Protein AF-A0AA46UBT6-F1 (afdb_monomer)

Solvent-accessible surface area (backbone atoms only — not comparable to full-atom values): 29609 Å² total; per-residue (Å²): 131,84,89,79,90,87,90,84,88,89,86,92,89,85,89,89,87,89,86,85,90,81,89,80,78,94,70,86,79,70,86,74,70,34,64,46,35,44,78,76,45,47,26,43,36,47,92,94,46,74,34,60,38,50,75,54,100,49,39,38,39,30,57,45,55,44,86,66,80,41,77,83,33,43,58,50,71,40,61,30,76,77,34,49,59,44,65,51,60,85,76,57,58,67,60,78,47,78,47,69,37,37,22,30,8,58,65,62,44,70,37,67,31,44,35,39,62,41,74,37,84,30,73,47,78,46,73,49,74,28,37,29,36,67,47,36,49,56,50,32,78,70,37,40,21,29,34,57,27,32,38,36,36,10,72,50,86,38,90,89,48,48,23,50,65,43,64,32,41,52,55,28,32,34,31,59,34,40,40,38,44,24,45,51,34,52,22,47,54,39,71,14,44,37,50,25,28,38,34,14,26,42,38,37,43,57,33,54,39,32,33,35,52,44,29,59,48,21,37,38,29,68,26,34,44,38,38,47,20,92,63,75,38,48,31,33,34,40,35,28,50,45,22,30,37,28,33,20,20,39,41,39,26,36,51,53,22,51,43,74,39,41,50,40,27,29,36,23,58,27,74,82,78,78,51,92,57,45,2,20,40,37,42,27,16,21,46,26,49,56,51,59,30,64,46,23,30,36,26,56,28,28,44,40,34,31,56,52,94,91,26,42,20,77,48,21,30,38,41,40,28,59,42,24,41,43,44,34,33,40,39,42,31,36,18,45,49,24,54,50,56,43,39,74,48,25,51,50,34,55,31,42,34,42,30,38,20,45,50,30,45,54,54,55,68,43,50,60,58,36,42,36,36,27,41,38,40,28,44,19,49,42,28,49,56,44,76,36,55,90,49,69,42,53,34,42,38,40,31,44,41,27,76,73,29,33,42,34,31,37,50,67,43,30,30,39,39,41,32,34,88,47,78,86,41,72,40,66,43,30,30,30,44,19,40,36,44,36,23,69,53,41,64,45,78,48,68,69,37,28,35,23,65,29,47,50,46,80,45,53,37,91,99,43,68,53,52,34,40,33,25,67,42,22,34,37,38,10,32,42,64,56,51,53,80,69,32,26,37,40,26,63,44,22,31,37,26,72,49,26,43,39,42,41,33,64,57,76,48,77,70,61,83,52,45,36,36,56,40,24,29,36,29,36,28,39,36,40,40,42,28,72,82,21,62,43,44,61,55,53,89,40,42,68,44,48,68,43,46,73,23,44,33,42,32,29,30,41,43,31,25,44,46,37,79,44,30,76,34,54,61,72,54,90,53,70,90,30,46,45,39,36,53,25,43,74,39,61,52,51,54,65,58,43,55,73,39,95,59,25,52,60,46,86,98,109

Organism: Bacteroides thetaiotaomicron (NCBI:txid818)

Foldseek 3Di:
DDDDDDDDDDDDDDDDDDDDDDDDDDDDPPVCPFQFFDWPWKWKDDDPDIFTWDDDDQETETEDAAPDDCAVIAMDTDGPPQKDKPPDRRPDGPLQDKDKIWIATPNRHIDIHIYHYDHDADEDEDEQAAQFLVSLQVLLVSSHQEYNAEYHANQDHDPVGGQAANQSLLNHQEYEAEYEHHQRHQHQEHNSQQNHQEYAEYAYEQHQRHQEYENANHAEYNAEHHAYHQPNHNHQYYYHQNHAEYAFAYEDEDQNHAYYHPQNHAAHQFPPPPDPRGLEYEYAAYQYLEAANPRHAGRNEEYYDEHDPPHAHANHAYYHHQNHQDYAEYAHYRHQNHAYYHDQNHEEYQEYEYENHQNYACQCVRCVRYEYQEYYDYCHQNHQEDAAQVHQYQYYYYYAYHQNHEYEHAQEHHEYAYEYAHDYHYHNYQEYCEYEYEYQDQEEEDERHAEHQAYYYYHYDPPHHNQEYEYARHQEYAEYACDADLRQYHHQNHAEHNHEYEAHDNDEDADNNSAHPANHAEYAEYAYHHALNHQDAECCVRHVRHNEYQAYAYYNQLNHQQPLVCLNHLLPHDDQRRYHYANYVVHGATSVNSPPDPRSGRPPPD

InterPro domains:
  IPR036941 Receptor L-domain superfamily [G3DSA:3.80.20.20] (126-274)
  IPR051648 Cell Wall Integrity and Assembly Regulator [PTHR31018] (98-304)

Radius of gyration: 42.41 Å; Cα contacts (8 Å, |Δi|>4): 1697; chains: 1; bounding box: 72×89×144 Å

Mean predicted aligned error: 9.8 Å

Structure (mmCIF, N/CA/C/O backbone):
data_AF-A0AA46UBT6-F1
#
_entry.id   AF-A0AA46UBT6-F1
#
loop_
_atom_site.group_PDB
_atom_site.id
_atom_site.type_symbol
_atom_site.label_atom_id
_atom_site.label_alt_id
_atom_site.label_comp_id
_atom_site.label_asym_id
_atom_site.label_entity_id
_atom_site.label_seq_id
_atom_site.pdbx_PDB_ins_code
_atom_site.Cartn_x
_atom_site.Cartn_y
_atom_site.Cartn_z
_atom_site.occupancy
_atom_site.B_iso_or_equiv
_atom_site.auth_seq_id
_atom_site.auth_comp_id
_atom_site.auth_asym_id
_atom_site.auth_atom_id
_atom_site.pdbx_PDB_model_num
ATOM 1 N N . MET A 1 1 ? 39.817 -41.592 -21.264 1.00 33.19 1 MET A N 1
ATOM 2 C CA . MET A 1 1 ? 40.673 -42.317 -22.241 1.00 33.19 1 MET A CA 1
ATOM 3 C C . MET A 1 1 ? 39.785 -42.928 -23.331 1.00 33.19 1 MET A C 1
ATOM 5 O O . MET A 1 1 ? 38.587 -42.973 -23.110 1.00 33.19 1 MET A O 1
ATOM 9 N N . ARG A 1 2 ? 40.375 -43.342 -24.470 1.00 30.14 2 ARG A N 1
ATOM 10 C CA . ARG A 1 2 ? 39.912 -44.300 -25.524 1.00 30.14 2 ARG A CA 1
ATOM 11 C C . ARG A 1 2 ? 38.474 -44.889 -25.412 1.00 30.14 2 ARG A C 1
ATOM 13 O O . ARG A 1 2 ? 38.134 -45.414 -24.366 1.00 30.14 2 ARG A O 1
ATOM 20 N N . LYS A 1 3 ? 37.614 -44.776 -26.451 1.00 30.38 3 LYS A N 1
ATOM 21 C CA . LYS A 1 3 ? 37.499 -45.639 -27.681 1.00 30.38 3 LYS A CA 1
ATOM 22 C C . LYS A 1 3 ? 36.977 -47.075 -27.374 1.00 30.38 3 LYS A C 1
ATOM 24 O O . LYS A 1 3 ? 37.431 -47.632 -26.389 1.00 30.38 3 LYS A O 1
ATOM 29 N N . VAL A 1 4 ? 36.140 -47.776 -28.172 1.00 35.25 4 VAL A N 1
ATOM 30 C CA . VAL A 1 4 ? 35.442 -47.516 -29.469 1.00 35.25 4 VAL A CA 1
ATOM 31 C C . VAL A 1 4 ? 34.327 -48.579 -29.730 1.00 35.25 4 VAL A C 1
ATOM 33 O O . VAL A 1 4 ? 34.351 -49.615 -29.079 1.00 35.25 4 VAL A O 1
ATOM 36 N N . ASN A 1 5 ? 33.410 -48.300 -30.677 1.00 35.66 5 ASN A N 1
ATOM 37 C CA . ASN A 1 5 ? 32.438 -49.116 -31.469 1.00 35.66 5 ASN A CA 1
ATOM 38 C C . ASN A 1 5 ? 32.113 -50.602 -31.152 1.00 35.66 5 ASN A C 1
ATOM 40 O O . ASN A 1 5 ? 32.997 -51.389 -30.841 1.00 35.66 5 ASN A O 1
ATOM 44 N N . TYR A 1 6 ? 30.895 -51.031 -31.546 1.00 31.39 6 TYR A N 1
ATOM 45 C CA . TYR A 1 6 ? 30.636 -52.363 -32.145 1.00 31.39 6 TYR A CA 1
ATOM 46 C C . TYR A 1 6 ? 29.525 -52.338 -33.227 1.00 31.39 6 TYR A C 1
ATOM 48 O O . TYR A 1 6 ? 28.599 -51.536 -33.143 1.00 31.39 6 TYR A O 1
ATOM 56 N N . TRP A 1 7 ? 29.621 -53.220 -34.236 1.00 31.80 7 TRP A N 1
ATOM 57 C CA . TRP A 1 7 ? 28.696 -53.373 -35.386 1.00 31.80 7 TRP A CA 1
ATOM 58 C C . TRP A 1 7 ? 27.699 -54.548 -35.241 1.00 31.80 7 TRP A C 1
ATOM 60 O O . TRP A 1 7 ? 28.076 -55.596 -34.715 1.00 31.80 7 TRP A O 1
ATOM 70 N N . LYS A 1 8 ? 26.508 -54.418 -35.862 1.00 30.28 8 LYS A N 1
ATOM 71 C CA . LYS A 1 8 ? 25.699 -55.467 -36.550 1.00 30.28 8 LYS A CA 1
ATOM 72 C C . LYS A 1 8 ? 24.878 -54.782 -37.672 1.00 30.28 8 LYS A C 1
ATOM 74 O O . LYS A 1 8 ? 24.426 -53.672 -37.415 1.00 30.28 8 LYS A O 1
ATOM 79 N N . THR A 1 9 ? 24.637 -55.257 -38.905 1.00 34.59 9 THR A N 1
ATOM 80 C CA . THR A 1 9 ? 24.977 -56.482 -39.683 1.00 34.59 9 THR A CA 1
ATOM 81 C C . THR A 1 9 ? 23.930 -57.619 -39.715 1.00 34.59 9 THR A C 1
ATOM 83 O O . THR A 1 9 ? 23.457 -58.042 -38.665 1.00 34.59 9 THR A O 1
ATOM 86 N N . LEU A 1 10 ? 23.721 -58.167 -40.935 1.00 32.44 10 LEU A N 1
ATOM 87 C CA . LEU A 1 10 ? 22.927 -59.344 -41.386 1.00 32.44 10 LEU A CA 1
ATOM 88 C C . LEU A 1 10 ? 21.428 -59.054 -41.725 1.00 32.44 10 LEU A C 1
ATOM 90 O O . LEU A 1 10 ? 20.717 -58.645 -40.816 1.00 32.44 10 LEU A O 1
ATOM 94 N N . LEU A 1 11 ? 20.852 -59.132 -42.954 1.00 34.09 11 LEU A N 1
ATOM 95 C CA . LEU A 1 11 ? 21.029 -59.870 -44.256 1.00 34.09 11 LEU A CA 1
ATOM 96 C C . LEU A 1 11 ? 19.956 -60.987 -44.440 1.00 34.09 11 LEU A C 1
ATOM 98 O O . LEU A 1 11 ? 19.372 -61.369 -43.433 1.00 34.09 11 LEU A O 1
ATOM 102 N N . VAL A 1 12 ? 19.754 -61.510 -45.679 1.00 35.53 12 VAL A N 1
ATOM 103 C CA . VAL A 1 12 ? 18.900 -62.675 -46.132 1.00 35.53 12 VAL A CA 1
ATOM 104 C C . VAL A 1 12 ? 17.510 -62.249 -46.687 1.00 35.53 12 VAL A C 1
ATOM 106 O O . VAL A 1 12 ? 16.828 -61.506 -45.996 1.00 35.53 12 VAL A O 1
ATOM 109 N N . VAL A 1 13 ? 16.965 -62.657 -47.863 1.00 40.00 13 VAL A N 1
ATOM 110 C CA . VAL A 1 13 ? 17.357 -63.438 -49.097 1.00 40.00 13 VAL A CA 1
ATOM 111 C C . VAL A 1 13 ? 16.189 -63.282 -50.157 1.00 40.00 13 VAL A C 1
ATOM 113 O O . VAL A 1 13 ? 15.239 -62.593 -49.802 1.00 40.00 13 VAL A O 1
ATOM 116 N N . LEU A 1 14 ? 16.052 -63.768 -51.420 1.00 35.38 14 LEU A N 1
ATOM 117 C CA . LEU A 1 14 ? 16.662 -64.768 -52.345 1.00 35.38 14 LEU A CA 1
ATOM 118 C C . LEU A 1 14 ? 16.383 -64.412 -53.851 1.00 35.38 14 LEU A C 1
ATOM 120 O O . LEU A 1 14 ? 15.829 -63.364 -54.159 1.00 35.38 14 LEU A O 1
ATOM 124 N N . CYS A 1 15 ? 16.791 -65.303 -54.767 1.00 34.66 15 CYS A N 1
ATOM 125 C CA . CYS A 1 15 ? 16.687 -65.357 -56.246 1.00 34.66 15 CYS A CA 1
ATOM 126 C C . CYS A 1 15 ? 15.232 -65.525 -56.816 1.00 34.66 15 CYS A C 1
ATOM 128 O O . CYS A 1 15 ? 14.288 -65.583 -56.038 1.00 34.66 15 CYS A O 1
ATOM 130 N N . THR A 1 16 ? 14.925 -65.634 -58.131 1.00 37.88 16 THR A N 1
ATOM 131 C CA . THR A 1 16 ? 15.608 -66.284 -59.291 1.00 37.88 16 THR A CA 1
ATOM 132 C C . THR A 1 16 ? 15.196 -65.731 -60.674 1.00 37.88 16 THR A C 1
ATOM 134 O O . THR A 1 16 ? 14.079 -65.251 -60.835 1.00 37.88 16 THR A O 1
ATOM 137 N N . GLY A 1 17 ? 16.058 -65.909 -61.693 1.00 31.92 17 GLY A N 1
ATOM 138 C CA . GLY A 1 17 ? 15.695 -65.831 -63.122 1.00 31.92 17 GLY A CA 1
ATOM 139 C C . GLY A 1 17 ? 16.893 -65.598 -64.061 1.00 31.92 17 GLY A C 1
ATOM 140 O O . GLY A 1 17 ? 17.527 -64.555 -63.966 1.00 31.92 17 GLY A O 1
ATOM 141 N N . CYS A 1 18 ? 17.196 -66.536 -64.974 1.00 43.25 18 CYS A N 1
ATOM 142 C CA . CYS A 1 18 ? 18.315 -66.427 -65.933 1.00 43.25 18 CYS A CA 1
ATOM 143 C C . CYS A 1 18 ? 17.907 -66.887 -67.347 1.00 43.25 18 CYS A C 1
ATOM 145 O O . CYS A 1 18 ? 17.501 -68.038 -67.501 1.00 43.25 18 CYS A O 1
ATOM 147 N N . ILE A 1 19 ? 18.093 -66.045 -68.375 1.00 37.28 19 ILE A N 1
ATOM 148 C CA . ILE A 1 19 ? 18.115 -66.411 -69.812 1.00 37.28 19 ILE A CA 1
ATOM 149 C C . ILE A 1 19 ? 19.225 -65.583 -70.507 1.00 37.28 19 ILE A C 1
ATOM 151 O O . ILE A 1 19 ? 19.637 -64.547 -69.992 1.00 37.28 19 ILE A O 1
ATOM 155 N N . PHE A 1 20 ? 19.764 -66.082 -71.623 1.00 35.59 20 PHE A N 1
ATOM 156 C CA . PHE A 1 20 ? 20.982 -65.600 -72.292 1.00 35.59 20 PHE A CA 1
ATOM 157 C C . PHE A 1 20 ? 20.792 -64.461 -73.319 1.00 35.59 20 PHE A C 1
ATOM 159 O O . PHE A 1 20 ? 19.788 -64.412 -74.020 1.00 35.59 20 PHE A O 1
ATOM 166 N N . ALA A 1 21 ? 21.891 -63.713 -73.501 1.00 35.72 21 ALA A N 1
ATOM 167 C CA . ALA A 1 21 ? 22.416 -63.129 -74.749 1.00 35.72 21 ALA A CA 1
ATOM 168 C C . ALA A 1 21 ? 21.671 -61.989 -75.483 1.00 35.72 21 ALA A C 1
ATOM 170 O O . ALA A 1 21 ? 20.714 -62.213 -76.219 1.00 35.72 21 ALA A O 1
ATOM 171 N N . ALA A 1 22 ? 22.312 -60.814 -75.477 1.00 31.91 22 ALA A N 1
ATOM 172 C CA . ALA A 1 22 ? 22.639 -60.033 -76.678 1.00 31.91 22 ALA A CA 1
ATOM 173 C C . ALA A 1 22 ? 23.900 -59.183 -76.399 1.00 31.91 22 ALA A C 1
ATOM 175 O O . ALA A 1 22 ? 24.163 -58.858 -75.243 1.00 31.91 22 ALA A O 1
ATOM 176 N N . CYS A 1 23 ? 24.686 -58.845 -77.427 1.00 43.38 23 CYS A N 1
ATOM 177 C CA . CYS A 1 23 ? 25.760 -57.847 -77.317 1.00 43.38 23 CYS A CA 1
ATOM 178 C C . CYS A 1 23 ? 25.193 -56.434 -77.522 1.00 43.38 23 CYS A C 1
ATOM 180 O O . CYS A 1 23 ? 24.223 -56.273 -78.264 1.00 43.38 23 CYS A O 1
ATOM 182 N N . GLY A 1 24 ? 25.825 -55.434 -76.910 1.00 36.81 24 GLY A N 1
ATOM 183 C CA . GLY A 1 24 ? 25.455 -54.024 -77.031 1.00 36.81 24 GLY A CA 1
ATOM 184 C C . GLY A 1 24 ? 26.440 -53.139 -76.274 1.00 36.81 24 GLY A C 1
ATOM 185 O O . GLY A 1 24 ? 26.115 -52.711 -75.178 1.00 36.81 24 GLY A O 1
ATOM 186 N N . ASP A 1 25 ? 27.618 -52.978 -76.879 1.00 38.28 25 ASP A N 1
ATOM 187 C CA . ASP A 1 25 ? 28.665 -51.961 -76.689 1.00 38.28 25 ASP A CA 1
ATOM 188 C C . ASP A 1 25 ? 29.116 -51.570 -75.261 1.00 38.28 25 ASP A C 1
ATOM 190 O O . ASP A 1 25 ? 28.357 -51.065 -74.438 1.00 38.28 25 ASP A O 1
ATOM 194 N N . ASP A 1 26 ? 30.421 -51.740 -75.008 1.00 47.38 26 ASP A N 1
ATOM 195 C CA . ASP A 1 26 ? 31.129 -51.176 -73.852 1.00 47.38 26 ASP A CA 1
ATOM 196 C C . ASP A 1 26 ? 31.307 -49.649 -74.032 1.00 47.38 26 ASP A C 1
ATOM 198 O O . ASP A 1 26 ? 32.360 -49.190 -74.479 1.00 47.38 26 ASP A O 1
ATOM 202 N N . ASP A 1 27 ? 30.284 -48.857 -73.698 1.00 49.72 27 ASP A N 1
ATOM 203 C CA . ASP A 1 27 ? 30.440 -47.418 -73.426 1.00 49.72 27 ASP A CA 1
ATOM 204 C C . ASP A 1 27 ? 30.883 -47.216 -71.961 1.00 49.72 27 ASP A C 1
ATOM 206 O O . ASP A 1 27 ? 30.318 -47.808 -71.037 1.00 49.72 27 ASP A O 1
ATOM 210 N N . ASP A 1 28 ? 31.892 -46.368 -71.733 1.00 51.31 28 ASP A N 1
ATOM 211 C CA . ASP A 1 28 ? 32.452 -46.096 -70.401 1.00 51.31 28 ASP A CA 1
ATOM 212 C C . ASP A 1 28 ? 31.431 -45.391 -69.474 1.00 51.31 28 ASP A C 1
ATOM 214 O O . ASP A 1 28 ? 31.351 -44.157 -69.436 1.00 51.31 28 ASP A O 1
ATOM 218 N N . GLU A 1 29 ? 30.684 -46.149 -68.655 1.00 55.22 29 GLU A N 1
ATOM 219 C CA . GLU A 1 29 ? 29.929 -45.586 -67.523 1.00 55.22 29 GLU A CA 1
ATOM 220 C C . GLU A 1 29 ? 30.897 -44.962 -66.502 1.00 55.22 29 GLU A C 1
ATOM 222 O O . GLU A 1 29 ? 31.398 -45.613 -65.581 1.00 55.22 29 GLU A O 1
ATOM 227 N N . ASN A 1 30 ? 31.146 -43.659 -66.649 1.00 58.09 30 ASN A N 1
ATOM 228 C CA . ASN A 1 30 ? 31.835 -42.854 -65.650 1.00 58.09 30 ASN A CA 1
ATOM 229 C C . ASN A 1 30 ? 31.073 -42.946 -64.307 1.00 58.09 30 ASN A C 1
ATOM 231 O O . ASN A 1 30 ? 29.954 -42.434 -64.216 1.00 58.09 30 ASN A O 1
ATOM 235 N N . PRO A 1 31 ? 31.658 -43.528 -63.240 1.00 67.19 31 PRO A N 1
ATOM 236 C CA . PRO A 1 31 ? 30.955 -43.740 -61.973 1.00 67.19 31 PRO A CA 1
ATOM 237 C C . PRO A 1 31 ? 30.667 -42.436 -61.208 1.00 67.19 31 PRO A C 1
ATOM 239 O O . PRO A 1 31 ? 29.972 -42.454 -60.190 1.00 67.19 31 PRO A O 1
ATOM 242 N N . PHE A 1 32 ? 31.193 -41.294 -61.665 1.00 77.56 32 PHE A N 1
ATOM 243 C CA . PHE A 1 32 ? 30.904 -39.982 -61.099 1.00 77.56 32 PHE A CA 1
ATOM 244 C C . PHE A 1 32 ? 29.561 -39.437 -61.610 1.00 77.56 32 PHE A C 1
ATOM 246 O O . PHE A 1 32 ? 29.494 -38.703 -62.594 1.00 77.56 32 PHE A O 1
ATOM 253 N N . THR A 1 33 ? 28.476 -39.743 -60.891 1.00 75.94 33 THR A N 1
ATOM 254 C CA . THR A 1 33 ? 27.127 -39.217 -61.191 1.00 75.94 33 THR A CA 1
ATOM 255 C C . THR A 1 33 ? 26.991 -37.704 -60.992 1.00 75.94 33 THR A C 1
ATOM 257 O O . THR A 1 33 ? 26.013 -37.116 -61.456 1.00 75.94 33 THR A O 1
ATOM 260 N N . GLY A 1 34 ? 27.945 -37.072 -60.296 1.00 82.00 34 GLY A N 1
ATOM 261 C CA . GLY A 1 34 ? 28.096 -35.619 -60.235 1.00 82.00 34 GLY A CA 1
ATOM 262 C C . GLY A 1 34 ? 26.886 -34.855 -59.696 1.00 82.00 34 GLY A C 1
ATOM 263 O O . GLY A 1 34 ? 26.612 -33.765 -60.188 1.00 82.00 34 GLY A O 1
ATOM 264 N N . VAL A 1 35 ? 26.152 -35.430 -58.734 1.00 87.38 35 VAL A N 1
ATOM 265 C CA . VAL A 1 35 ? 24.905 -34.867 -58.168 1.00 87.38 35 VAL A CA 1
ATOM 266 C C . VAL A 1 35 ? 25.119 -33.823 -57.064 1.00 87.38 35 VAL A C 1
ATOM 268 O O . VAL A 1 35 ? 24.197 -33.081 -56.722 1.00 87.38 35 VAL A O 1
ATOM 271 N N . ASP A 1 36 ? 26.311 -33.780 -56.466 1.00 89.75 36 ASP A N 1
ATOM 272 C CA . ASP A 1 36 ? 26.556 -33.014 -55.245 1.00 89.75 36 ASP A CA 1
ATOM 273 C C . ASP A 1 36 ? 26.690 -31.505 -55.509 1.00 89.75 36 ASP A C 1
ATOM 275 O O . ASP A 1 36 ? 27.544 -31.043 -56.263 1.00 89.75 36 ASP A O 1
ATOM 279 N N . ASN A 1 37 ? 25.833 -30.724 -54.849 1.00 93.19 37 ASN A N 1
ATOM 280 C CA . ASN A 1 37 ? 25.686 -29.272 -54.996 1.00 93.19 37 ASN A CA 1
ATOM 281 C C . ASN A 1 37 ? 25.722 -28.558 -53.635 1.00 93.19 37 ASN A C 1
ATOM 283 O O . ASN A 1 37 ? 24.876 -27.718 -53.332 1.00 93.19 37 ASN A O 1
ATOM 287 N N . ASN A 1 38 ? 26.684 -28.920 -52.787 1.00 94.44 38 ASN A N 1
ATOM 288 C CA . ASN A 1 38 ? 26.792 -28.413 -51.422 1.00 94.44 38 ASN A CA 1
ATOM 289 C C . ASN A 1 38 ? 27.891 -27.341 -51.318 1.00 94.44 38 ASN A C 1
ATOM 291 O O . ASN A 1 38 ? 28.934 -27.454 -51.967 1.00 94.44 38 ASN A O 1
ATOM 295 N N . PHE A 1 39 ? 27.719 -26.364 -50.423 1.00 95.69 39 PHE A N 1
ATOM 296 C CA . PHE A 1 39 ? 28.876 -25.733 -49.780 1.00 95.69 39 PHE A CA 1
ATOM 297 C C . PHE A 1 39 ? 29.413 -26.691 -48.707 1.00 95.69 39 PHE A C 1
ATOM 299 O O . PHE A 1 39 ? 28.665 -27.144 -47.844 1.00 95.69 39 PHE A O 1
ATOM 306 N N . LEU A 1 40 ? 30.710 -26.993 -48.760 1.00 94.88 40 LEU A N 1
ATOM 307 C CA . LEU A 1 40 ? 31.428 -27.798 -47.764 1.00 94.88 40 LEU A CA 1
ATOM 308 C C . LEU A 1 40 ? 32.091 -26.921 -46.691 1.00 94.88 40 LEU A C 1
ATOM 310 O O . LEU A 1 40 ? 32.298 -27.363 -45.563 1.00 94.88 40 LEU A O 1
ATOM 314 N N . SER A 1 41 ? 32.422 -25.675 -47.035 1.00 95.94 41 SER A N 1
ATOM 315 C CA . SER A 1 41 ? 32.873 -24.648 -46.095 1.00 95.94 41 SER A CA 1
ATOM 316 C C . SER A 1 41 ? 32.588 -23.247 -46.636 1.00 95.94 41 SER A C 1
ATOM 318 O O . SER A 1 41 ? 32.500 -23.045 -47.850 1.00 95.94 41 SER A O 1
ATOM 320 N N . PHE A 1 42 ? 32.461 -22.284 -45.724 1.00 97.12 42 PHE A N 1
ATOM 321 C CA . PHE A 1 42 ? 32.380 -20.857 -46.024 1.00 97.12 42 PHE A CA 1
ATOM 322 C C . PHE A 1 42 ? 32.945 -20.064 -44.834 1.00 97.12 42 PHE A C 1
ATOM 324 O O . PHE A 1 42 ? 32.663 -20.387 -43.677 1.00 97.12 42 PHE A O 1
ATOM 331 N N . SER A 1 43 ? 33.718 -19.017 -45.099 1.00 95.44 43 SER A N 1
ATOM 332 C CA . SER A 1 43 ? 34.161 -18.021 -44.121 1.00 95.44 43 SER A CA 1
ATOM 333 C C . SER A 1 43 ? 34.295 -16.649 -44.769 1.00 95.44 43 SER A C 1
ATOM 335 O O . SER A 1 43 ? 34.641 -16.554 -45.944 1.00 95.44 43 SER A O 1
ATOM 337 N N . LEU A 1 44 ? 34.052 -15.591 -43.992 1.00 95.69 44 LEU A N 1
ATOM 338 C CA . LEU A 1 44 ? 34.496 -14.246 -44.352 1.00 95.69 44 LEU A CA 1
ATOM 339 C C . LEU A 1 44 ? 35.846 -13.943 -43.714 1.00 95.69 44 LEU A C 1
ATOM 341 O O . LEU A 1 44 ? 36.091 -14.295 -42.560 1.00 95.69 44 LEU A O 1
ATOM 345 N N . GLU A 1 45 ? 36.689 -13.257 -44.471 1.00 92.38 45 GLU A N 1
ATOM 346 C CA . GLU A 1 45 ? 38.040 -12.865 -44.093 1.00 92.38 45 GLU A CA 1
ATOM 347 C C . GLU A 1 45 ? 38.168 -11.345 -44.275 1.00 92.38 45 GLU A C 1
ATOM 349 O O . GLU A 1 45 ? 37.873 -10.818 -45.350 1.00 92.38 45 GLU A O 1
ATOM 354 N N . SER A 1 46 ? 38.552 -10.621 -43.219 1.00 89.31 46 SER A N 1
ATOM 355 C CA . SER A 1 46 ? 38.826 -9.178 -43.279 1.00 89.31 46 SER A CA 1
ATOM 356 C C . SER A 1 46 ? 39.910 -8.798 -42.276 1.00 89.31 46 SER A C 1
ATOM 358 O O . SER A 1 46 ? 39.842 -9.149 -41.094 1.00 89.31 46 SER A O 1
ATOM 360 N N . ASN A 1 47 ? 40.922 -8.069 -42.752 1.00 80.38 47 ASN A N 1
ATOM 361 C CA . ASN A 1 47 ? 42.184 -7.851 -42.041 1.00 80.38 47 ASN A CA 1
ATOM 362 C C . ASN A 1 47 ? 42.783 -9.199 -41.580 1.00 80.38 47 ASN A C 1
ATOM 364 O O . ASN A 1 47 ? 42.941 -10.098 -42.401 1.00 80.38 47 ASN A O 1
ATOM 368 N N . GLU A 1 48 ? 43.101 -9.365 -40.293 1.00 79.94 48 GLU A N 1
ATOM 369 C CA . GLU A 1 48 ? 43.610 -10.631 -39.733 1.00 79.94 48 GLU A CA 1
ATOM 370 C C . GLU A 1 48 ? 42.496 -11.567 -39.205 1.00 79.94 48 GLU A C 1
ATOM 372 O O . GLU A 1 48 ? 42.784 -12.642 -38.677 1.00 79.94 48 GLU A O 1
ATOM 377 N N . ASN A 1 49 ? 41.216 -11.186 -39.332 1.00 88.00 49 ASN A N 1
ATOM 378 C CA . ASN A 1 49 ? 40.084 -11.937 -38.782 1.00 88.00 49 ASN A CA 1
ATOM 379 C C . ASN A 1 49 ? 39.454 -12.892 -39.807 1.00 88.00 49 ASN A C 1
ATOM 381 O O . ASN A 1 49 ? 39.228 -12.523 -40.959 1.00 88.00 49 ASN A O 1
ATOM 385 N N . VAL A 1 50 ? 39.098 -14.101 -39.351 1.00 93.00 50 VAL A N 1
ATOM 386 C CA . VAL A 1 50 ? 38.439 -15.147 -40.155 1.00 93.00 50 VAL A CA 1
ATOM 387 C C . VAL A 1 50 ? 37.191 -15.656 -39.431 1.00 93.00 50 VAL A C 1
ATOM 389 O O . VAL A 1 50 ? 37.279 -16.440 -38.481 1.00 93.00 50 VAL A O 1
ATOM 392 N N . TRP A 1 51 ? 36.011 -15.252 -39.900 1.00 94.94 51 TRP A N 1
ATOM 393 C CA . TRP A 1 51 ? 34.719 -15.660 -39.347 1.00 94.94 51 TRP A CA 1
ATOM 394 C C . TRP A 1 51 ? 34.138 -16.822 -40.149 1.00 94.94 51 TRP A C 1
ATOM 396 O O . TRP A 1 51 ? 33.655 -16.659 -41.271 1.00 94.94 51 TRP A O 1
ATOM 406 N N . LYS A 1 52 ? 34.188 -18.024 -39.570 1.00 95.19 52 LYS A N 1
ATOM 407 C CA . LYS A 1 52 ? 33.647 -19.241 -40.190 1.00 95.19 52 LYS A CA 1
ATOM 408 C C . LYS A 1 52 ? 32.126 -19.263 -40.097 1.00 95.19 52 LYS A C 1
ATOM 410 O O . LYS A 1 52 ? 31.566 -19.036 -39.026 1.00 95.19 52 LYS A O 1
ATOM 415 N N . ALA A 1 53 ? 31.467 -19.557 -41.213 1.00 95.38 53 ALA A N 1
ATOM 416 C CA . ALA A 1 53 ? 30.027 -19.739 -41.242 1.00 95.38 53 ALA A CA 1
ATOM 417 C C . ALA A 1 53 ? 29.623 -21.045 -40.551 1.00 95.38 53 ALA A C 1
ATOM 419 O O . ALA A 1 53 ? 30.310 -22.064 -40.646 1.00 95.38 53 ALA A O 1
ATOM 420 N N . THR A 1 54 ? 28.449 -21.028 -39.930 1.00 95.88 54 THR A N 1
ATOM 421 C CA . THR A 1 54 ? 27.673 -22.248 -39.700 1.00 95.88 54 THR A CA 1
ATOM 422 C C . THR A 1 54 ? 26.856 -22.522 -40.959 1.00 95.88 54 THR A C 1
ATOM 424 O O . THR A 1 54 ? 26.165 -21.625 -41.435 1.00 95.88 54 THR A O 1
ATOM 427 N N . ILE A 1 55 ? 26.947 -23.739 -41.500 1.00 96.06 55 ILE A N 1
ATOM 428 C CA . ILE A 1 55 ? 26.154 -24.184 -42.654 1.00 96.06 55 ILE A CA 1
ATOM 429 C C . ILE A 1 55 ? 25.228 -25.300 -42.174 1.00 96.06 55 ILE A C 1
ATOM 431 O O . ILE A 1 55 ? 25.707 -26.336 -41.711 1.00 96.06 55 ILE A O 1
ATOM 435 N N . ILE A 1 56 ? 23.917 -25.077 -42.255 1.00 94.12 56 ILE A N 1
ATOM 436 C CA . ILE A 1 56 ? 22.875 -26.048 -41.890 1.00 94.12 56 ILE A CA 1
ATOM 437 C C . ILE A 1 56 ? 21.834 -26.038 -43.008 1.00 94.12 56 ILE A C 1
ATOM 439 O O . ILE A 1 56 ? 21.365 -24.977 -43.406 1.00 94.12 56 ILE A O 1
ATOM 443 N N . ASP A 1 57 ? 21.505 -27.220 -43.530 1.00 91.62 57 ASP A N 1
ATOM 444 C CA . ASP A 1 57 ? 20.629 -27.423 -44.689 1.00 91.62 57 ASP A CA 1
ATOM 445 C C . ASP A 1 57 ? 20.993 -26.520 -45.887 1.00 91.62 57 ASP A C 1
ATOM 447 O O . ASP A 1 57 ? 21.956 -26.803 -46.607 1.00 91.62 57 ASP A O 1
ATOM 451 N N . ASN A 1 58 ? 20.239 -25.431 -46.079 1.00 94.69 58 ASN A N 1
ATOM 452 C CA . ASN A 1 58 ? 20.408 -24.437 -47.142 1.00 94.69 58 ASN A CA 1
ATOM 453 C C . ASN A 1 58 ? 20.716 -23.023 -46.596 1.00 94.69 58 ASN A C 1
ATOM 455 O O . ASN A 1 58 ? 20.597 -22.045 -47.333 1.00 94.69 58 ASN A O 1
ATOM 459 N N . GLU A 1 59 ? 21.104 -22.876 -45.329 1.00 96.00 59 GLU A N 1
ATOM 460 C CA . GLU A 1 59 ? 21.469 -21.587 -44.728 1.00 96.00 59 GLU A CA 1
ATOM 461 C C . GLU A 1 59 ? 22.971 -21.512 -44.412 1.00 96.00 59 GLU A C 1
ATOM 463 O O . GLU A 1 59 ? 23.576 -22.474 -43.938 1.00 96.00 59 GLU A O 1
ATOM 468 N N . ILE A 1 60 ? 23.571 -20.352 -44.695 1.00 96.75 60 ILE A N 1
ATOM 469 C CA . ILE A 1 60 ? 24.974 -20.009 -44.436 1.00 96.75 60 ILE A CA 1
ATOM 470 C C . ILE A 1 60 ? 24.983 -18.789 -43.515 1.00 96.75 60 ILE A C 1
ATOM 472 O O . ILE A 1 60 ? 24.713 -17.671 -43.954 1.00 96.75 60 ILE A O 1
ATOM 476 N N . THR A 1 61 ? 25.311 -18.990 -42.242 1.00 96.31 61 THR A N 1
ATOM 477 C CA . THR A 1 61 ? 25.239 -17.933 -41.224 1.00 96.31 61 THR A CA 1
ATOM 478 C C . THR A 1 61 ? 26.628 -17.624 -40.684 1.00 96.31 61 THR A C 1
ATOM 480 O O . THR A 1 61 ? 27.210 -18.420 -39.941 1.00 96.31 61 THR A O 1
ATOM 483 N N . VAL A 1 62 ? 27.171 -16.461 -41.047 1.00 96.06 62 VAL A N 1
ATOM 484 C CA . VAL A 1 62 ? 28.436 -15.942 -40.501 1.00 96.06 62 VAL A CA 1
ATOM 485 C C . VAL A 1 62 ? 28.132 -15.144 -39.237 1.00 96.06 62 VAL A C 1
ATOM 487 O O . VAL A 1 62 ? 27.233 -14.310 -39.236 1.00 96.06 62 VAL A O 1
ATOM 490 N N . THR A 1 63 ? 28.858 -15.404 -38.147 1.00 93.31 63 THR A N 1
ATOM 491 C CA . THR A 1 63 ? 28.689 -14.671 -36.879 1.00 93.31 63 THR A CA 1
ATOM 492 C C . THR A 1 63 ? 29.911 -13.803 -36.592 1.00 93.31 63 THR A C 1
ATOM 494 O O . THR A 1 63 ? 31.032 -14.315 -36.612 1.00 93.31 63 THR A O 1
ATOM 497 N N . VAL A 1 64 ? 29.698 -12.511 -36.324 1.00 92.12 64 VAL A N 1
ATOM 498 C CA . VAL A 1 64 ? 30.759 -11.507 -36.098 1.00 92.12 64 VAL A CA 1
ATOM 499 C C . VAL A 1 64 ? 30.429 -10.603 -34.895 1.00 92.12 64 VAL A C 1
ATOM 501 O O . VAL A 1 64 ? 29.249 -10.404 -34.618 1.00 92.12 64 VAL A O 1
ATOM 504 N N . PRO A 1 65 ? 31.411 -10.027 -34.174 1.00 89.19 65 PRO A N 1
ATOM 505 C CA . PRO A 1 65 ? 31.144 -9.083 -33.079 1.00 89.19 65 PRO A CA 1
ATOM 506 C C . PRO A 1 65 ? 30.364 -7.833 -33.519 1.00 89.19 65 PRO A C 1
ATOM 508 O O . PRO A 1 65 ? 30.584 -7.332 -34.625 1.00 89.19 65 PRO A O 1
ATOM 511 N N . GLU A 1 66 ? 29.485 -7.304 -32.661 1.00 87.56 66 GLU A N 1
ATOM 512 C CA . GLU A 1 66 ? 28.747 -6.048 -32.899 1.00 87.56 66 GLU A CA 1
ATOM 513 C C . GLU A 1 66 ? 29.667 -4.914 -33.384 1.00 87.56 66 GLU A C 1
ATOM 515 O O . GLU A 1 66 ? 30.721 -4.644 -32.813 1.00 87.56 66 GLU A O 1
ATOM 520 N N . GLY A 1 67 ? 29.253 -4.217 -34.445 1.00 82.81 67 GLY A N 1
ATOM 521 C CA . GLY A 1 67 ? 30.035 -3.135 -35.050 1.00 82.81 67 GLY A CA 1
ATOM 522 C C . GLY A 1 67 ? 31.208 -3.568 -35.934 1.00 82.81 67 GLY A C 1
ATOM 523 O O . GLY A 1 67 ? 31.871 -2.703 -36.496 1.00 82.81 67 GLY A O 1
ATOM 524 N N . THR A 1 68 ? 31.441 -4.870 -36.131 1.00 88.38 68 THR A N 1
ATOM 525 C CA . THR A 1 68 ? 32.356 -5.346 -37.181 1.00 88.38 68 THR A CA 1
ATOM 526 C C . THR A 1 68 ? 31.867 -4.867 -38.553 1.00 88.38 68 THR A C 1
ATOM 528 O O . THR A 1 68 ? 30.834 -5.336 -39.042 1.00 88.38 68 THR A O 1
ATOM 531 N N . SER A 1 69 ? 32.615 -3.962 -39.193 1.00 88.19 69 SER A N 1
ATOM 532 C CA . SER A 1 69 ? 32.433 -3.686 -40.622 1.00 88.19 69 SER A CA 1
ATOM 533 C C . SER A 1 69 ? 32.903 -4.889 -41.446 1.00 88.19 69 SER A C 1
ATOM 535 O O . SER A 1 69 ? 33.936 -5.502 -41.164 1.00 88.19 69 SER A O 1
ATOM 537 N N . LEU A 1 70 ? 32.123 -5.209 -42.478 1.00 90.50 70 LEU A N 1
ATOM 538 C CA . LEU A 1 70 ? 32.436 -6.219 -43.489 1.00 90.50 70 LEU A CA 1
ATOM 539 C C . LEU A 1 70 ? 32.786 -5.580 -44.844 1.00 90.50 70 LEU A C 1
ATOM 541 O O . LEU A 1 70 ? 32.859 -6.273 -45.860 1.00 90.50 70 LEU A O 1
ATOM 545 N N . ASP A 1 71 ? 33.031 -4.267 -44.864 1.00 88.31 71 ASP A N 1
ATOM 546 C CA . ASP A 1 71 ? 33.464 -3.541 -46.055 1.00 88.31 71 ASP A CA 1
ATOM 547 C C . ASP A 1 71 ? 34.828 -4.071 -46.516 1.00 88.31 71 ASP A C 1
ATOM 549 O O . ASP A 1 71 ? 35.803 -4.093 -45.764 1.00 88.31 71 ASP A O 1
ATOM 553 N N . GLY A 1 72 ? 34.897 -4.544 -47.762 1.00 87.12 72 GLY A N 1
ATOM 554 C CA . GLY A 1 72 ? 36.107 -5.166 -48.310 1.00 87.12 72 GLY A CA 1
ATOM 555 C C . GLY A 1 72 ? 36.414 -6.577 -47.788 1.00 87.12 72 GLY A C 1
ATOM 556 O O . GLY A 1 72 ? 37.457 -7.125 -48.152 1.00 87.12 72 GLY A O 1
ATOM 557 N N . ALA A 1 73 ? 35.530 -7.187 -46.986 1.00 92.38 73 ALA A N 1
ATOM 558 C CA . ALA A 1 73 ? 35.659 -8.591 -46.600 1.00 92.38 73 ALA A CA 1
ATOM 559 C C . ALA A 1 73 ? 35.602 -9.516 -47.831 1.00 92.38 73 ALA A C 1
ATOM 561 O O . ALA A 1 73 ? 34.914 -9.237 -48.816 1.00 92.38 73 ALA A O 1
ATOM 562 N N . GLN A 1 74 ? 36.317 -10.638 -47.771 1.00 93.25 74 GLN A N 1
ATOM 563 C CA . GLN A 1 74 ? 36.395 -11.619 -48.854 1.00 93.25 74 GLN A CA 1
ATOM 564 C C . GLN A 1 74 ? 35.855 -12.971 -48.392 1.00 93.25 74 GLN A C 1
ATOM 566 O O . GLN A 1 74 ? 36.104 -13.393 -47.264 1.00 93.25 74 GLN A O 1
ATOM 571 N N . ALA A 1 75 ? 35.117 -13.659 -49.264 1.00 94.69 75 ALA A N 1
ATOM 572 C CA . ALA A 1 75 ? 34.612 -14.998 -48.984 1.00 94.69 75 ALA A CA 1
ATOM 573 C C . ALA A 1 75 ? 35.596 -16.081 -49.433 1.00 94.69 75 ALA A C 1
ATOM 575 O O . ALA A 1 75 ? 35.924 -16.196 -50.616 1.00 94.69 75 ALA A O 1
ATOM 576 N N . SER A 1 76 ? 35.984 -16.922 -48.482 1.00 94.94 76 SER A N 1
ATOM 577 C CA . SER A 1 76 ? 36.748 -18.150 -48.678 1.00 94.94 76 SER A CA 1
ATOM 578 C C . SER A 1 76 ? 35.792 -19.331 -48.521 1.00 94.94 76 SER A C 1
ATOM 580 O O . SER A 1 76 ? 35.044 -19.407 -47.546 1.00 94.94 76 SER A O 1
ATOM 582 N N . TYR A 1 77 ? 35.722 -20.217 -49.514 1.00 95.69 77 TYR A N 1
ATOM 583 C CA . TYR A 1 77 ? 34.696 -21.261 -49.566 1.00 95.69 77 TYR A CA 1
ATOM 584 C C . TYR A 1 77 ? 35.181 -22.523 -50.280 1.00 95.69 77 TYR A C 1
ATOM 586 O O . TYR A 1 77 ? 36.102 -22.494 -51.092 1.00 95.69 77 TYR A O 1
ATOM 594 N N . THR A 1 78 ? 34.545 -23.653 -49.976 1.00 96.31 78 THR A N 1
ATOM 595 C CA . THR A 1 78 ? 34.746 -24.933 -50.671 1.00 96.31 78 THR A CA 1
ATOM 596 C C . THR A 1 78 ? 33.389 -25.470 -51.109 1.00 96.31 78 THR A C 1
ATOM 598 O O . THR A 1 78 ? 32.451 -25.486 -50.313 1.00 96.31 78 THR A O 1
ATOM 601 N N . LEU A 1 79 ? 33.281 -25.920 -52.359 1.00 95.75 79 LEU A N 1
ATOM 602 C CA . LEU A 1 79 ? 32.087 -26.576 -52.901 1.00 95.75 79 LEU A CA 1
ATOM 603 C C . LEU A 1 79 ? 32.293 -28.092 -53.007 1.00 95.75 79 LEU A C 1
ATOM 605 O O . LEU A 1 79 ? 33.414 -28.589 -52.903 1.00 95.75 79 LEU A O 1
ATOM 609 N N . SER A 1 80 ? 31.206 -28.817 -53.258 1.00 94.12 80 SER A N 1
ATOM 610 C CA . SER A 1 80 ? 31.247 -30.184 -53.784 1.00 94.12 80 SER A CA 1
ATOM 611 C C . SER A 1 80 ? 32.097 -30.301 -55.059 1.00 94.12 80 SER A C 1
ATOM 613 O O . SER A 1 80 ? 32.262 -29.337 -55.807 1.00 94.12 80 SER A O 1
ATOM 615 N N . GLU A 1 81 ? 32.646 -31.492 -55.312 1.00 90.19 81 GLU A N 1
ATOM 616 C CA . GLU A 1 81 ? 33.545 -31.725 -56.445 1.00 90.19 81 GLU A CA 1
ATOM 617 C C . GLU A 1 81 ? 32.876 -31.390 -57.790 1.00 90.19 81 GLU A C 1
ATOM 619 O O . GLU A 1 81 ? 31.742 -31.786 -58.053 1.00 90.19 81 GLU A O 1
ATOM 624 N N . GLN A 1 82 ? 33.591 -30.632 -58.630 1.00 90.56 82 GLN A N 1
ATOM 625 C CA . GLN A 1 82 ? 33.136 -30.133 -59.939 1.00 90.56 82 GLN A CA 1
ATOM 626 C C . GLN A 1 82 ? 31.848 -29.276 -59.913 1.00 90.56 82 GLN A C 1
ATOM 628 O O . GLN A 1 82 ? 31.325 -28.927 -60.971 1.00 90.56 82 GLN A O 1
ATOM 633 N N . ALA A 1 83 ? 31.363 -28.869 -58.734 1.00 94.25 83 ALA A N 1
ATOM 634 C CA . ALA A 1 83 ? 30.262 -27.922 -58.608 1.00 94.25 83 ALA A CA 1
ATOM 635 C C . ALA A 1 83 ? 30.719 -26.466 -58.830 1.00 94.25 83 ALA A C 1
ATOM 637 O O . ALA A 1 83 ? 31.873 -26.097 -58.608 1.00 94.25 83 ALA A O 1
ATOM 638 N N . THR A 1 84 ? 29.780 -25.616 -59.239 1.00 94.75 84 THR A N 1
ATOM 639 C CA . THR A 1 84 ? 29.965 -24.174 -59.480 1.00 94.75 84 THR A CA 1
ATOM 640 C C . THR A 1 84 ? 28.948 -23.364 -58.679 1.00 94.75 84 THR A C 1
ATOM 642 O O . THR A 1 84 ? 27.944 -23.916 -58.235 1.00 94.75 84 THR A O 1
ATOM 645 N N . VAL A 1 85 ? 29.176 -22.063 -58.474 1.00 96.44 85 VAL A N 1
ATOM 646 C CA . VAL A 1 85 ? 28.265 -21.193 -57.707 1.00 96.44 85 VAL A CA 1
ATOM 647 C C . VAL A 1 85 ? 28.000 -19.864 -58.415 1.00 96.44 85 VAL A C 1
ATOM 649 O O . VAL A 1 85 ? 28.913 -19.255 -58.971 1.00 96.44 85 VAL A O 1
ATOM 652 N N . ASN A 1 86 ? 26.742 -19.415 -58.385 1.00 93.88 86 ASN A N 1
ATOM 653 C CA . ASN A 1 86 ? 26.305 -18.132 -58.931 1.00 93.88 86 ASN A CA 1
ATOM 654 C C . ASN A 1 86 ? 25.361 -17.386 -57.953 1.00 93.88 86 ASN A C 1
ATOM 656 O O . ASN A 1 86 ? 24.400 -18.004 -57.487 1.00 93.88 86 ASN A O 1
ATOM 660 N N . PRO A 1 87 ? 25.567 -16.079 -57.680 1.00 94.50 87 PRO A N 1
ATOM 661 C CA . PRO A 1 87 ? 26.732 -15.278 -58.067 1.00 94.50 87 PRO A CA 1
ATOM 662 C C . PRO A 1 87 ? 28.014 -15.837 -57.435 1.00 94.50 87 PRO A C 1
ATOM 664 O O . PRO A 1 87 ? 27.959 -16.560 -56.443 1.00 94.50 87 PRO A O 1
ATOM 667 N N . ASN A 1 88 ? 29.176 -15.533 -58.010 1.00 93.25 88 ASN A N 1
ATOM 668 C CA . ASN A 1 88 ? 30.447 -15.932 -57.406 1.00 93.25 88 ASN A CA 1
ATOM 669 C C . ASN A 1 88 ? 30.648 -15.128 -56.102 1.00 93.25 88 ASN A C 1
ATOM 671 O O . ASN A 1 88 ? 30.648 -13.896 -56.185 1.00 93.25 88 ASN A O 1
ATOM 675 N N . PRO A 1 89 ? 30.858 -15.757 -54.928 1.00 93.75 89 PRO A N 1
ATOM 676 C CA . PRO A 1 89 ? 31.134 -15.051 -53.678 1.00 93.75 89 PRO A CA 1
ATOM 677 C C . PRO A 1 89 ? 32.229 -13.980 -53.800 1.00 93.75 89 PRO A C 1
ATOM 679 O O . PRO A 1 89 ? 32.068 -12.890 -53.269 1.00 93.75 89 PRO A O 1
ATOM 682 N N . SER A 1 90 ? 33.281 -14.200 -54.598 1.00 90.69 90 SER A N 1
ATOM 683 C CA . SER A 1 90 ? 34.350 -13.208 -54.829 1.00 90.69 90 SER A CA 1
ATOM 684 C C . SER A 1 90 ? 33.911 -11.941 -55.593 1.00 90.69 90 SER A C 1
ATOM 686 O O . SER A 1 90 ? 34.735 -11.063 -55.829 1.00 90.69 90 SER A O 1
ATOM 688 N N . SER A 1 91 ? 32.643 -11.845 -56.010 1.00 90.56 91 SER A N 1
ATOM 689 C CA . SER A 1 91 ? 32.038 -10.656 -56.636 1.00 90.56 91 SER A CA 1
ATOM 690 C C . SER A 1 91 ? 31.055 -9.904 -55.727 1.00 90.56 91 SER A C 1
ATOM 692 O O . SER A 1 91 ? 30.562 -8.845 -56.110 1.00 90.56 91 SER A O 1
ATOM 694 N N . VAL A 1 92 ? 30.778 -10.424 -54.526 1.00 92.19 92 VAL A N 1
ATOM 695 C CA . VAL A 1 92 ? 29.918 -9.775 -53.528 1.00 92.19 92 VAL A CA 1
ATOM 696 C C . VAL A 1 92 ? 30.743 -8.787 -52.704 1.00 92.19 92 VAL A C 1
ATOM 698 O O . VAL A 1 92 ? 31.833 -9.110 -52.237 1.00 92.19 92 VAL A O 1
ATOM 701 N N . THR A 1 93 ? 30.206 -7.581 -52.518 1.00 88.94 93 THR A N 1
ATOM 702 C CA . THR A 1 93 ? 30.812 -6.512 -51.705 1.00 88.94 93 THR A CA 1
ATOM 703 C C . THR A 1 93 ? 29.963 -6.129 -50.491 1.00 88.94 93 THR A C 1
ATOM 705 O O . THR A 1 93 ? 30.512 -5.756 -49.460 1.00 88.94 93 THR A O 1
ATOM 708 N N . ALA A 1 94 ? 28.635 -6.247 -50.586 1.00 90.38 94 ALA A N 1
ATOM 709 C CA . ALA A 1 94 ? 27.682 -5.891 -49.533 1.00 90.38 94 ALA A CA 1
ATOM 710 C C . ALA A 1 94 ? 27.492 -7.032 -48.515 1.00 90.38 94 ALA A C 1
ATOM 712 O O . ALA A 1 94 ? 26.387 -7.530 -48.315 1.00 90.38 94 ALA A O 1
ATOM 713 N N . TRP A 1 95 ? 28.577 -7.481 -47.881 1.00 93.50 95 TRP A N 1
ATOM 714 C CA . TRP A 1 95 ? 28.557 -8.664 -47.011 1.00 93.50 95 TRP A CA 1
ATOM 715 C C . TRP A 1 95 ? 27.717 -8.536 -45.737 1.00 93.50 95 TRP A C 1
ATOM 717 O O . TRP A 1 95 ? 27.354 -9.560 -45.174 1.00 93.50 95 TRP A O 1
ATOM 727 N N . GLY A 1 96 ? 27.377 -7.321 -45.296 1.00 88.81 96 GLY A N 1
ATOM 728 C CA . GLY A 1 96 ? 26.413 -7.113 -44.207 1.00 88.81 96 GLY A CA 1
ATOM 729 C C . GLY A 1 96 ? 24.955 -7.415 -44.587 1.00 88.81 96 GLY A C 1
ATOM 730 O O . GLY A 1 96 ? 24.129 -7.604 -43.699 1.00 88.81 96 GLY A O 1
ATOM 731 N N . GLU A 1 97 ? 24.642 -7.483 -45.885 1.00 91.38 97 GLU A N 1
ATOM 732 C CA . GLU A 1 97 ? 23.291 -7.703 -46.410 1.00 91.38 97 GLU A CA 1
ATOM 733 C C . GLU A 1 97 ? 23.026 -9.183 -46.726 1.00 91.38 97 GLU A C 1
ATOM 735 O O . GLU A 1 97 ? 23.940 -9.947 -47.047 1.00 91.38 97 GLU A O 1
ATOM 740 N N . GLU A 1 98 ? 21.752 -9.584 -46.707 1.00 94.25 98 GLU A N 1
ATOM 741 C CA . GLU A 1 98 ? 21.320 -10.929 -47.107 1.00 94.25 98 GLU A CA 1
ATOM 742 C C . GLU A 1 98 ? 21.695 -11.235 -48.570 1.00 94.25 98 GLU A C 1
ATOM 744 O O . GLU A 1 98 ? 21.390 -10.461 -49.478 1.00 94.25 98 GLU A O 1
ATOM 749 N N . GLN A 1 99 ? 22.324 -12.393 -48.808 1.00 95.62 99 GLN A N 1
ATOM 750 C CA . GLN A 1 99 ? 22.719 -12.850 -50.149 1.00 95.62 99 GLN A CA 1
ATOM 751 C C . GLN A 1 99 ? 22.082 -14.204 -50.476 1.00 95.62 99 GLN A C 1
ATOM 753 O O . GLN A 1 99 ? 21.716 -14.976 -49.588 1.00 95.62 99 GLN A O 1
ATOM 758 N N . GLN A 1 100 ? 21.992 -14.530 -51.766 1.00 96.38 100 GLN A N 1
ATOM 759 C CA . GLN A 1 100 ? 21.452 -15.803 -52.241 1.00 96.38 100 GLN A CA 1
ATOM 760 C C . GLN A 1 100 ? 22.407 -16.438 -53.257 1.00 96.38 100 GLN A C 1
ATOM 762 O O . GLN A 1 100 ? 22.683 -15.852 -54.301 1.00 96.38 100 GLN A O 1
ATOM 767 N N . PHE A 1 101 ? 22.893 -17.646 -52.965 1.00 97.19 101 PHE A N 1
ATOM 768 C CA . PHE A 1 101 ? 23.877 -18.366 -53.779 1.00 97.19 101 PHE A CA 1
ATOM 769 C C . PHE A 1 101 ? 23.278 -19.657 -54.329 1.00 97.19 101 PHE A C 1
ATOM 771 O O . PHE A 1 101 ? 22.851 -20.513 -53.563 1.00 97.19 101 PHE A O 1
ATOM 778 N N . THR A 1 102 ? 23.278 -19.851 -55.647 1.00 97.06 102 THR A N 1
ATOM 779 C CA . THR A 1 102 ? 22.881 -21.131 -56.253 1.00 97.06 102 THR A CA 1
ATOM 780 C C . THR A 1 102 ? 24.114 -21.930 -56.640 1.00 97.06 102 THR A C 1
ATOM 782 O O . THR A 1 102 ? 24.875 -21.524 -57.518 1.00 97.06 102 THR A O 1
ATOM 785 N N . VAL A 1 103 ? 24.302 -23.072 -55.978 1.00 96.94 103 VAL A N 1
ATOM 786 C CA . VAL A 1 103 ? 25.322 -24.067 -56.306 1.00 96.94 103 VAL A CA 1
ATOM 787 C C . VAL A 1 103 ? 24.748 -25.023 -57.349 1.00 96.94 103 VAL A C 1
ATOM 789 O O . VAL A 1 103 ? 23.659 -25.568 -57.172 1.00 96.94 103 VAL A O 1
ATOM 792 N N . THR A 1 104 ? 25.479 -25.236 -58.437 1.00 95.88 104 THR A N 1
ATOM 793 C CA . THR A 1 104 ? 25.129 -26.163 -59.519 1.00 95.88 104 THR A CA 1
ATOM 794 C C . THR A 1 104 ? 26.153 -27.286 -59.535 1.00 95.88 104 THR A C 1
ATOM 796 O O . THR A 1 104 ? 27.344 -27.025 -59.695 1.00 95.88 104 THR A O 1
ATOM 799 N N . SER A 1 105 ? 25.700 -28.520 -59.333 1.00 93.56 105 SER A N 1
ATOM 800 C CA . SER A 1 105 ? 26.542 -29.721 -59.428 1.00 93.56 105 SER A CA 1
ATOM 801 C C . SER A 1 105 ? 26.975 -30.005 -60.871 1.00 93.56 105 SER A C 1
ATOM 803 O O . SER A 1 105 ? 26.417 -29.440 -61.815 1.00 93.56 105 SER A O 1
ATOM 805 N N . TYR A 1 106 ? 27.944 -30.905 -61.053 1.00 91.12 106 TYR A N 1
ATOM 806 C CA . TYR A 1 106 ? 28.450 -31.303 -62.372 1.00 91.12 106 TYR A CA 1
ATOM 807 C C . TYR A 1 106 ? 27.344 -31.760 -63.339 1.00 91.12 106 TYR A C 1
ATOM 809 O O . TYR A 1 106 ? 27.363 -31.392 -64.512 1.00 91.12 106 TYR A O 1
ATOM 817 N N . ASN A 1 107 ? 26.342 -32.503 -62.855 1.00 89.56 107 ASN A N 1
ATOM 818 C CA . ASN A 1 107 ? 25.230 -32.975 -63.685 1.00 89.56 107 ASN A CA 1
ATOM 819 C C . ASN A 1 107 ? 24.107 -31.934 -63.901 1.00 89.56 107 ASN A C 1
ATOM 821 O O . ASN A 1 107 ? 23.058 -32.265 -64.452 1.00 89.56 107 ASN A O 1
ATOM 825 N N . GLY A 1 108 ? 24.297 -30.689 -63.450 1.00 86.75 108 GLY A N 1
ATOM 826 C CA . GLY A 1 108 ? 23.325 -29.603 -63.580 1.00 86.75 108 GLY A CA 1
ATOM 827 C C . GLY A 1 108 ? 22.272 -29.525 -62.469 1.00 86.75 108 GLY A C 1
ATOM 828 O O . GLY A 1 108 ? 21.440 -28.618 -62.499 1.00 86.75 108 GLY A O 1
ATOM 829 N N . THR A 1 109 ? 22.286 -30.410 -61.464 1.00 92.19 109 THR A N 1
ATOM 830 C CA . THR A 1 109 ? 21.337 -30.321 -60.338 1.00 92.19 109 THR A CA 1
ATOM 831 C C . THR A 1 109 ? 21.681 -29.116 -59.460 1.00 92.19 109 THR A C 1
ATOM 833 O O . THR A 1 109 ? 22.786 -29.039 -58.909 1.00 92.19 109 THR A O 1
ATOM 836 N N . THR A 1 110 ? 20.738 -28.192 -59.276 1.00 95.25 110 THR A N 1
ATOM 837 C CA . THR A 1 110 ? 20.924 -26.947 -58.509 1.00 95.25 110 THR A CA 1
ATOM 838 C C . THR A 1 110 ? 20.449 -27.044 -57.059 1.00 95.25 110 THR A C 1
ATOM 840 O O . THR A 1 110 ? 19.431 -27.676 -56.778 1.00 95.25 110 THR A O 1
ATOM 843 N N . ARG A 1 111 ? 21.121 -26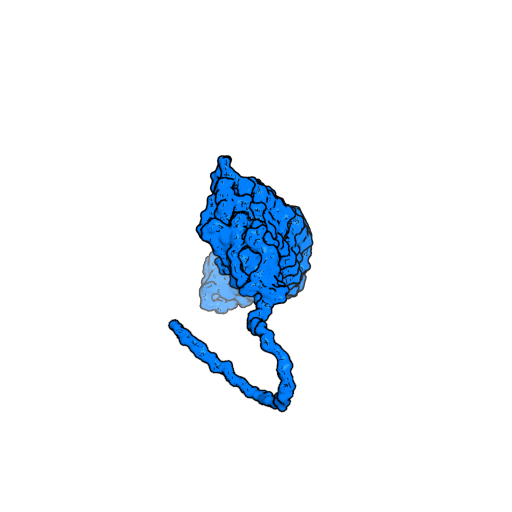.326 -56.154 1.00 96.56 111 ARG A N 1
ATOM 844 C CA . ARG A 1 111 ? 20.681 -26.053 -54.779 1.00 96.56 111 ARG A CA 1
ATOM 845 C C . ARG A 1 111 ? 20.926 -24.587 -54.446 1.00 96.56 111 ARG A C 1
ATOM 847 O O . ARG A 1 111 ? 22.014 -24.073 -54.692 1.00 96.56 111 ARG A O 1
ATOM 854 N N . THR A 1 112 ? 19.932 -23.923 -53.872 1.00 97.19 112 THR A N 1
ATOM 855 C CA . THR A 1 112 ? 20.024 -22.504 -53.515 1.00 97.19 112 THR A CA 1
ATOM 856 C C . THR A 1 112 ? 20.185 -22.343 -52.010 1.00 97.19 112 THR A C 1
ATOM 858 O O . THR A 1 112 ? 19.366 -22.834 -51.238 1.00 97.19 112 THR A O 1
ATOM 861 N N . TYR A 1 113 ? 21.241 -21.635 -51.626 1.00 97.56 113 TYR A N 1
ATOM 862 C CA . TYR A 1 113 ? 21.592 -21.267 -50.265 1.00 97.56 113 TYR A CA 1
ATOM 863 C C . TYR A 1 113 ? 21.211 -19.814 -49.973 1.00 97.56 113 TYR A C 1
ATOM 865 O O . TYR A 1 113 ? 21.439 -18.927 -50.801 1.00 97.56 113 TYR A O 1
ATOM 873 N N . LYS A 1 114 ? 20.685 -19.568 -48.773 1.00 97.44 114 LYS A N 1
ATOM 874 C CA . LYS A 1 114 ? 20.503 -18.236 -48.187 1.00 97.44 114 LYS A CA 1
ATOM 875 C C . LYS A 1 114 ? 21.705 -17.922 -47.299 1.00 97.44 114 LYS A C 1
ATOM 877 O O . LYS A 1 114 ? 22.063 -18.723 -46.440 1.00 97.44 114 LYS A O 1
ATOM 882 N N . TYR A 1 115 ? 22.320 -16.764 -47.493 1.00 96.50 115 TYR A N 1
ATOM 883 C CA . TYR A 1 115 ? 23.425 -16.271 -46.678 1.00 96.50 115 TYR A CA 1
ATOM 884 C C . TYR A 1 115 ? 22.955 -15.124 -45.781 1.00 96.50 115 TYR A C 1
ATOM 886 O O . TYR A 1 115 ? 22.264 -14.219 -46.250 1.00 96.50 115 TYR A O 1
ATOM 894 N N . THR A 1 116 ? 23.363 -15.140 -44.511 1.00 95.50 116 THR A N 1
ATOM 895 C CA . THR A 1 116 ? 23.087 -14.065 -43.547 1.00 95.50 116 THR A CA 1
ATOM 896 C C . THR A 1 116 ? 24.284 -13.790 -42.635 1.00 95.50 116 THR A C 1
ATOM 898 O O . THR A 1 116 ? 25.094 -14.678 -42.346 1.00 95.50 116 THR A O 1
ATOM 901 N N . VAL A 1 117 ? 24.360 -12.555 -42.134 1.00 94.00 117 VAL A N 1
ATOM 902 C CA . VAL A 1 117 ? 25.237 -12.175 -41.022 1.00 94.00 117 VAL A CA 1
ATOM 903 C C . VAL A 1 117 ? 24.429 -12.129 -39.735 1.00 94.00 117 VAL A C 1
ATOM 905 O O . VAL A 1 117 ? 23.319 -11.600 -39.692 1.00 94.00 117 VAL A O 1
ATOM 908 N N . ARG A 1 118 ? 25.018 -12.645 -38.658 1.00 91.50 118 ARG A N 1
ATOM 909 C CA . ARG A 1 118 ? 24.539 -12.465 -37.292 1.00 91.50 118 ARG A CA 1
ATOM 910 C C . ARG A 1 118 ? 25.578 -11.695 -36.488 1.00 91.50 118 ARG A C 1
ATOM 912 O O . ARG A 1 118 ? 26.697 -12.169 -36.306 1.00 91.50 118 ARG A O 1
ATOM 919 N N . TYR A 1 119 ? 25.186 -10.557 -35.934 1.00 88.62 119 TYR A N 1
ATOM 920 C CA . TYR A 1 119 ? 26.015 -9.864 -34.956 1.00 88.62 119 TYR A CA 1
ATOM 921 C C . TYR A 1 119 ? 25.908 -10.544 -33.579 1.00 88.62 119 TYR A C 1
ATOM 923 O O . TYR A 1 119 ? 24.823 -10.945 -33.145 1.00 88.62 119 TYR A O 1
ATOM 931 N N . SER A 1 120 ? 27.048 -10.742 -32.917 1.00 88.19 120 SER A N 1
ATOM 932 C CA . SER A 1 120 ? 27.162 -11.299 -31.567 1.00 88.19 120 SER A CA 1
ATOM 933 C C . SER A 1 120 ? 27.506 -10.212 -30.558 1.00 88.19 120 SER A C 1
ATOM 935 O O . SER A 1 120 ? 28.327 -9.340 -30.845 1.00 88.19 120 SER A O 1
ATOM 937 N N . ALA A 1 121 ? 26.923 -10.317 -29.364 1.00 88.69 121 ALA A N 1
ATOM 938 C CA . ALA A 1 121 ? 27.138 -9.377 -28.274 1.00 88.69 121 ALA A CA 1
ATOM 939 C C . ALA A 1 121 ? 28.630 -9.162 -27.957 1.00 88.69 121 ALA A C 1
ATOM 941 O O . ALA A 1 121 ? 29.401 -10.117 -27.848 1.00 88.69 121 ALA A O 1
ATOM 942 N N . VAL A 1 122 ? 29.000 -7.895 -27.781 1.00 92.25 122 VAL A N 1
ATOM 943 C CA . VAL A 1 122 ? 30.253 -7.452 -27.159 1.00 92.25 122 VAL A CA 1
ATOM 944 C C . VAL A 1 122 ? 29.956 -7.164 -25.687 1.00 92.25 122 VAL A C 1
ATOM 946 O O . VAL A 1 122 ? 29.048 -6.374 -25.393 1.00 92.25 122 VAL A O 1
ATOM 949 N N . SER A 1 123 ? 30.701 -7.816 -24.791 1.00 92.62 123 SER A N 1
ATOM 950 C CA . SER A 1 123 ? 30.585 -7.683 -23.334 1.00 92.62 123 SER A CA 1
ATOM 951 C C . SER A 1 123 ? 31.828 -7.027 -22.736 1.00 92.62 123 SER A C 1
ATOM 953 O O . SER A 1 123 ? 32.941 -7.455 -23.044 1.00 92.62 123 SER A O 1
ATOM 955 N N . GLU A 1 124 ? 31.653 -6.068 -21.825 1.00 94.50 124 GLU A N 1
ATOM 956 C 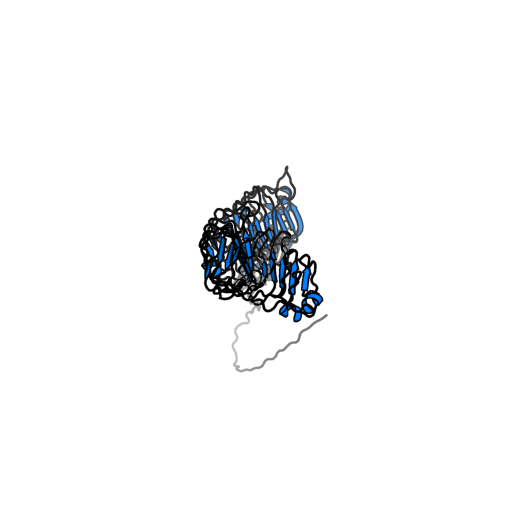CA . GLU A 1 124 ? 32.749 -5.507 -21.020 1.00 94.50 124 GLU A CA 1
ATOM 957 C C . GLU A 1 124 ? 32.426 -5.526 -19.521 1.00 94.50 124 GLU A C 1
ATOM 959 O O . GLU A 1 124 ? 31.321 -5.179 -19.106 1.00 94.50 124 GLU A O 1
ATOM 964 N N . ILE A 1 125 ? 33.407 -5.922 -18.702 1.00 95.06 125 ILE A N 1
ATOM 965 C CA . ILE A 1 125 ? 33.288 -6.025 -17.239 1.00 95.06 125 ILE A CA 1
ATOM 966 C C . ILE A 1 125 ? 33.749 -4.718 -16.591 1.00 95.06 125 ILE A C 1
ATOM 968 O O . ILE A 1 125 ? 34.908 -4.331 -16.747 1.00 95.06 125 ILE A O 1
ATOM 972 N N . GLY A 1 126 ? 32.889 -4.082 -15.792 1.00 94.06 126 GLY A N 1
ATOM 973 C CA . GLY A 1 126 ? 33.282 -2.920 -14.992 1.00 94.06 126 GLY A CA 1
ATOM 974 C C . GLY A 1 126 ? 32.153 -1.958 -14.624 1.00 94.06 126 GLY A C 1
ATOM 975 O O . GLY A 1 126 ? 30.996 -2.132 -15.000 1.00 94.06 126 GLY A O 1
ATOM 976 N N . THR A 1 127 ? 32.518 -0.911 -13.881 1.00 95.88 127 THR A N 1
ATOM 977 C CA . THR A 1 127 ? 31.632 0.222 -13.585 1.00 95.88 127 THR A CA 1
ATOM 978 C C . THR A 1 127 ? 32.034 1.412 -14.442 1.00 95.88 127 THR A C 1
ATOM 980 O O . THR A 1 127 ? 33.072 2.030 -14.204 1.00 95.88 127 THR A O 1
ATOM 983 N N . PHE A 1 128 ? 31.198 1.747 -15.418 1.00 97.62 128 PHE A N 1
ATOM 984 C CA . PHE A 1 128 ? 31.412 2.872 -16.322 1.00 97.62 128 PHE A CA 1
ATOM 985 C C . PHE A 1 128 ? 30.892 4.155 -15.671 1.00 97.62 128 PHE A C 1
ATOM 987 O O . PHE A 1 128 ? 29.718 4.240 -15.309 1.00 97.62 128 PHE A O 1
ATOM 994 N N . ILE A 1 129 ? 31.763 5.150 -15.496 1.00 98.06 129 ILE A N 1
ATOM 995 C CA . ILE A 1 129 ? 31.427 6.441 -14.882 1.00 98.06 129 ILE A CA 1
ATOM 996 C C . ILE A 1 129 ? 31.544 7.510 -15.964 1.00 98.06 129 ILE A C 1
ATOM 998 O O . ILE A 1 129 ? 32.647 7.848 -16.375 1.00 98.06 129 ILE A O 1
ATOM 1002 N N . LEU A 1 130 ? 30.401 8.019 -16.418 1.00 98.19 130 LEU A N 1
ATOM 1003 C CA . LEU A 1 130 ? 30.287 8.938 -17.546 1.00 98.19 130 LEU A CA 1
ATOM 1004 C C . LEU A 1 130 ? 29.797 10.291 -17.020 1.00 98.19 130 LEU A C 1
ATOM 1006 O O . LEU A 1 130 ? 28.592 10.506 -16.876 1.00 98.19 130 LEU A O 1
ATOM 1010 N N . ASN A 1 131 ? 30.720 11.181 -16.650 1.00 98.38 131 ASN A N 1
ATOM 1011 C CA . ASN A 1 131 ? 30.388 12.508 -16.109 1.00 98.38 131 ASN A CA 1
ATOM 1012 C C . ASN A 1 131 ? 30.592 13.637 -17.134 1.00 98.38 131 ASN A C 1
ATOM 1014 O O . ASN A 1 131 ? 30.204 14.772 -16.865 1.00 98.38 131 ASN A O 1
ATOM 1018 N N . SER A 1 132 ? 31.155 13.325 -18.300 1.00 98.44 132 SER A N 1
ATOM 1019 C CA . SER A 1 132 ? 31.312 14.211 -19.451 1.00 98.44 132 SER A CA 1
ATOM 1020 C C . SER A 1 132 ? 30.649 13.632 -20.706 1.00 98.44 132 SER A C 1
ATOM 1022 O O . SER A 1 132 ? 30.416 12.422 -20.785 1.00 98.44 132 SER A O 1
ATOM 1024 N N . GLN A 1 133 ? 30.311 14.474 -21.687 1.00 98.62 133 GLN A N 1
ATOM 1025 C CA . GLN A 1 133 ? 29.812 13.982 -22.976 1.00 98.62 133 GLN A CA 1
ATOM 1026 C C . GLN A 1 133 ? 30.915 13.203 -23.706 1.00 98.62 133 GLN A C 1
ATOM 1028 O O . GLN A 1 133 ? 30.627 12.173 -24.310 1.00 98.62 133 GLN A O 1
ATOM 1033 N N . ALA A 1 134 ? 32.177 13.616 -23.554 1.00 98.25 134 ALA A N 1
ATOM 1034 C CA . ALA A 1 134 ? 33.336 12.874 -24.039 1.00 98.25 134 ALA A CA 1
ATOM 1035 C C . ALA A 1 134 ? 33.414 11.434 -23.487 1.00 98.25 134 ALA A C 1
ATOM 1037 O O . ALA A 1 134 ? 33.742 10.528 -24.249 1.00 98.25 134 ALA A O 1
ATOM 1038 N N . ASP A 1 135 ? 33.063 11.187 -22.215 1.00 98.25 135 ASP A N 1
ATOM 1039 C CA . ASP A 1 135 ? 33.006 9.819 -21.663 1.00 98.25 135 ASP A CA 1
ATOM 1040 C C . ASP A 1 135 ? 31.926 8.971 -22.364 1.00 98.25 135 ASP A C 1
ATOM 1042 O O . ASP A 1 135 ? 32.143 7.797 -22.671 1.00 98.25 135 ASP A O 1
ATOM 1046 N N . VAL A 1 136 ? 30.746 9.558 -22.613 1.00 98.25 136 VAL A N 1
ATOM 1047 C CA . VAL A 1 136 ? 29.624 8.890 -23.299 1.00 98.25 136 VAL A CA 1
ATOM 1048 C C . VAL A 1 136 ? 29.980 8.556 -24.741 1.00 98.25 136 VAL A C 1
ATOM 1050 O O . VAL A 1 136 ? 29.686 7.455 -25.207 1.00 98.25 136 VAL A O 1
ATOM 1053 N N . ASP A 1 137 ? 30.603 9.500 -25.439 1.00 97.69 137 ASP A N 1
ATOM 1054 C CA . ASP A 1 137 ? 30.935 9.361 -26.850 1.00 97.69 137 ASP A CA 1
ATOM 1055 C C . ASP A 1 137 ? 32.113 8.383 -27.037 1.00 97.69 137 ASP A C 1
ATOM 1057 O O . ASP A 1 137 ? 32.069 7.555 -27.943 1.00 97.69 137 ASP A O 1
ATOM 1061 N N . ALA A 1 138 ? 33.099 8.366 -26.129 1.00 96.81 138 ALA A N 1
ATOM 1062 C CA . ALA A 1 138 ? 34.196 7.392 -26.144 1.00 96.81 138 ALA A CA 1
ATOM 1063 C C . ALA A 1 138 ? 33.723 5.937 -25.945 1.00 96.81 138 ALA A C 1
ATOM 1065 O O . ALA A 1 138 ? 34.259 5.020 -26.568 1.00 96.81 138 ALA A O 1
ATOM 1066 N N . LEU A 1 139 ? 32.682 5.703 -25.134 1.00 95.38 139 LEU A N 1
ATOM 1067 C CA . LEU A 1 139 ? 32.112 4.361 -24.956 1.00 95.38 139 LEU A CA 1
ATOM 1068 C C . LEU A 1 139 ? 31.424 3.830 -26.234 1.00 95.38 139 LEU A C 1
ATOM 1070 O O . LEU A 1 139 ? 31.234 2.620 -26.375 1.00 95.38 139 LEU A O 1
ATOM 1074 N N . ALA A 1 140 ? 31.106 4.698 -27.203 1.00 92.44 140 ALA A N 1
ATOM 1075 C CA . ALA A 1 140 ? 30.583 4.280 -28.503 1.00 92.44 140 ALA A CA 1
ATOM 1076 C C . ALA A 1 140 ? 31.610 3.459 -29.303 1.00 92.44 140 ALA A C 1
ATOM 1078 O O . ALA A 1 140 ? 31.240 2.466 -29.940 1.00 92.44 140 ALA A O 1
ATOM 1079 N N . ASP A 1 141 ? 32.891 3.838 -29.240 1.00 89.94 141 ASP A N 1
ATOM 1080 C CA . ASP A 1 141 ? 33.991 3.217 -29.993 1.00 89.94 141 ASP A CA 1
ATOM 1081 C C . ASP A 1 141 ? 34.313 1.796 -29.504 1.00 89.94 141 ASP A C 1
ATOM 1083 O O . ASP A 1 141 ? 34.741 0.953 -30.288 1.00 89.94 141 ASP A O 1
ATOM 1087 N N . HIS A 1 142 ? 34.016 1.489 -28.237 1.00 89.75 142 HIS A N 1
ATOM 1088 C CA . HIS A 1 142 ? 34.103 0.134 -27.677 1.00 89.75 142 HIS A CA 1
ATOM 1089 C C . HIS A 1 142 ? 33.051 -0.829 -28.269 1.00 89.75 142 HIS A C 1
ATOM 1091 O O . HIS A 1 142 ? 33.181 -2.048 -28.171 1.00 89.75 142 HIS A O 1
ATOM 1097 N N . HIS A 1 143 ? 31.974 -0.294 -28.860 1.00 90.06 143 HIS A N 1
ATOM 1098 C CA . HIS A 1 143 ? 30.862 -1.053 -29.449 1.00 90.06 143 HIS A CA 1
ATOM 1099 C C . HIS A 1 143 ? 30.112 -1.996 -28.479 1.00 90.06 143 HIS A C 1
ATOM 1101 O O . HIS A 1 143 ? 29.419 -2.914 -28.924 1.00 90.06 143 HIS A O 1
ATOM 1107 N N . VAL A 1 144 ? 30.198 -1.746 -27.166 1.00 93.62 144 VAL A N 1
ATOM 1108 C CA . VAL A 1 144 ? 29.596 -2.582 -26.113 1.00 93.62 144 VAL A CA 1
ATOM 1109 C C . VAL A 1 144 ? 28.081 -2.735 -26.287 1.00 93.62 144 VAL A C 1
ATOM 1111 O O . VAL A 1 144 ? 27.345 -1.768 -26.487 1.00 93.62 144 VAL A O 1
ATOM 1114 N N . THR A 1 145 ? 27.609 -3.972 -26.134 1.00 96.19 145 THR A N 1
ATOM 1115 C CA . THR A 1 145 ? 26.176 -4.321 -26.066 1.00 96.19 145 THR A CA 1
ATOM 1116 C C . THR A 1 145 ? 25.747 -4.778 -24.673 1.00 96.19 145 THR A C 1
ATOM 1118 O O . THR A 1 145 ? 24.584 -4.613 -24.300 1.00 96.19 145 THR A O 1
ATOM 1121 N N . VAL A 1 146 ? 26.678 -5.343 -23.898 1.00 97.88 146 VAL A N 1
ATOM 1122 C CA . VAL A 1 146 ? 26.441 -5.884 -22.559 1.00 97.88 146 VAL A CA 1
ATOM 1123 C C . VAL A 1 146 ? 27.483 -5.321 -21.595 1.00 97.88 146 VAL A C 1
ATOM 1125 O O . VAL A 1 146 ? 28.679 -5.518 -21.785 1.00 97.88 146 VAL A O 1
ATOM 1128 N N . ILE A 1 147 ? 27.038 -4.639 -20.543 1.00 98.00 147 ILE A N 1
ATOM 1129 C CA . ILE A 1 147 ? 27.911 -4.230 -19.437 1.00 98.00 147 ILE A CA 1
ATOM 1130 C C . ILE A 1 147 ? 27.790 -5.275 -18.327 1.00 98.00 147 ILE A C 1
ATOM 1132 O O . ILE A 1 147 ? 26.748 -5.390 -17.682 1.00 98.00 147 ILE A O 1
ATOM 1136 N N . GLU A 1 148 ? 28.858 -6.027 -18.077 1.00 97.31 148 GLU A N 1
ATOM 1137 C CA . GLU A 1 148 ? 28.995 -6.947 -16.943 1.00 97.31 148 GLU A CA 1
ATOM 1138 C C . GLU A 1 148 ? 29.404 -6.150 -15.688 1.00 97.31 148 GLU A C 1
ATOM 1140 O O . GLU A 1 148 ? 30.526 -6.228 -15.185 1.00 97.31 148 GLU A O 1
ATOM 1145 N N . GLY A 1 149 ? 28.485 -5.293 -15.239 1.00 97.62 149 GLY A N 1
ATOM 1146 C CA . GLY A 1 149 ? 28.671 -4.361 -14.131 1.00 97.62 149 GLY A CA 1
ATOM 1147 C C . GLY A 1 149 ? 27.646 -3.225 -14.160 1.00 97.62 149 GLY A C 1
ATOM 1148 O O . GLY A 1 149 ? 26.494 -3.441 -14.544 1.00 97.62 149 GLY A O 1
ATOM 1149 N N . SER A 1 150 ? 28.058 -2.020 -13.754 1.00 98.44 150 SER A N 1
ATOM 1150 C CA . SER A 1 150 ? 27.184 -0.853 -13.524 1.00 98.44 150 SER A CA 1
ATOM 1151 C C . SER A 1 150 ? 27.490 0.337 -14.445 1.00 98.44 150 SER A C 1
ATOM 1153 O O . SER A 1 150 ? 28.595 0.480 -14.966 1.00 98.44 150 SER A O 1
ATOM 1155 N N . LEU A 1 151 ? 26.529 1.254 -14.578 1.00 98.25 151 LEU A N 1
ATOM 1156 C CA . LEU A 1 151 ? 26.638 2.475 -15.381 1.00 98.25 151 LEU A CA 1
ATOM 1157 C C . LEU A 1 151 ? 26.219 3.706 -14.560 1.00 98.25 151 LEU A C 1
ATOM 1159 O O . LEU A 1 151 ? 25.094 3.788 -14.078 1.00 98.25 151 LEU A O 1
ATOM 1163 N N . SER A 1 152 ? 27.112 4.681 -14.400 1.00 98.44 152 SER A N 1
ATOM 1164 C CA . SER A 1 152 ? 26.895 5.907 -13.617 1.00 98.44 152 SER A CA 1
ATOM 1165 C C . SER A 1 152 ? 26.981 7.144 -14.508 1.00 98.44 152 SER A C 1
ATOM 1167 O O . SER A 1 152 ? 28.069 7.574 -14.876 1.00 98.44 152 SER A O 1
ATOM 1169 N N . ILE A 1 153 ? 25.828 7.717 -14.845 1.00 98.44 153 ILE A N 1
ATOM 1170 C CA . ILE A 1 153 ? 25.664 8.826 -15.793 1.00 98.44 153 ILE A CA 1
ATOM 1171 C C . ILE A 1 153 ? 25.515 10.140 -15.019 1.00 98.44 153 ILE A C 1
ATOM 1173 O O . ILE A 1 153 ? 24.580 10.278 -14.230 1.00 98.44 153 ILE A O 1
ATOM 1177 N N . ALA A 1 154 ? 26.394 11.115 -15.267 1.00 97.81 154 ALA A N 1
ATOM 1178 C CA . ALA A 1 154 ? 26.351 12.480 -14.726 1.00 97.81 154 ALA A CA 1
ATOM 1179 C C . ALA A 1 154 ? 26.054 12.533 -13.212 1.00 97.81 154 ALA A C 1
ATOM 1181 O O . ALA A 1 154 ? 25.182 13.263 -12.726 1.00 97.81 154 ALA A O 1
ATOM 1182 N N . THR A 1 155 ? 26.765 11.685 -12.469 1.00 97.25 155 THR A N 1
ATOM 1183 C CA . THR A 1 155 ? 26.677 11.557 -11.005 1.00 97.25 155 THR A CA 1
ATOM 1184 C C . THR A 1 155 ? 27.490 12.624 -10.273 1.00 97.25 155 THR A C 1
ATOM 1186 O O . THR A 1 155 ? 27.159 12.978 -9.143 1.00 97.25 155 THR A O 1
ATOM 1189 N N . VAL A 1 156 ? 28.503 13.176 -10.944 1.00 97.12 156 VAL A N 1
ATOM 1190 C CA . VAL A 1 156 ? 29.300 14.333 -10.523 1.00 97.12 156 VAL A CA 1
ATOM 1191 C C . VAL A 1 156 ? 29.064 15.470 -11.519 1.00 97.12 156 VAL A C 1
ATOM 1193 O O . VAL A 1 156 ? 28.767 15.224 -12.687 1.00 97.12 156 VAL A O 1
ATOM 1196 N N . GLU A 1 157 ? 29.164 16.715 -11.058 1.00 96.75 157 GLU A N 1
ATOM 1197 C CA . GLU A 1 157 ? 28.993 17.886 -11.914 1.00 96.75 157 GLU A CA 1
ATOM 1198 C C . GLU A 1 157 ? 30.195 18.088 -12.843 1.00 96.75 157 GLU A C 1
ATOM 1200 O O . GLU A 1 157 ? 31.336 18.148 -12.386 1.00 96.75 157 GLU A O 1
ATOM 1205 N N . ASN A 1 158 ? 29.922 18.264 -14.136 1.00 97.31 158 ASN A N 1
ATOM 1206 C CA . ASN A 1 158 ? 30.854 18.838 -15.096 1.00 97.31 158 ASN A CA 1
ATOM 1207 C C . ASN A 1 158 ? 30.169 20.037 -15.762 1.00 97.31 158 ASN A C 1
ATOM 1209 O O . ASN A 1 158 ? 29.124 19.887 -16.395 1.00 97.31 158 ASN A O 1
ATOM 1213 N N . THR A 1 159 ? 30.728 21.232 -15.575 1.00 95.56 159 THR A N 1
ATOM 1214 C CA . THR A 1 159 ? 30.194 22.482 -16.138 1.00 95.56 159 THR A CA 1
ATOM 1215 C C . THR A 1 159 ? 30.795 22.844 -17.492 1.00 95.56 159 THR A C 1
ATOM 1217 O O . THR A 1 159 ? 30.240 23.701 -18.174 1.00 95.56 159 THR A O 1
ATOM 1220 N N . GLU A 1 160 ? 31.931 22.246 -17.861 1.00 97.69 160 GLU A N 1
ATOM 1221 C CA . GLU A 1 160 ? 32.642 22.540 -19.113 1.00 97.69 160 GLU A CA 1
ATOM 1222 C C . GLU A 1 160 ? 32.206 21.594 -20.238 1.00 97.69 160 GLU A C 1
ATOM 1224 O O . GLU A 1 160 ? 31.983 22.049 -21.357 1.00 97.69 160 GLU A O 1
ATOM 1229 N N . ASP A 1 161 ? 32.002 20.313 -19.918 1.00 98.25 161 ASP A N 1
ATOM 1230 C CA . ASP A 1 161 ? 31.433 19.310 -20.826 1.00 98.25 161 ASP A CA 1
ATOM 1231 C C . ASP A 1 161 ? 30.322 18.491 -20.131 1.00 98.25 161 ASP A C 1
ATOM 1233 O O . ASP A 1 161 ? 30.559 17.368 -19.683 1.00 98.25 161 ASP A O 1
ATOM 1237 N N . PRO A 1 162 ? 29.114 19.050 -19.941 1.00 98.06 162 PRO A N 1
ATOM 1238 C CA . PRO A 1 162 ? 28.001 18.337 -19.319 1.00 98.06 162 PRO A CA 1
ATOM 1239 C C . PRO A 1 162 ? 27.430 17.249 -20.240 1.00 98.06 162 PRO A C 1
ATOM 1241 O O . PRO A 1 162 ? 27.224 17.478 -21.429 1.00 98.06 162 PRO A O 1
ATOM 1244 N N . VAL A 1 163 ? 27.041 16.101 -19.674 1.00 98.62 163 VAL A N 1
ATOM 1245 C CA . VAL A 1 163 ? 26.325 15.053 -20.424 1.00 98.62 163 VAL A CA 1
ATOM 1246 C C . VAL A 1 163 ? 24.945 15.563 -20.865 1.00 98.62 163 VAL A C 1
ATOM 1248 O O . VAL A 1 163 ? 24.015 15.647 -20.055 1.00 98.62 163 VAL A O 1
ATOM 1251 N N . ILE A 1 164 ? 24.804 15.895 -22.149 1.00 97.75 164 ILE A N 1
ATOM 1252 C CA . ILE A 1 164 ? 23.581 16.444 -22.766 1.00 97.75 164 ILE A CA 1
ATOM 1253 C C . ILE A 1 164 ? 22.776 15.399 -23.545 1.00 97.75 164 ILE A C 1
ATOM 1255 O O . ILE A 1 164 ? 21.601 15.620 -23.828 1.00 97.75 164 ILE A O 1
ATOM 1259 N N . ASN A 1 165 ? 23.379 14.267 -23.907 1.00 98.06 165 ASN A N 1
ATOM 1260 C CA . ASN A 1 165 ? 22.707 13.161 -24.584 1.00 98.06 165 ASN A CA 1
ATOM 1261 C C . ASN A 1 165 ? 23.391 11.820 -24.257 1.00 98.06 165 ASN A C 1
ATOM 1263 O O . ASN A 1 165 ? 24.454 11.793 -23.644 1.00 98.06 165 ASN A O 1
ATOM 1267 N N . LEU A 1 166 ? 22.786 10.706 -24.680 1.00 98.50 166 LEU A N 1
ATOM 1268 C CA . LEU A 1 166 ? 23.287 9.346 -24.425 1.00 98.50 166 LEU A CA 1
ATOM 1269 C C . LEU A 1 166 ? 23.644 8.575 -25.708 1.00 98.50 166 LEU A C 1
ATOM 1271 O O . LEU A 1 166 ? 23.672 7.350 -25.688 1.00 98.50 166 LEU A O 1
ATOM 1275 N N . ASN A 1 167 ? 23.866 9.248 -26.839 1.00 97.12 167 ASN A N 1
ATOM 1276 C CA . ASN A 1 167 ? 23.912 8.613 -28.163 1.00 97.12 167 ASN A CA 1
ATOM 1277 C C . ASN A 1 167 ? 24.994 7.528 -28.294 1.00 97.12 167 ASN A C 1
ATOM 1279 O O . ASN A 1 167 ? 24.743 6.521 -28.954 1.00 97.12 167 ASN A O 1
ATOM 1283 N N . GLY A 1 168 ? 26.143 7.670 -27.623 1.00 97.19 168 GLY A N 1
ATOM 1284 C CA . GLY A 1 168 ? 27.176 6.627 -27.591 1.00 97.19 168 GLY A CA 1
ATOM 1285 C C . GLY A 1 168 ? 26.727 5.304 -26.953 1.00 97.19 168 GLY A C 1
ATOM 1286 O O . GLY A 1 168 ? 27.275 4.249 -27.256 1.00 97.19 168 GLY A O 1
ATOM 1287 N N . LEU A 1 169 ? 25.656 5.324 -26.151 1.00 98.12 169 LEU A N 1
ATOM 1288 C CA . LEU A 1 169 ? 25.078 4.143 -25.502 1.00 98.12 169 LEU A CA 1
ATOM 1289 C C . LEU A 1 169 ? 24.112 3.351 -26.405 1.00 98.12 169 LEU A C 1
ATOM 1291 O O . LEU A 1 169 ? 23.630 2.297 -25.995 1.00 98.12 169 LEU A O 1
ATOM 1295 N N . ALA A 1 170 ? 23.840 3.805 -27.638 1.00 96.75 170 ALA A N 1
ATOM 1296 C CA . ALA A 1 170 ? 22.774 3.283 -28.511 1.00 96.75 170 ALA A CA 1
ATOM 1297 C C . ALA A 1 170 ? 22.931 1.818 -28.981 1.00 96.75 170 ALA A C 1
ATOM 1299 O O . ALA A 1 170 ? 22.058 1.296 -29.686 1.00 96.75 170 ALA A O 1
ATOM 1300 N N . LYS A 1 171 ? 24.022 1.141 -28.604 1.00 95.69 171 LYS A N 1
ATOM 1301 C CA . LYS A 1 171 ? 24.235 -0.305 -28.785 1.00 95.69 171 LYS A CA 1
ATOM 1302 C C . LYS A 1 171 ? 23.898 -1.146 -27.546 1.00 95.69 171 LYS A C 1
ATOM 1304 O O . LYS A 1 171 ? 23.688 -2.346 -27.701 1.00 95.69 171 LYS A O 1
ATOM 1309 N N . ILE A 1 172 ? 23.798 -0.551 -26.355 1.00 98.00 172 ILE A N 1
ATOM 1310 C CA . ILE A 1 172 ? 23.612 -1.285 -25.097 1.00 98.00 172 ILE A CA 1
ATOM 1311 C C . ILE A 1 172 ? 22.217 -1.920 -25.047 1.00 98.00 172 ILE A C 1
ATOM 1313 O O . ILE A 1 172 ? 21.193 -1.235 -25.035 1.00 98.00 172 ILE A O 1
ATOM 1317 N N . THR A 1 173 ? 22.197 -3.249 -24.974 1.00 97.81 173 THR A N 1
ATOM 1318 C CA . THR A 1 173 ? 21.004 -4.083 -24.785 1.00 97.81 173 THR A CA 1
ATOM 1319 C C . THR A 1 173 ? 20.861 -4.579 -23.348 1.00 97.81 173 THR A C 1
ATOM 1321 O O . THR A 1 173 ? 19.744 -4.833 -22.901 1.00 97.81 173 THR A O 1
ATOM 1324 N N . GLU A 1 174 ? 21.957 -4.711 -22.595 1.00 98.56 174 GLU A N 1
ATOM 1325 C CA . GLU A 1 174 ? 21.908 -5.211 -21.218 1.00 98.56 174 GLU A CA 1
ATOM 1326 C C . GLU A 1 174 ? 22.983 -4.585 -20.313 1.00 98.56 174 GLU A C 1
ATOM 1328 O O . GLU A 1 174 ? 24.136 -4.430 -20.705 1.00 98.56 174 GLU A O 1
ATOM 1333 N N . VAL A 1 175 ? 22.607 -4.250 -19.078 1.00 98.75 175 VAL A N 1
ATOM 1334 C CA . VAL A 1 175 ? 23.530 -3.865 -17.994 1.00 98.75 175 VAL A CA 1
ATOM 1335 C C . VAL A 1 175 ? 23.282 -4.824 -16.834 1.00 98.75 175 VAL A C 1
ATOM 1337 O O . VAL A 1 175 ? 22.146 -4.947 -16.383 1.00 98.75 175 VAL A O 1
ATOM 1340 N N . MET A 1 176 ? 24.284 -5.581 -16.388 1.00 97.69 176 MET A N 1
ATOM 1341 C CA . MET A 1 176 ? 24.074 -6.661 -15.416 1.00 97.69 176 MET A CA 1
ATOM 1342 C C . MET A 1 176 ? 23.601 -6.132 -14.058 1.00 97.69 176 MET A C 1
ATOM 1344 O O . MET A 1 176 ? 22.568 -6.605 -13.563 1.00 97.69 176 MET A O 1
ATOM 1348 N N . ASP A 1 177 ? 24.289 -5.112 -13.548 1.00 98.31 177 ASP A N 1
ATOM 1349 C CA . ASP A 1 177 ? 23.972 -4.405 -12.310 1.00 98.31 177 ASP A CA 1
ATOM 1350 C C . ASP A 1 177 ? 23.225 -3.086 -12.620 1.00 98.31 177 ASP A C 1
ATOM 1352 O O . ASP A 1 177 ? 22.325 -3.054 -13.464 1.00 98.31 177 ASP A O 1
ATOM 1356 N N . ASP A 1 178 ? 23.532 -1.999 -11.909 1.00 98.38 178 ASP A N 1
ATOM 1357 C CA . ASP A 1 178 ? 22.664 -0.827 -11.823 1.00 98.38 178 ASP A CA 1
ATOM 1358 C C . ASP A 1 178 ? 23.024 0.287 -12.822 1.00 98.38 178 ASP A C 1
ATOM 1360 O O . ASP A 1 178 ? 24.191 0.635 -13.018 1.00 98.38 178 ASP A O 1
ATOM 1364 N N . ILE A 1 179 ? 21.994 0.925 -13.388 1.00 98.75 179 ILE A N 1
ATOM 1365 C CA . ILE A 1 179 ? 22.098 2.208 -14.095 1.00 98.75 179 ILE A CA 1
ATOM 1366 C C . ILE A 1 179 ? 21.698 3.327 -13.127 1.00 98.75 179 ILE A C 1
ATOM 1368 O O . ILE A 1 179 ? 20.555 3.391 -12.672 1.00 98.75 179 ILE A O 1
ATOM 1372 N N . THR A 1 180 ? 22.616 4.247 -12.841 1.00 98.62 180 THR A N 1
ATOM 1373 C CA . THR A 1 180 ? 22.352 5.457 -12.050 1.00 98.62 180 THR A CA 1
ATOM 1374 C C . THR A 1 180 ? 22.391 6.694 -12.941 1.00 98.62 180 THR A C 1
ATOM 1376 O O . THR A 1 180 ? 23.430 7.020 -13.508 1.00 98.62 180 THR A O 1
ATOM 1379 N N . ILE A 1 181 ? 21.269 7.412 -13.027 1.00 97.56 181 ILE A N 1
ATOM 1380 C CA . ILE A 1 181 ? 21.134 8.704 -13.710 1.00 97.56 181 ILE A CA 1
ATOM 1381 C C . ILE A 1 181 ? 21.185 9.808 -12.648 1.00 97.56 181 ILE A C 1
ATOM 1383 O O . ILE A 1 181 ? 20.269 9.967 -11.836 1.00 97.56 181 ILE A O 1
ATOM 1387 N N . GLY A 1 182 ? 22.281 10.559 -12.626 1.00 95.88 182 GLY A N 1
ATOM 1388 C CA . GLY A 1 182 ? 22.510 11.623 -11.659 1.00 95.88 182 GLY A CA 1
ATOM 1389 C C . GLY A 1 182 ? 21.745 12.917 -11.950 1.00 95.88 182 GLY A C 1
ATOM 1390 O O . GLY A 1 182 ? 21.221 13.161 -13.042 1.00 95.88 182 GLY A O 1
ATOM 1391 N N . GLN A 1 183 ? 21.717 13.791 -10.944 1.00 95.00 183 GLN A N 1
ATOM 1392 C CA . GLN A 1 183 ? 21.054 15.098 -11.010 1.00 95.00 183 GLN A CA 1
ATOM 1393 C C . GLN A 1 183 ? 21.679 16.057 -12.042 1.00 95.00 183 GLN A C 1
ATOM 1395 O O . GLN A 1 183 ? 21.035 17.024 -12.446 1.00 95.00 183 GLN A O 1
ATOM 1400 N N . TYR A 1 184 ? 22.911 15.791 -12.494 1.00 96.19 184 TYR A N 1
ATOM 1401 C CA . TYR A 1 184 ? 23.636 16.662 -13.420 1.00 96.19 184 TYR A CA 1
ATOM 1402 C C . TYR A 1 184 ? 23.388 16.353 -14.901 1.00 96.19 184 TYR A C 1
ATOM 1404 O O . TYR A 1 184 ? 23.747 17.187 -15.729 1.00 96.19 184 TYR A O 1
ATOM 1412 N N . TYR A 1 185 ? 22.741 15.230 -15.250 1.00 96.94 185 TYR A N 1
ATOM 1413 C CA . TYR A 1 185 ? 22.393 14.918 -16.645 1.00 96.94 185 TYR A CA 1
ATOM 1414 C C . TYR A 1 185 ? 21.501 16.022 -17.237 1.00 96.94 185 TYR A C 1
ATOM 1416 O O . TYR A 1 185 ? 20.498 16.416 -16.628 1.00 96.94 185 TYR A O 1
ATOM 1424 N N . LYS A 1 186 ? 21.888 16.546 -18.405 1.00 96.69 186 LYS A N 1
ATOM 1425 C CA . LYS A 1 186 ? 21.269 17.712 -19.056 1.00 96.69 186 LYS A CA 1
ATOM 1426 C C . LYS A 1 186 ? 20.365 17.371 -20.239 1.00 96.69 186 LYS A C 1
ATOM 1428 O O . LYS A 1 186 ? 19.701 18.266 -20.750 1.00 96.69 186 LYS A O 1
ATOM 1433 N N . GLY A 1 187 ? 20.302 16.107 -20.655 1.00 96.31 187 GLY A N 1
ATOM 1434 C CA . GLY A 1 187 ? 19.416 15.685 -21.738 1.00 96.31 187 GLY A CA 1
ATOM 1435 C C . GLY A 1 187 ? 17.943 15.621 -21.332 1.00 96.31 187 GLY A C 1
ATOM 1436 O O . GLY A 1 187 ? 17.593 15.240 -20.216 1.00 96.31 187 GLY A O 1
ATOM 1437 N N . GLU A 1 188 ? 17.061 15.953 -22.274 1.00 95.25 188 GLU A N 1
ATOM 1438 C CA . GLU A 1 188 ? 15.606 15.979 -22.062 1.00 95.25 188 GLU A CA 1
ATOM 1439 C C . GLU A 1 188 ? 14.966 14.579 -22.033 1.00 95.25 188 GLU A C 1
ATOM 1441 O O . GLU A 1 188 ? 13.843 14.420 -21.552 1.00 95.25 188 GLU A O 1
ATOM 1446 N N . ASN A 1 189 ? 15.655 13.566 -22.566 1.00 96.69 189 ASN A N 1
ATOM 1447 C CA . ASN A 1 189 ? 15.162 12.195 -22.717 1.00 96.69 189 ASN A CA 1
ATOM 1448 C C . ASN A 1 189 ? 16.299 11.155 -22.593 1.00 96.69 189 ASN A C 1
ATOM 1450 O O . ASN A 1 189 ? 17.464 11.519 -22.431 1.00 96.69 189 ASN A O 1
ATOM 1454 N N . LEU A 1 190 ? 15.960 9.861 -22.680 1.00 98.06 190 LEU A N 1
ATOM 1455 C CA . LEU A 1 190 ? 16.897 8.726 -22.583 1.00 98.06 190 LEU A CA 1
ATOM 1456 C C . LEU A 1 190 ? 17.089 7.958 -23.910 1.00 98.06 190 LEU A C 1
ATOM 1458 O O . LEU A 1 190 ? 17.380 6.766 -23.884 1.00 98.06 190 LEU A O 1
ATOM 1462 N N . ALA A 1 191 ? 16.931 8.598 -25.078 1.00 96.94 191 ALA A N 1
ATOM 1463 C CA . ALA A 1 191 ? 16.914 7.910 -26.381 1.00 96.94 191 ALA A CA 1
ATOM 1464 C C . ALA A 1 191 ? 18.154 7.039 -26.673 1.00 96.94 191 ALA A C 1
ATOM 1466 O O . ALA A 1 191 ? 18.035 6.006 -27.329 1.00 96.94 191 ALA A O 1
ATOM 1467 N N . GLY A 1 192 ? 19.325 7.396 -26.138 1.00 97.88 192 GLY A N 1
ATOM 1468 C CA . GLY A 1 192 ? 20.537 6.577 -26.242 1.00 97.88 192 GLY A CA 1
ATOM 1469 C C . GLY A 1 192 ? 20.467 5.216 -25.535 1.00 97.88 192 GLY A C 1
ATOM 1470 O O . GLY A 1 192 ? 21.226 4.322 -25.872 1.00 97.88 192 GLY A O 1
ATOM 1471 N N . LEU A 1 193 ? 19.524 5.013 -24.611 1.00 98.50 193 LEU A N 1
ATOM 1472 C CA . LEU A 1 193 ? 19.248 3.720 -23.971 1.00 98.50 193 LEU A CA 1
ATOM 1473 C C . LEU A 1 193 ? 18.049 2.991 -24.610 1.00 98.50 193 LEU A C 1
ATOM 1475 O O . LEU A 1 193 ? 17.523 2.040 -24.037 1.00 98.50 193 LEU A O 1
ATOM 1479 N N . ALA A 1 194 ? 17.594 3.396 -25.804 1.00 98.19 194 ALA A N 1
ATOM 1480 C CA . ALA A 1 194 ? 16.389 2.829 -26.414 1.00 98.19 194 ALA A CA 1
ATOM 1481 C C . ALA A 1 194 ? 16.487 1.332 -26.775 1.00 98.19 194 ALA A C 1
ATOM 1483 O O . ALA A 1 194 ? 15.447 0.684 -26.905 1.00 98.19 194 ALA A O 1
ATOM 1484 N N . LYS A 1 195 ? 17.696 0.770 -26.919 1.00 98.06 195 LYS A N 1
ATOM 1485 C CA . LYS A 1 195 ? 17.918 -0.677 -27.118 1.00 98.06 195 LYS A CA 1
ATOM 1486 C C . LYS A 1 195 ? 17.962 -1.496 -25.819 1.00 98.06 195 LYS A C 1
ATOM 1488 O O . LYS A 1 195 ? 17.987 -2.718 -25.906 1.00 98.06 195 LYS A O 1
ATOM 1493 N N . LEU A 1 196 ? 17.960 -0.866 -24.641 1.00 98.75 196 LEU A N 1
ATOM 1494 C CA . LEU A 1 196 ? 18.103 -1.561 -23.361 1.00 98.75 196 LEU A CA 1
ATOM 1495 C C . LEU A 1 196 ? 16.908 -2.493 -23.103 1.00 98.75 196 LEU A C 1
ATOM 1497 O O . LEU A 1 196 ? 15.797 -2.024 -22.869 1.00 98.75 196 LEU A O 1
ATOM 1501 N N . GLU A 1 197 ? 17.154 -3.803 -23.094 1.00 98.56 197 GLU A N 1
ATOM 1502 C CA . GLU A 1 197 ? 16.174 -4.852 -22.794 1.00 98.56 197 GLU A CA 1
ATOM 1503 C C . GLU A 1 197 ? 16.160 -5.235 -21.310 1.00 98.56 197 GLU A C 1
ATOM 1505 O O . GLU A 1 197 ? 15.109 -5.564 -20.755 1.00 98.56 197 GLU A O 1
ATOM 1510 N N . LYS A 1 198 ? 17.330 -5.262 -20.660 1.00 98.69 198 LYS A N 1
ATOM 1511 C CA . LYS A 1 198 ? 17.484 -5.824 -19.309 1.00 98.69 198 LYS A CA 1
ATOM 1512 C C . LYS A 1 198 ? 18.481 -5.037 -18.470 1.00 98.69 198 LYS A C 1
ATOM 1514 O O . LYS A 1 198 ? 19.512 -4.585 -18.960 1.00 98.69 198 LYS A O 1
ATOM 1519 N N . VAL A 1 199 ? 18.188 -4.925 -17.180 1.00 98.81 199 VAL A N 1
ATOM 1520 C CA . VAL A 1 199 ? 19.008 -4.184 -16.215 1.00 98.81 199 VAL A CA 1
ATOM 1521 C C . VAL A 1 199 ? 18.969 -4.844 -14.833 1.00 98.81 199 VAL A C 1
ATOM 1523 O O . VAL A 1 199 ? 18.024 -5.578 -14.526 1.00 98.81 199 VAL A O 1
ATOM 1526 N N . GLY A 1 200 ? 19.974 -4.585 -13.991 1.00 98.31 200 GLY A N 1
ATOM 1527 C CA . GLY A 1 200 ? 19.883 -4.719 -12.536 1.00 98.31 200 GLY A CA 1
ATOM 1528 C C . GLY A 1 200 ? 18.789 -3.799 -11.996 1.00 98.31 200 GLY A C 1
ATOM 1529 O O . GLY A 1 200 ? 17.609 -4.139 -12.061 1.00 98.31 200 GLY A O 1
ATOM 1530 N N . SER A 1 201 ? 19.157 -2.624 -11.499 1.00 98.50 201 SER A N 1
ATOM 1531 C CA . SER A 1 201 ? 18.231 -1.558 -11.084 1.00 98.50 201 SER A CA 1
ATOM 1532 C C . SER A 1 201 ? 18.396 -0.311 -11.958 1.00 98.50 201 SER A C 1
ATOM 1534 O O . SER A 1 201 ? 19.453 -0.095 -12.547 1.00 98.50 201 SER A O 1
ATOM 1536 N N . ILE A 1 202 ? 17.382 0.556 -12.005 1.00 98.62 202 ILE A N 1
ATOM 1537 C CA . ILE A 1 202 ? 17.528 1.920 -12.535 1.00 98.62 202 ILE A CA 1
ATOM 1538 C C . ILE A 1 202 ? 17.223 2.909 -11.418 1.00 98.62 202 ILE A C 1
ATOM 1540 O O . ILE A 1 202 ? 16.120 2.910 -10.878 1.00 98.62 202 ILE A O 1
ATOM 1544 N N . SER A 1 203 ? 18.185 3.770 -11.095 1.00 97.88 203 SER A N 1
ATOM 1545 C CA . SER A 1 203 ? 18.077 4.787 -10.050 1.00 97.88 203 SER A CA 1
ATOM 1546 C C . SER A 1 203 ? 18.255 6.181 -10.643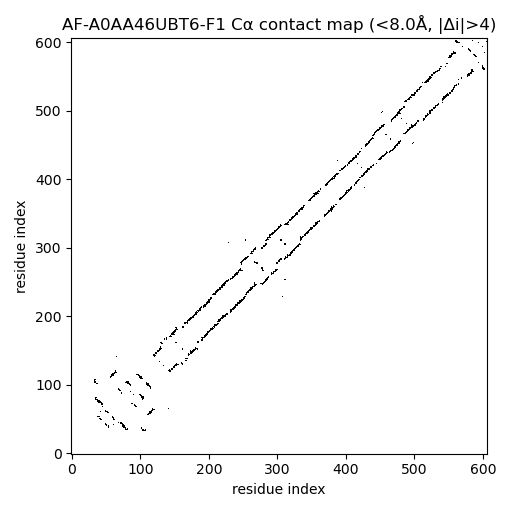 1.00 97.88 203 SER A C 1
ATOM 1548 O O . SER A 1 203 ? 19.235 6.449 -11.332 1.00 97.88 203 SER A O 1
ATOM 1550 N N . MET A 1 204 ? 17.324 7.090 -10.364 1.00 95.50 204 MET A N 1
ATOM 1551 C CA . MET A 1 204 ? 17.400 8.493 -10.760 1.00 95.50 204 MET A CA 1
ATOM 1552 C C . MET A 1 204 ? 16.916 9.394 -9.628 1.00 95.50 204 MET A C 1
ATOM 1554 O O . MET A 1 204 ? 15.863 9.151 -9.030 1.00 95.50 204 MET A O 1
ATOM 1558 N N . ARG A 1 205 ? 17.683 10.449 -9.332 1.00 92.06 205 ARG A N 1
ATOM 1559 C CA . ARG A 1 205 ? 17.410 11.365 -8.214 1.00 92.06 205 ARG A CA 1
ATOM 1560 C C . ARG A 1 205 ? 17.594 12.822 -8.625 1.00 92.06 205 ARG A C 1
ATOM 1562 O O . ARG A 1 205 ? 18.608 13.153 -9.229 1.00 92.06 205 ARG A O 1
ATOM 1569 N N . ASN A 1 206 ? 16.630 13.670 -8.260 1.00 91.25 206 ASN A N 1
ATOM 1570 C CA . ASN A 1 206 ? 16.687 15.138 -8.359 1.00 91.25 206 ASN A CA 1
ATOM 1571 C C . ASN A 1 206 ? 17.080 15.710 -9.743 1.00 91.25 206 ASN A C 1
ATOM 1573 O O . ASN A 1 206 ? 17.688 16.776 -9.815 1.00 91.25 206 ASN A O 1
ATOM 1577 N N . ASN A 1 207 ? 16.789 15.015 -10.849 1.00 93.06 207 ASN A N 1
ATOM 1578 C CA . ASN A 1 207 ? 17.154 15.506 -12.178 1.00 93.06 207 ASN A CA 1
ATOM 1579 C C . ASN A 1 207 ? 16.136 16.542 -12.692 1.00 93.06 207 ASN A C 1
ATOM 1581 O O . ASN A 1 207 ? 14.962 16.219 -12.884 1.00 93.06 207 ASN A O 1
ATOM 1585 N N . SER A 1 208 ? 16.595 17.766 -12.951 1.00 91.81 208 SER A N 1
ATOM 1586 C CA . SER A 1 208 ? 15.757 18.885 -13.403 1.00 91.81 208 SER A CA 1
ATOM 1587 C C . SER A 1 208 ? 15.687 19.067 -14.926 1.00 91.81 208 SER A C 1
ATOM 1589 O O . SER A 1 208 ? 14.911 19.897 -15.394 1.00 91.81 208 SER A O 1
ATOM 1591 N N . SER A 1 209 ? 16.444 18.301 -15.717 1.00 93.88 209 SER A N 1
ATOM 1592 C CA . SER A 1 209 ? 16.509 18.459 -17.183 1.00 93.88 209 SER A CA 1
ATOM 1593 C C . SER A 1 209 ? 15.631 17.452 -17.932 1.00 93.88 209 SER A C 1
ATOM 1595 O O . SER A 1 209 ? 15.062 17.777 -18.971 1.00 93.88 209 SER A O 1
ATOM 1597 N N . LEU A 1 210 ? 15.490 16.233 -17.400 1.00 94.31 210 LEU A N 1
ATOM 1598 C CA . LEU A 1 210 ? 14.724 15.164 -18.034 1.00 94.31 210 LEU A CA 1
ATOM 1599 C C . LEU A 1 210 ? 13.221 15.497 -18.060 1.00 94.31 210 LEU A C 1
ATOM 1601 O O . LEU A 1 210 ? 12.604 15.733 -17.019 1.00 94.31 210 LEU A O 1
ATOM 1605 N N . THR A 1 211 ? 12.621 15.456 -19.251 1.00 95.06 211 THR A N 1
ATOM 1606 C CA . THR A 1 211 ? 11.183 15.676 -19.483 1.00 95.06 211 THR A CA 1
ATOM 1607 C C . THR A 1 211 ? 10.428 14.377 -19.788 1.00 95.06 211 THR A C 1
ATOM 1609 O O . THR A 1 211 ? 9.251 14.242 -19.433 1.00 95.06 211 THR A O 1
ATOM 1612 N N . GLU A 1 212 ? 11.118 13.393 -20.376 1.00 96.06 212 GLU A N 1
ATOM 1613 C CA . GLU A 1 212 ? 10.601 12.058 -20.680 1.00 96.06 212 GLU A CA 1
ATOM 1614 C C . GLU A 1 212 ? 11.596 10.955 -20.281 1.00 96.06 212 GLU A C 1
ATOM 1616 O O . GLU A 1 212 ? 12.714 10.871 -20.787 1.00 96.06 212 GLU A O 1
ATOM 1621 N N . PHE A 1 213 ? 11.152 10.046 -19.414 1.00 97.69 213 PHE A N 1
ATOM 1622 C CA . PHE A 1 213 ? 11.848 8.795 -19.121 1.00 97.69 213 PHE A CA 1
ATOM 1623 C C . PHE A 1 213 ? 11.282 7.703 -20.040 1.00 97.69 213 PHE A C 1
ATOM 1625 O O . PHE A 1 213 ? 10.212 7.155 -19.772 1.00 97.69 213 PHE A O 1
ATOM 1632 N N . ALA A 1 214 ? 11.962 7.399 -21.147 1.00 98.31 214 ALA A N 1
ATOM 1633 C CA . ALA A 1 214 ? 11.507 6.402 -22.118 1.00 98.31 214 ALA A CA 1
ATOM 1634 C C . ALA A 1 214 ? 12.568 5.325 -22.366 1.00 98.31 214 ALA A C 1
ATOM 1636 O O . ALA A 1 214 ? 13.675 5.633 -22.798 1.00 98.31 214 ALA A O 1
ATOM 1637 N N . LEU A 1 215 ? 12.194 4.066 -22.132 1.00 98.69 215 LEU A N 1
ATOM 1638 C CA . LEU A 1 215 ? 12.998 2.871 -22.396 1.00 98.69 215 LEU A CA 1
ATOM 1639 C C . LEU A 1 215 ? 12.112 1.868 -23.166 1.00 98.69 215 LEU A C 1
ATOM 1641 O O . LEU A 1 215 ? 11.528 0.960 -22.571 1.00 98.69 215 LEU A O 1
ATOM 1645 N N . PRO A 1 216 ? 11.907 2.080 -24.484 1.00 98.38 216 PRO A N 1
ATOM 1646 C CA . PRO A 1 216 ? 10.842 1.435 -25.258 1.00 98.38 216 PRO A CA 1
ATOM 1647 C C . PRO A 1 216 ? 10.926 -0.096 -25.331 1.00 98.38 216 PRO A C 1
ATOM 1649 O O . PRO A 1 216 ? 9.880 -0.740 -25.376 1.00 98.38 216 PRO A O 1
ATOM 1652 N N . ASN A 1 217 ? 12.137 -0.661 -25.323 1.00 98.50 217 ASN A N 1
ATOM 1653 C CA . ASN A 1 217 ? 12.382 -2.103 -25.443 1.00 98.50 217 ASN A CA 1
ATOM 1654 C C . ASN A 1 217 ? 12.724 -2.786 -24.105 1.00 98.50 217 ASN A C 1
ATOM 1656 O O . ASN A 1 217 ? 13.072 -3.962 -24.098 1.00 98.50 217 ASN A O 1
ATOM 1660 N N . LEU A 1 218 ? 12.629 -2.080 -22.971 1.00 98.88 218 LEU A N 1
ATOM 1661 C CA . LEU A 1 218 ? 12.972 -2.644 -21.664 1.00 98.88 218 LEU A CA 1
ATOM 1662 C C . LEU A 1 218 ? 11.969 -3.733 -21.273 1.00 98.88 218 LEU A C 1
ATOM 1664 O O . LEU A 1 218 ? 10.797 -3.438 -21.070 1.00 98.88 218 LEU A O 1
ATOM 1668 N N . LEU A 1 219 ? 12.445 -4.972 -21.140 1.00 98.56 219 LEU A N 1
ATOM 1669 C CA . LEU A 1 219 ? 11.662 -6.178 -20.860 1.00 98.56 219 LEU A CA 1
ATOM 1670 C C . LEU A 1 219 ? 11.606 -6.515 -19.365 1.00 98.56 219 LEU A C 1
ATOM 1672 O O . LEU A 1 219 ? 10.586 -7.016 -18.882 1.00 98.56 219 LEU A O 1
ATOM 1676 N N . SER A 1 220 ? 12.703 -6.281 -18.629 1.00 98.50 220 SER A N 1
ATOM 1677 C CA . SER A 1 220 ? 12.821 -6.674 -17.215 1.00 98.50 220 SER A CA 1
ATOM 1678 C C . SER A 1 220 ? 13.837 -5.854 -16.414 1.00 98.50 220 SER A C 1
ATOM 1680 O O . SER A 1 220 ? 14.895 -5.482 -16.923 1.00 98.50 220 SER A O 1
ATOM 1682 N N . ILE A 1 221 ? 13.536 -5.654 -15.129 1.00 98.75 221 ILE A N 1
ATOM 1683 C CA . ILE A 1 221 ? 14.416 -5.043 -14.124 1.00 98.75 221 ILE A CA 1
ATOM 1684 C C . ILE A 1 221 ? 14.655 -6.082 -13.014 1.00 98.75 221 ILE A C 1
ATOM 1686 O O . ILE A 1 221 ? 13.713 -6.517 -12.347 1.00 98.75 221 ILE A O 1
ATOM 1690 N N . ARG A 1 222 ? 15.907 -6.509 -12.804 1.00 97.12 222 ARG A N 1
ATOM 1691 C CA . ARG A 1 222 ? 16.279 -7.516 -11.783 1.00 97.12 222 ARG A CA 1
ATOM 1692 C C . ARG A 1 222 ? 16.346 -6.962 -10.358 1.00 97.12 222 ARG A C 1
ATOM 1694 O O . ARG A 1 222 ? 16.497 -7.727 -9.406 1.00 97.12 222 ARG A O 1
ATOM 1701 N N . GLY A 1 223 ? 16.295 -5.650 -10.199 1.00 96.81 223 GLY A N 1
ATOM 1702 C CA . GLY A 1 223 ? 16.302 -4.909 -8.946 1.00 96.81 223 GLY A CA 1
ATOM 1703 C C . GLY A 1 223 ? 15.088 -3.997 -8.869 1.00 96.81 223 GLY A C 1
ATOM 1704 O O . GLY A 1 223 ? 13.954 -4.473 -8.952 1.00 96.81 223 GLY A O 1
ATOM 1705 N N . GLU A 1 224 ? 15.330 -2.704 -8.682 1.00 97.62 224 GLU A N 1
ATOM 1706 C CA . GLU A 1 224 ? 14.290 -1.681 -8.535 1.00 97.62 224 GLU A CA 1
ATOM 1707 C C . GLU A 1 224 ? 14.264 -0.666 -9.682 1.00 97.62 224 GLU A C 1
ATOM 1709 O O . GLU A 1 224 ? 15.292 -0.355 -10.283 1.00 97.62 224 GLU A O 1
ATOM 1714 N N . LEU A 1 225 ? 13.077 -0.125 -9.966 1.00 98.50 225 LEU A N 1
ATOM 1715 C CA . LEU A 1 225 ? 12.920 1.134 -10.692 1.00 98.50 225 LEU A CA 1
ATOM 1716 C C . LEU A 1 225 ? 12.724 2.236 -9.651 1.00 98.50 225 LEU A C 1
ATOM 1718 O O . LEU A 1 225 ? 11.676 2.284 -9.012 1.00 98.50 225 LEU A O 1
ATOM 1722 N N . PHE A 1 226 ? 13.718 3.098 -9.464 1.00 97.81 226 PHE A N 1
ATOM 1723 C CA . PHE A 1 226 ? 13.722 4.143 -8.444 1.00 97.81 226 PHE A CA 1
ATOM 1724 C C . PHE A 1 226 ? 13.834 5.530 -9.084 1.00 97.81 226 PHE A C 1
ATOM 1726 O O . PHE A 1 226 ? 14.918 5.992 -9.431 1.00 97.81 226 PHE A O 1
ATOM 1733 N N . ILE A 1 227 ? 12.703 6.221 -9.220 1.00 96.38 227 ILE A N 1
ATOM 1734 C CA . ILE A 1 227 ? 12.613 7.602 -9.703 1.00 96.38 227 ILE A CA 1
ATOM 1735 C C . ILE A 1 227 ? 12.196 8.484 -8.523 1.00 96.38 227 ILE A C 1
ATOM 1737 O O . ILE A 1 227 ? 11.029 8.485 -8.141 1.00 96.38 227 ILE A O 1
ATOM 1741 N N . ALA A 1 228 ? 13.127 9.244 -7.940 1.00 93.38 228 ALA A N 1
ATOM 1742 C CA . ALA A 1 228 ? 12.836 10.167 -6.838 1.00 93.38 228 ALA A CA 1
ATOM 1743 C C . ALA A 1 228 ? 13.132 11.614 -7.232 1.00 93.38 228 ALA A C 1
ATOM 1745 O O . ALA A 1 228 ? 14.287 12.044 -7.249 1.00 93.38 228 ALA A O 1
ATOM 1746 N N . ASN A 1 229 ? 12.085 12.372 -7.559 1.00 86.12 229 ASN A N 1
ATOM 1747 C CA . ASN A 1 229 ? 12.227 13.727 -8.081 1.00 86.12 229 ASN A CA 1
ATOM 1748 C C . ASN A 1 229 ? 11.244 14.706 -7.382 1.00 86.12 229 ASN A C 1
ATOM 1750 O O . ASN A 1 229 ? 10.294 15.203 -7.994 1.00 86.12 229 ASN A O 1
ATOM 1754 N N . PRO A 1 230 ? 11.411 14.934 -6.059 1.00 76.19 230 PRO A N 1
ATOM 1755 C CA . PRO A 1 230 ? 10.410 15.562 -5.180 1.00 76.19 230 PRO A CA 1
ATOM 1756 C C . PRO A 1 230 ? 10.130 17.044 -5.471 1.00 76.19 230 PRO A C 1
ATOM 1758 O O . PRO A 1 230 ? 9.010 17.517 -5.266 1.00 76.19 230 PRO A O 1
ATOM 1761 N N . ALA A 1 231 ? 11.139 17.777 -5.939 1.00 69.44 231 ALA A N 1
ATOM 1762 C CA . ALA A 1 231 ? 11.075 19.195 -6.266 1.00 69.44 231 ALA A CA 1
ATOM 1763 C C . ALA A 1 231 ? 11.602 19.408 -7.689 1.00 69.44 231 ALA A C 1
ATOM 1765 O O . ALA A 1 231 ? 12.536 18.729 -8.099 1.00 69.44 231 ALA A O 1
ATOM 1766 N N . GLU A 1 232 ? 10.985 20.336 -8.426 1.00 66.06 232 GLU A N 1
ATOM 1767 C CA . GLU A 1 232 ? 11.493 20.861 -9.709 1.00 66.06 232 GLU A CA 1
ATOM 1768 C C . GLU A 1 232 ? 11.771 19.807 -10.807 1.00 66.06 232 GLU A C 1
ATOM 1770 O O . GLU A 1 232 ? 12.540 20.041 -11.737 1.00 66.06 232 GLU A O 1
ATOM 1775 N N . ASN A 1 233 ? 11.084 18.658 -10.757 1.00 75.06 233 ASN A N 1
ATOM 1776 C CA . ASN A 1 233 ? 11.112 17.678 -11.842 1.00 75.06 233 ASN A CA 1
ATOM 1777 C C . ASN A 1 233 ? 10.338 18.184 -13.066 1.00 75.06 233 ASN A C 1
ATOM 1779 O O . ASN A 1 233 ? 9.191 18.615 -12.942 1.00 75.06 233 ASN A O 1
ATOM 1783 N N . ASN A 1 234 ? 10.922 18.051 -14.256 1.00 89.62 234 ASN A N 1
ATOM 1784 C CA . ASN A 1 234 ? 10.244 18.344 -15.523 1.00 89.62 234 ASN A CA 1
ATOM 1785 C C . ASN A 1 234 ? 9.635 17.092 -16.187 1.00 89.62 234 ASN A C 1
ATOM 1787 O O . ASN A 1 234 ? 9.080 17.177 -17.282 1.00 89.62 234 ASN A O 1
ATOM 1791 N N . ILE A 1 235 ? 9.689 15.937 -15.512 1.00 94.12 235 ILE A N 1
ATOM 1792 C CA . ILE A 1 235 ? 9.219 14.648 -16.030 1.00 94.12 235 ILE A CA 1
ATOM 1793 C C . ILE A 1 235 ? 7.694 14.661 -16.158 1.00 94.12 235 ILE A C 1
ATOM 1795 O O . ILE A 1 235 ? 6.962 14.564 -15.173 1.00 94.12 235 ILE A O 1
ATOM 1799 N N . THR A 1 236 ? 7.211 14.726 -17.396 1.00 96.06 236 THR A N 1
ATOM 1800 C CA . THR A 1 236 ? 5.778 14.638 -17.720 1.00 96.06 236 THR A CA 1
ATOM 1801 C C . THR A 1 236 ? 5.367 13.250 -18.206 1.00 96.06 236 THR A C 1
ATOM 1803 O O . THR A 1 236 ? 4.174 12.940 -18.224 1.00 96.06 236 THR A O 1
ATOM 1806 N N . SER A 1 237 ? 6.333 12.402 -18.564 1.00 97.62 237 SER A N 1
ATOM 1807 C CA . SER A 1 237 ? 6.108 11.116 -19.221 1.00 97.62 237 SER A CA 1
ATOM 1808 C C . SER A 1 237 ? 7.104 10.050 -18.752 1.00 97.62 237 SER A C 1
ATOM 1810 O O . SER A 1 237 ? 8.313 10.292 -18.722 1.00 97.62 237 SER A O 1
ATOM 1812 N N . ILE A 1 238 ? 6.593 8.866 -18.405 1.00 98.44 238 ILE A N 1
ATOM 1813 C CA . ILE A 1 238 ? 7.364 7.640 -18.152 1.00 98.44 238 ILE A CA 1
ATOM 1814 C C . ILE A 1 238 ? 6.811 6.542 -19.074 1.00 98.44 238 ILE A C 1
ATOM 1816 O O . ILE A 1 238 ? 5.609 6.268 -19.058 1.00 98.44 238 ILE A O 1
ATOM 1820 N N . LYS A 1 239 ? 7.675 5.914 -19.880 1.00 98.50 239 LYS A N 1
ATOM 1821 C CA . LYS A 1 239 ? 7.313 4.925 -20.911 1.00 98.50 239 LYS A CA 1
ATOM 1822 C C . LYS A 1 239 ? 8.274 3.730 -20.908 1.00 98.50 239 LYS A C 1
ATOM 1824 O O . LYS A 1 239 ? 9.364 3.815 -21.471 1.00 98.50 239 LYS A O 1
ATOM 1829 N N . CYS A 1 240 ? 7.839 2.602 -20.353 1.00 98.69 240 CYS A N 1
ATOM 1830 C CA . CYS A 1 240 ? 8.493 1.295 -20.512 1.00 98.69 240 CYS A CA 1
ATOM 1831 C C . CYS A 1 240 ? 7.442 0.272 -20.999 1.00 98.69 240 CYS A C 1
ATOM 1833 O O . CYS A 1 240 ? 7.017 -0.592 -20.233 1.00 98.69 240 CYS A O 1
ATOM 1835 N N . PRO A 1 241 ? 6.940 0.397 -22.244 1.00 98.50 241 PRO A N 1
ATOM 1836 C CA . PRO A 1 241 ? 5.742 -0.306 -22.708 1.00 98.50 241 PRO A CA 1
ATOM 1837 C C . PRO A 1 241 ? 5.901 -1.828 -22.816 1.00 98.50 241 PRO A C 1
ATOM 1839 O O . PRO A 1 241 ? 4.891 -2.524 -22.790 1.00 98.50 241 PRO A O 1
ATOM 1842 N N . GLN A 1 242 ? 7.129 -2.348 -22.922 1.00 98.62 242 GLN A N 1
ATOM 1843 C CA . GLN A 1 242 ? 7.426 -3.789 -22.966 1.00 98.62 242 GLN A CA 1
ATOM 1844 C C . GLN A 1 242 ? 7.847 -4.374 -21.601 1.00 98.62 242 GLN A C 1
ATOM 1846 O O . GLN A 1 242 ? 8.112 -5.571 -21.506 1.00 98.62 242 GLN A O 1
ATOM 1851 N N . LEU A 1 243 ? 7.900 -3.563 -20.535 1.00 98.88 243 LEU A N 1
ATOM 1852 C CA . LEU A 1 243 ? 8.430 -3.989 -19.238 1.00 98.88 243 LEU A CA 1
ATOM 1853 C C . LEU A 1 243 ? 7.459 -4.945 -18.554 1.00 98.88 243 LEU A C 1
ATOM 1855 O O . LEU A 1 243 ? 6.405 -4.520 -18.099 1.00 98.88 243 LEU A O 1
ATOM 1859 N N . THR A 1 244 ? 7.833 -6.221 -18.459 1.00 98.69 244 THR A N 1
ATOM 1860 C CA . THR A 1 244 ? 6.984 -7.286 -17.897 1.00 98.69 244 THR A CA 1
ATOM 1861 C C . THR A 1 244 ? 7.154 -7.475 -16.395 1.00 98.69 244 THR A C 1
ATOM 1863 O O . THR A 1 244 ? 6.203 -7.843 -15.708 1.00 98.69 244 THR A O 1
ATOM 1866 N N . THR A 1 245 ? 8.364 -7.255 -15.872 1.00 98.50 245 THR A N 1
ATOM 1867 C CA . THR A 1 245 ? 8.737 -7.682 -14.516 1.00 98.50 245 THR A CA 1
ATOM 1868 C C . THR A 1 245 ? 9.724 -6.715 -13.870 1.00 98.50 245 THR A C 1
ATOM 1870 O O . THR A 1 245 ? 10.742 -6.371 -14.473 1.00 98.50 245 THR A O 1
ATOM 1873 N N . ILE A 1 246 ? 9.470 -6.349 -12.611 1.00 98.69 246 ILE A N 1
ATOM 1874 C CA . ILE A 1 246 ? 10.420 -5.626 -11.752 1.00 98.69 246 ILE A CA 1
ATOM 1875 C C . ILE A 1 246 ? 10.605 -6.452 -10.477 1.00 98.69 246 ILE A C 1
ATOM 1877 O O . ILE A 1 246 ? 9.701 -6.512 -9.650 1.00 98.69 246 ILE A O 1
ATOM 1881 N N . LEU A 1 247 ? 11.739 -7.142 -10.319 1.00 97.31 247 LEU A N 1
ATOM 1882 C CA . LEU A 1 247 ? 11.858 -8.191 -9.294 1.00 97.31 247 LEU A CA 1
ATOM 1883 C C . LEU A 1 247 ? 11.776 -7.676 -7.852 1.00 97.31 247 LEU A C 1
ATOM 1885 O O . LEU A 1 247 ? 11.280 -8.410 -7.003 1.00 97.31 247 LEU A O 1
ATOM 1889 N N . LYS A 1 248 ? 12.249 -6.457 -7.559 1.00 97.38 248 LYS A N 1
ATOM 1890 C CA . LYS A 1 248 ? 12.256 -5.899 -6.197 1.00 97.38 248 LYS A CA 1
ATOM 1891 C C . LYS A 1 248 ? 11.109 -4.913 -5.968 1.00 97.38 248 LYS A C 1
ATOM 1893 O O . LYS A 1 248 ? 10.197 -5.212 -5.203 1.00 97.38 248 LYS A O 1
ATOM 1898 N N . SER A 1 249 ? 11.162 -3.734 -6.590 1.00 98.12 249 SER A N 1
ATOM 1899 C CA . SER A 1 249 ? 10.246 -2.627 -6.286 1.00 98.12 249 SER A CA 1
ATOM 1900 C C . SER A 1 249 ? 10.136 -1.607 -7.423 1.00 98.12 249 SER A C 1
ATOM 1902 O O . SER A 1 249 ? 11.066 -1.420 -8.207 1.00 98.12 249 SER A O 1
ATOM 1904 N N . CYS A 1 250 ? 9.001 -0.914 -7.494 1.00 98.56 250 CYS A N 1
ATOM 1905 C CA . CYS A 1 250 ? 8.799 0.235 -8.375 1.00 98.56 250 CYS A CA 1
ATOM 1906 C C . CYS A 1 250 ? 8.469 1.461 -7.522 1.00 98.56 250 CYS A C 1
ATOM 1908 O O . CYS A 1 250 ? 7.387 1.534 -6.949 1.00 98.56 250 CYS A O 1
ATOM 1910 N N . TYR A 1 251 ? 9.387 2.420 -7.441 1.00 98.12 251 TYR A N 1
ATOM 1911 C CA . TYR A 1 251 ? 9.234 3.692 -6.743 1.00 98.12 251 TYR A CA 1
ATOM 1912 C C . TYR A 1 251 ? 9.227 4.828 -7.769 1.00 98.12 251 TYR A C 1
ATOM 1914 O O . TYR A 1 251 ? 10.222 5.054 -8.460 1.00 98.12 251 TYR A O 1
ATOM 1922 N N . ILE A 1 252 ? 8.124 5.572 -7.850 1.00 97.44 252 ILE A N 1
ATOM 1923 C CA . ILE A 1 252 ? 7.999 6.754 -8.706 1.00 97.44 252 ILE A CA 1
ATOM 1924 C C . ILE A 1 252 ? 7.501 7.929 -7.863 1.00 97.44 252 ILE A C 1
ATOM 1926 O O . ILE A 1 252 ? 6.367 7.937 -7.403 1.00 97.44 252 ILE A O 1
ATOM 1930 N N . GLN A 1 253 ? 8.324 8.961 -7.711 1.00 94.88 253 GLN A N 1
ATOM 1931 C CA . GLN A 1 253 ? 7.935 10.275 -7.208 1.00 94.88 253 GLN A CA 1
ATOM 1932 C C . GLN A 1 253 ? 8.192 11.304 -8.310 1.00 94.88 253 GLN A C 1
ATOM 1934 O O . GLN A 1 253 ? 9.314 11.790 -8.469 1.00 94.88 253 GLN A O 1
ATOM 1939 N N . ALA A 1 254 ? 7.147 11.608 -9.080 1.00 93.38 254 ALA A N 1
ATOM 1940 C CA . ALA A 1 254 ? 7.191 12.549 -10.197 1.00 93.38 254 ALA A CA 1
ATOM 1941 C C . ALA A 1 254 ? 5.920 13.430 -10.223 1.00 93.38 254 ALA A C 1
ATOM 1943 O O . ALA A 1 254 ? 5.043 13.230 -11.062 1.00 93.38 254 ALA A O 1
ATOM 1944 N N . PRO A 1 255 ? 5.801 14.423 -9.318 1.00 92.56 255 PRO A N 1
ATOM 1945 C CA . PRO A 1 255 ? 4.643 15.317 -9.212 1.00 92.56 255 PRO A CA 1
ATOM 1946 C C . PRO A 1 255 ? 4.074 15.928 -10.508 1.00 92.56 255 PRO A C 1
ATOM 1948 O O . PRO A 1 255 ? 2.883 16.238 -10.533 1.00 92.56 255 PRO A O 1
ATOM 1951 N N . ASN A 1 256 ? 4.876 16.094 -11.572 1.00 93.50 256 ASN A N 1
ATOM 1952 C CA . ASN A 1 256 ? 4.449 16.651 -12.865 1.00 93.50 256 ASN A CA 1
ATOM 1953 C C . ASN A 1 256 ? 4.059 15.591 -13.924 1.00 93.50 256 ASN A C 1
ATOM 1955 O O . ASN A 1 256 ? 3.688 15.948 -15.045 1.00 93.50 256 ASN A O 1
ATOM 1959 N N . LEU A 1 257 ? 4.093 14.301 -13.570 1.00 96.25 257 LEU A N 1
ATOM 1960 C CA . LEU A 1 257 ? 3.818 13.160 -14.447 1.00 96.25 257 LEU A CA 1
ATOM 1961 C C . LEU A 1 257 ? 2.367 13.151 -14.950 1.00 96.25 257 LEU A C 1
ATOM 1963 O O . LEU A 1 257 ? 1.443 12.988 -14.158 1.00 96.25 257 LEU A O 1
ATOM 1967 N N . LYS A 1 258 ? 2.180 13.276 -16.267 1.00 97.12 258 LYS A N 1
ATOM 1968 C CA . LYS A 1 258 ? 0.882 13.263 -16.973 1.00 97.12 258 LYS A CA 1
ATOM 1969 C C . LYS A 1 258 ? 0.616 11.954 -17.720 1.00 97.12 258 LYS A C 1
ATOM 1971 O O . LYS A 1 258 ? -0.533 11.655 -18.025 1.00 97.12 258 LYS A O 1
ATOM 1976 N N . SER A 1 259 ? 1.663 11.179 -18.007 1.00 97.94 259 SER A N 1
ATOM 1977 C CA . SER A 1 259 ? 1.592 9.899 -18.715 1.00 97.94 259 SER A CA 1
ATOM 1978 C C . SER A 1 259 ? 2.495 8.864 -18.050 1.00 97.94 259 SER A C 1
ATOM 1980 O O . SER A 1 259 ? 3.708 9.059 -17.988 1.00 97.94 259 SER A O 1
ATOM 1982 N N . LEU A 1 260 ? 1.923 7.738 -17.624 1.00 98.56 260 LEU A N 1
ATOM 1983 C CA . LEU A 1 260 ? 2.655 6.547 -17.198 1.00 98.56 260 LEU A CA 1
ATOM 1984 C C . LEU A 1 260 ? 2.221 5.376 -18.083 1.00 98.56 260 LEU A C 1
ATOM 1986 O O . LEU A 1 260 ? 1.058 4.991 -18.050 1.00 98.56 260 LEU A O 1
ATOM 1990 N N . ASN A 1 261 ? 3.145 4.827 -18.871 1.00 98.50 261 ASN A N 1
ATOM 1991 C CA . ASN A 1 261 ? 2.930 3.622 -19.667 1.00 98.50 261 ASN A CA 1
ATOM 1992 C C . ASN A 1 261 ? 3.895 2.530 -19.198 1.00 98.50 261 ASN A C 1
ATOM 1994 O O . ASN A 1 261 ? 5.089 2.561 -19.509 1.00 98.50 261 ASN A O 1
ATOM 1998 N N . LEU A 1 262 ? 3.337 1.577 -18.455 1.00 98.56 262 LEU A N 1
ATOM 1999 C CA . LEU A 1 262 ? 3.961 0.323 -18.032 1.00 98.56 262 LEU A CA 1
ATOM 2000 C C . LEU A 1 262 ? 3.027 -0.839 -18.420 1.00 98.56 262 LEU A C 1
ATOM 2002 O O . LEU A 1 262 ? 2.822 -1.773 -17.652 1.00 98.56 262 LEU A O 1
ATOM 2006 N N . ASN A 1 263 ? 2.367 -0.743 -19.580 1.00 97.56 263 ASN A N 1
ATOM 2007 C CA . ASN A 1 263 ? 1.141 -1.503 -19.850 1.00 97.56 263 ASN A CA 1
ATOM 2008 C C . ASN A 1 263 ? 1.343 -3.017 -20.060 1.00 97.56 263 ASN A C 1
ATOM 2010 O O . ASN A 1 263 ? 0.348 -3.738 -20.102 1.00 97.56 263 ASN A O 1
ATOM 2014 N N . SER A 1 264 ? 2.591 -3.492 -20.147 1.00 98.69 264 SER A N 1
ATOM 2015 C CA . SER A 1 264 ? 2.946 -4.923 -20.154 1.00 98.69 264 SER A CA 1
ATOM 2016 C C . SER A 1 264 ? 3.377 -5.469 -18.783 1.00 98.69 264 SER A C 1
ATOM 2018 O O . SER A 1 264 ? 3.710 -6.647 -18.689 1.00 98.69 264 SER A O 1
ATOM 2020 N N . LEU A 1 265 ? 3.392 -4.647 -17.724 1.00 98.88 265 LEU A N 1
ATOM 2021 C CA . LEU A 1 265 ? 3.909 -5.024 -16.404 1.00 98.88 265 LEU A CA 1
ATOM 2022 C C . LEU A 1 265 ? 2.994 -6.046 -15.729 1.00 98.88 265 LEU A C 1
ATOM 2024 O O . LEU A 1 265 ? 1.906 -5.705 -15.276 1.00 98.88 265 LEU A O 1
ATOM 2028 N N . GLU A 1 266 ? 3.458 -7.290 -15.630 1.00 98.69 266 GLU A N 1
ATOM 2029 C CA . GLU A 1 266 ? 2.709 -8.406 -15.056 1.00 98.69 266 GLU A CA 1
ATOM 2030 C C . GLU A 1 266 ? 2.963 -8.605 -13.558 1.00 98.69 266 GLU A C 1
ATOM 2032 O O . GLU A 1 266 ? 2.040 -8.981 -12.831 1.00 98.69 266 GLU A O 1
ATOM 2037 N N . SER A 1 267 ? 4.196 -8.397 -13.077 1.00 98.31 267 SER A N 1
ATOM 2038 C CA . SER A 1 267 ? 4.545 -8.705 -11.683 1.00 98.31 267 SER A CA 1
ATOM 2039 C C . SER A 1 267 ? 5.648 -7.832 -11.078 1.00 98.31 267 SER A C 1
ATOM 2041 O O . SER A 1 267 ? 6.677 -7.545 -11.698 1.00 98.31 267 SER A O 1
ATOM 2043 N N . ILE A 1 268 ? 5.439 -7.491 -9.804 1.00 98.50 268 ILE A N 1
ATOM 2044 C CA . ILE A 1 268 ? 6.461 -7.042 -8.854 1.00 98.50 268 ILE A CA 1
ATOM 2045 C C . ILE A 1 268 ? 6.455 -8.030 -7.675 1.00 98.50 268 ILE A C 1
ATOM 2047 O O . ILE A 1 268 ? 5.747 -7.801 -6.691 1.00 98.50 268 ILE A O 1
ATOM 2051 N N . PRO A 1 269 ? 7.167 -9.170 -7.753 1.00 96.81 269 PRO A N 1
ATOM 2052 C CA . PRO A 1 269 ? 7.037 -10.247 -6.769 1.00 96.81 269 PRO A CA 1
ATOM 2053 C C . PRO A 1 269 ? 7.737 -9.943 -5.436 1.00 96.81 269 PRO A C 1
ATOM 2055 O O . PRO A 1 269 ? 7.329 -10.474 -4.402 1.00 96.81 269 PRO A O 1
ATOM 2058 N N . GLY A 1 270 ? 8.759 -9.082 -5.453 1.00 95.44 270 GLY A N 1
ATOM 2059 C CA . GLY A 1 270 ? 9.730 -8.942 -4.371 1.00 95.44 270 GLY A CA 1
ATOM 2060 C C . GLY A 1 270 ? 10.822 -10.017 -4.442 1.00 95.44 270 GLY A C 1
ATOM 2061 O O . GLY A 1 270 ? 10.600 -11.132 -4.919 1.00 95.44 270 GLY A O 1
ATOM 2062 N N . LYS A 1 271 ? 12.016 -9.686 -3.945 1.00 91.31 271 LYS A N 1
ATOM 2063 C CA . LYS A 1 271 ? 13.153 -10.609 -3.816 1.00 91.31 271 LYS A CA 1
ATOM 2064 C C . LYS A 1 271 ? 13.039 -11.530 -2.602 1.00 91.31 271 LYS A C 1
ATOM 2066 O O . LYS A 1 271 ? 13.732 -12.542 -2.549 1.00 91.31 271 LYS A O 1
ATOM 2071 N N . GLY A 1 272 ? 12.205 -11.179 -1.622 1.00 88.25 272 GLY A N 1
ATOM 2072 C CA . GLY A 1 272 ? 12.181 -11.836 -0.316 1.00 88.25 272 GLY A CA 1
ATOM 2073 C C . GLY A 1 272 ? 13.357 -11.423 0.574 1.00 88.25 272 GLY A C 1
ATOM 2074 O O . GLY A 1 272 ? 13.629 -12.090 1.572 1.00 88.25 272 GLY A O 1
ATOM 2075 N N . ASP A 1 273 ? 14.051 -10.330 0.233 1.00 84.75 273 ASP A N 1
ATOM 2076 C CA . ASP A 1 273 ? 15.173 -9.798 1.018 1.00 84.75 273 AS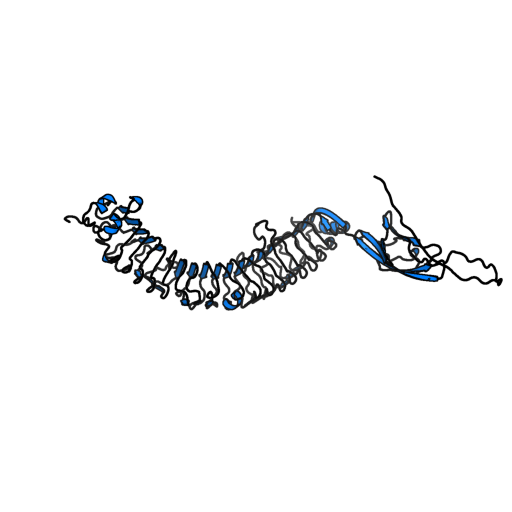P A CA 1
ATOM 2077 C C . ASP A 1 273 ? 14.703 -9.005 2.255 1.00 84.75 273 ASP A C 1
ATOM 2079 O O . ASP A 1 273 ? 15.499 -8.710 3.147 1.00 84.75 273 ASP A O 1
ATOM 2083 N N . ASN A 1 274 ? 13.394 -8.730 2.348 1.00 79.25 274 ASN A N 1
ATOM 2084 C CA . ASN A 1 274 ? 12.733 -7.955 3.405 1.00 79.25 274 ASN A CA 1
ATOM 2085 C C . ASN A 1 274 ? 13.248 -6.509 3.541 1.00 79.25 274 ASN A C 1
ATOM 2087 O O . ASN A 1 274 ? 13.001 -5.854 4.558 1.00 79.25 274 ASN A O 1
ATOM 2091 N N . SER A 1 275 ? 13.931 -5.986 2.521 1.00 86.62 275 SER A N 1
ATOM 2092 C CA . SER A 1 275 ? 14.349 -4.589 2.473 1.00 86.62 275 SER A CA 1
ATOM 2093 C C . SER A 1 275 ? 13.151 -3.640 2.338 1.00 86.62 275 SER A C 1
ATOM 2095 O O . SER A 1 275 ? 12.009 -4.035 2.064 1.00 86.62 275 SER A O 1
ATOM 2097 N N . ASN A 1 276 ? 13.387 -2.348 2.577 1.00 81.19 276 ASN A N 1
ATOM 2098 C CA . ASN A 1 276 ? 12.318 -1.364 2.462 1.00 81.19 276 ASN A CA 1
ATOM 2099 C C . ASN A 1 276 ? 11.836 -1.260 1.004 1.00 81.19 276 ASN A C 1
ATOM 2101 O O . ASN A 1 276 ? 12.642 -1.106 0.090 1.00 81.19 276 ASN A O 1
ATOM 2105 N N . GLY A 1 277 ? 10.520 -1.341 0.806 1.00 87.81 277 GLY A N 1
ATOM 2106 C CA . GLY A 1 277 ? 9.894 -1.402 -0.517 1.00 87.81 277 GLY A CA 1
ATOM 2107 C C . GLY A 1 277 ? 9.965 -2.756 -1.240 1.00 87.81 277 GLY A C 1
ATOM 2108 O O . GLY A 1 277 ? 9.478 -2.830 -2.363 1.00 87.81 277 GLY A O 1
ATOM 2109 N N . ASP A 1 278 ? 10.525 -3.825 -0.660 1.00 94.56 278 ASP A N 1
ATOM 2110 C CA . ASP A 1 278 ? 10.553 -5.133 -1.339 1.00 94.56 278 ASP A CA 1
ATOM 2111 C C . ASP A 1 278 ? 9.130 -5.670 -1.600 1.00 94.56 278 ASP A C 1
ATOM 2113 O O . ASP A 1 278 ? 8.310 -5.768 -0.683 1.00 94.56 278 ASP A O 1
ATOM 2117 N N . GLY A 1 279 ? 8.822 -5.978 -2.863 1.00 97.00 279 GLY A N 1
ATOM 2118 C CA . GLY A 1 279 ? 7.487 -6.349 -3.342 1.00 97.00 279 GLY A CA 1
ATOM 2119 C C . GLY A 1 279 ? 6.494 -5.184 -3.467 1.00 97.00 279 GLY A C 1
ATOM 2120 O O . GLY A 1 279 ? 5.289 -5.436 -3.529 1.00 97.00 279 GLY A O 1
ATOM 2121 N N . THR A 1 280 ? 6.949 -3.925 -3.455 1.00 98.31 280 THR A N 1
ATOM 2122 C CA . THR A 1 280 ? 6.083 -2.730 -3.464 1.00 98.31 280 THR A CA 1
ATOM 2123 C C . THR A 1 280 ? 6.029 -2.027 -4.827 1.00 98.31 280 THR A C 1
ATOM 2125 O O . THR A 1 280 ? 7.056 -1.795 -5.468 1.00 98.31 280 THR A O 1
ATOM 2128 N N . PHE A 1 281 ? 4.822 -1.612 -5.226 1.00 98.69 281 PHE A N 1
ATOM 2129 C CA . PHE A 1 281 ? 4.591 -0.543 -6.204 1.00 98.69 281 PHE A CA 1
ATOM 2130 C C . PHE A 1 281 ? 4.251 0.749 -5.452 1.00 98.69 281 PHE A C 1
ATOM 2132 O O . PHE A 1 281 ? 3.350 0.734 -4.616 1.00 98.69 281 PHE A O 1
ATOM 2139 N N . SER A 1 282 ? 4.916 1.857 -5.771 1.00 98.31 282 SER A N 1
ATOM 2140 C CA . SER A 1 282 ? 4.667 3.175 -5.187 1.00 98.31 282 SER A CA 1
ATOM 2141 C C . SER A 1 282 ? 4.630 4.279 -6.241 1.00 98.31 282 SER A C 1
ATOM 2143 O O . SER A 1 282 ? 5.603 4.471 -6.973 1.00 98.31 282 SER A O 1
ATOM 2145 N N . LEU A 1 283 ? 3.560 5.076 -6.226 1.00 97.94 283 LEU A N 1
ATOM 2146 C CA . LEU A 1 283 ? 3.455 6.346 -6.943 1.00 97.94 283 LEU A CA 1
ATOM 2147 C C . LEU A 1 283 ? 3.189 7.493 -5.950 1.00 97.94 283 LEU A C 1
ATOM 2149 O O . LEU A 1 283 ? 2.163 7.498 -5.274 1.00 97.94 283 LEU A O 1
ATOM 2153 N N . TYR A 1 284 ? 4.096 8.469 -5.883 1.00 95.69 284 TYR A N 1
ATOM 2154 C CA . TYR A 1 284 ? 4.048 9.595 -4.947 1.00 95.69 284 TYR A CA 1
ATOM 2155 C C . TYR A 1 284 ? 3.860 10.941 -5.660 1.00 95.69 284 TYR A C 1
ATOM 2157 O O . TYR A 1 284 ? 4.831 11.550 -6.122 1.00 95.69 284 TYR A O 1
ATOM 2165 N N . GLY A 1 285 ? 2.611 11.406 -5.719 1.00 93.12 285 GLY A N 1
ATOM 2166 C CA . GLY A 1 285 ? 2.190 12.634 -6.400 1.00 93.12 285 GLY A CA 1
ATOM 2167 C C . GLY A 1 285 ? 2.259 12.565 -7.933 1.00 93.12 285 GLY A C 1
ATOM 2168 O O . GLY A 1 285 ? 3.236 12.082 -8.505 1.00 93.12 285 GLY A O 1
ATOM 2169 N N . SER A 1 286 ? 1.225 13.053 -8.628 1.00 95.62 286 SER A N 1
ATOM 2170 C CA . SER A 1 286 ? 1.168 13.011 -10.102 1.00 95.62 286 SER A CA 1
ATOM 2171 C C . SER A 1 286 ? 0.058 13.872 -10.714 1.00 95.62 286 SER A C 1
ATOM 2173 O O . SER A 1 286 ? -1.012 13.994 -10.126 1.00 95.62 286 SER A O 1
ATOM 2175 N N . GLN A 1 287 ? 0.227 14.290 -11.970 1.00 96.19 287 GLN A N 1
ATOM 2176 C CA . GLN A 1 287 ? -0.832 14.867 -12.816 1.00 96.19 287 GLN A CA 1
ATOM 2177 C C . GLN A 1 287 ? -1.545 13.812 -13.698 1.00 96.19 287 GLN A C 1
ATOM 2179 O O . GLN A 1 287 ? -2.081 14.150 -14.754 1.00 96.19 287 GLN A O 1
ATOM 2184 N N . LEU A 1 288 ? -1.523 12.526 -13.317 1.00 98.12 288 LEU A N 1
ATOM 2185 C CA . LEU A 1 288 ? -2.244 11.468 -14.034 1.00 98.12 288 LEU A CA 1
ATOM 2186 C C . LEU A 1 288 ? -3.758 11.662 -13.886 1.00 98.12 288 LEU A C 1
ATOM 2188 O O . LEU A 1 288 ? -4.251 11.792 -12.770 1.00 98.12 288 LEU A O 1
ATOM 2192 N N . VAL A 1 289 ? -4.497 11.581 -14.996 1.00 98.50 289 VAL A N 1
ATOM 2193 C CA . VAL A 1 289 ? -5.974 11.505 -14.983 1.00 98.50 289 VAL A CA 1
ATOM 2194 C C . VAL A 1 289 ? -6.453 10.090 -14.631 1.00 98.50 289 VAL A C 1
ATOM 2196 O O . VAL A 1 289 ? -7.477 9.911 -13.971 1.00 98.50 289 VAL A O 1
ATOM 2199 N N . SER A 1 290 ? -5.685 9.078 -15.035 1.00 98.31 290 SER A N 1
ATOM 2200 C CA . SER A 1 290 ? -5.937 7.660 -14.776 1.00 98.31 290 SER A CA 1
ATOM 2201 C C . SER A 1 290 ? -4.623 6.909 -14.583 1.00 98.31 290 SER A C 1
ATOM 2203 O O . SER A 1 290 ? -3.661 7.160 -15.311 1.00 98.31 290 SER A O 1
ATOM 2205 N N . LEU A 1 291 ? -4.604 5.947 -13.662 1.00 98.56 291 LEU A N 1
ATOM 2206 C CA . LEU A 1 291 ? -3.545 4.947 -13.545 1.00 98.56 291 LEU A CA 1
ATOM 2207 C C . LEU A 1 291 ? -4.076 3.610 -14.066 1.00 98.56 291 LEU A C 1
ATOM 2209 O O . LEU A 1 291 ? -4.978 3.035 -13.462 1.00 98.56 291 LEU A O 1
ATOM 2213 N N . ASP A 1 292 ? -3.526 3.131 -15.179 1.00 98.31 292 ASP A N 1
ATOM 2214 C CA . ASP A 1 292 ? -3.918 1.880 -15.832 1.00 98.31 292 ASP A CA 1
ATOM 2215 C C . ASP A 1 292 ? -2.708 0.945 -15.935 1.00 98.31 292 ASP A C 1
ATOM 2217 O O . ASP A 1 292 ? -1.689 1.313 -16.518 1.00 98.31 292 ASP A O 1
ATOM 2221 N N . LEU A 1 293 ? -2.808 -0.249 -15.347 1.00 98.62 293 LEU A N 1
ATOM 2222 C CA . LEU A 1 293 ? -1.802 -1.314 -15.450 1.00 98.62 293 LEU A CA 1
ATOM 2223 C C . LEU A 1 293 ? -2.540 -2.609 -15.842 1.00 98.62 293 LEU A C 1
ATOM 2225 O O . LEU A 1 293 ? -2.793 -3.469 -14.993 1.00 98.62 293 LEU A O 1
ATOM 2229 N N . PRO A 1 294 ? -2.958 -2.734 -17.117 1.00 98.50 294 PRO A N 1
ATOM 2230 C CA . PRO A 1 294 ? -4.040 -3.631 -17.521 1.00 98.50 294 PRO A CA 1
ATOM 2231 C C . PRO A 1 294 ? -3.702 -5.125 -17.439 1.00 98.50 294 PRO A C 1
ATOM 2233 O O . PRO A 1 294 ? -4.619 -5.938 -17.485 1.00 98.50 294 PRO A O 1
ATOM 2236 N N . VAL A 1 295 ? -2.424 -5.498 -17.301 1.00 98.75 295 VAL A N 1
ATOM 2237 C CA . VAL A 1 295 ? -1.974 -6.900 -17.174 1.00 98.75 295 VAL A CA 1
ATOM 2238 C C . VAL A 1 295 ? -1.278 -7.212 -15.843 1.00 98.75 295 VAL A C 1
ATOM 2240 O O . VAL A 1 295 ? -0.756 -8.315 -15.682 1.00 98.75 295 VAL A O 1
ATOM 2243 N N . LEU A 1 296 ? -1.270 -6.275 -14.884 1.00 98.81 296 LEU A N 1
ATOM 2244 C CA . LEU A 1 296 ? -0.597 -6.451 -13.595 1.00 98.81 296 LEU A CA 1
ATOM 2245 C C . LEU A 1 296 ? -1.327 -7.491 -12.744 1.00 98.81 296 LEU A C 1
ATOM 2247 O O . LEU A 1 296 ? -2.399 -7.218 -12.216 1.00 98.81 296 LEU A O 1
ATOM 2251 N N . LYS A 1 297 ? -0.716 -8.666 -12.582 1.00 98.38 297 LYS A N 1
ATOM 2252 C CA . LYS A 1 297 ? -1.250 -9.821 -11.844 1.00 98.38 297 LYS A CA 1
ATOM 2253 C C . LYS A 1 297 ? -0.825 -9.818 -10.377 1.00 98.38 297 LYS A C 1
ATOM 2255 O O . LYS A 1 297 ? -1.587 -10.270 -9.522 1.00 98.38 297 LYS A O 1
ATOM 2260 N N . GLN A 1 298 ? 0.374 -9.316 -10.069 1.00 97.81 298 GLN A N 1
ATOM 2261 C CA . GLN A 1 298 ? 0.991 -9.480 -8.749 1.00 97.81 298 GLN A CA 1
ATOM 2262 C C . GLN A 1 298 ? 1.789 -8.257 -8.273 1.00 97.81 298 GLN A C 1
ATOM 2264 O O . GLN A 1 298 ? 2.646 -7.735 -8.983 1.00 97.81 298 GLN A O 1
ATOM 2269 N N . VAL A 1 299 ? 1.588 -7.895 -7.004 1.00 98.12 299 VAL A N 1
ATOM 2270 C CA . VAL A 1 299 ? 2.449 -7.001 -6.214 1.00 98.12 299 VAL A CA 1
ATOM 2271 C C . VAL A 1 299 ? 2.704 -7.683 -4.864 1.00 98.12 299 VAL A C 1
ATOM 2273 O O . VAL A 1 299 ? 1.811 -7.760 -4.026 1.00 98.12 299 VAL A O 1
ATOM 2276 N N . GLY A 1 300 ? 3.893 -8.253 -4.653 1.00 95.75 300 GLY A N 1
ATOM 2277 C CA . GLY A 1 300 ? 4.178 -9.234 -3.590 1.00 95.75 300 GLY A CA 1
ATOM 2278 C C . GLY A 1 300 ? 4.056 -8.731 -2.144 1.00 95.75 300 GLY A C 1
ATOM 2279 O O . GLY A 1 300 ? 3.993 -9.538 -1.205 1.00 95.75 300 GLY A O 1
ATOM 2280 N N . LYS A 1 301 ? 3.996 -7.411 -1.957 1.00 95.94 301 LYS A N 1
ATOM 2281 C CA . LYS A 1 301 ? 3.768 -6.740 -0.677 1.00 95.94 301 LYS A CA 1
ATOM 2282 C C . LYS A 1 301 ? 2.660 -5.695 -0.790 1.00 95.94 301 LYS A C 1
ATOM 2284 O O . LYS A 1 301 ? 1.536 -5.981 -0.386 1.00 95.94 301 LYS A O 1
ATOM 2289 N N . GLN A 1 302 ? 2.956 -4.507 -1.315 1.00 97.25 302 GLN A N 1
ATOM 2290 C CA . GLN A 1 302 ? 2.081 -3.344 -1.147 1.00 97.25 302 GLN A CA 1
ATOM 2291 C C . GLN A 1 302 ? 1.926 -2.514 -2.421 1.00 97.25 302 GLN A C 1
ATOM 2293 O O . GLN A 1 302 ? 2.904 -2.239 -3.109 1.00 97.25 302 GLN A O 1
ATOM 2298 N N . PHE A 1 303 ? 0.706 -2.061 -2.691 1.00 98.56 303 PHE A N 1
ATOM 2299 C CA . PHE A 1 303 ? 0.413 -1.033 -3.684 1.00 98.56 303 PHE A CA 1
ATOM 2300 C C . PHE A 1 303 ? 0.174 0.304 -2.970 1.00 98.56 303 PHE A C 1
ATOM 2302 O O . PHE A 1 303 ? -0.734 0.406 -2.143 1.00 98.56 303 PHE A O 1
ATOM 2309 N N . ILE A 1 304 ? 0.994 1.314 -3.265 1.00 98.50 304 ILE A N 1
ATOM 2310 C CA . ILE A 1 304 ? 0.946 2.652 -2.668 1.00 98.50 304 ILE A CA 1
ATOM 2311 C C . ILE A 1 304 ? 0.669 3.698 -3.750 1.00 98.50 304 ILE A C 1
ATOM 2313 O O . ILE A 1 304 ? 1.407 3.815 -4.728 1.00 98.50 304 ILE A O 1
ATOM 2317 N N . LEU A 1 305 ? -0.345 4.521 -3.515 1.00 97.88 305 LEU A N 1
ATOM 2318 C CA . LEU A 1 305 ? -0.577 5.782 -4.207 1.00 97.88 305 LEU A CA 1
ATOM 2319 C C . LEU A 1 305 ? -0.935 6.814 -3.137 1.00 97.88 305 LEU A C 1
ATOM 2321 O O . LEU A 1 305 ? -1.935 6.631 -2.456 1.00 97.88 305 LEU A O 1
ATOM 2325 N N . THR A 1 306 ? -0.093 7.817 -2.892 1.00 94.38 306 THR A N 1
ATOM 2326 C CA . THR A 1 306 ? -0.303 8.811 -1.818 1.00 94.38 306 THR A CA 1
ATOM 2327 C C . THR A 1 306 ? 0.653 9.995 -1.965 1.00 94.38 306 THR A C 1
ATOM 2329 O O . THR A 1 306 ? 1.616 9.927 -2.729 1.00 94.38 306 THR A O 1
ATOM 2332 N N . GLN A 1 307 ? 0.458 11.073 -1.205 1.00 89.69 307 GLN A N 1
ATOM 2333 C CA . GLN A 1 307 ? 1.382 12.201 -1.248 1.00 89.69 307 GLN A CA 1
ATOM 2334 C C . GLN A 1 307 ? 2.766 11.874 -0.673 1.00 89.69 307 GLN A C 1
ATOM 2336 O O . GLN A 1 307 ? 2.919 11.095 0.269 1.00 89.69 307 GLN A O 1
ATOM 2341 N N . LEU A 1 308 ? 3.779 12.587 -1.165 1.00 86.88 308 LEU A N 1
ATOM 2342 C CA . LEU A 1 308 ? 5.046 12.754 -0.457 1.00 86.88 308 LEU A CA 1
ATOM 2343 C C . LEU A 1 308 ? 5.526 14.199 -0.621 1.00 86.88 308 LEU A C 1
ATOM 2345 O O . LEU A 1 308 ? 5.552 14.726 -1.731 1.00 86.88 308 LEU A O 1
ATOM 2349 N N . SER A 1 309 ? 5.888 14.844 0.491 1.00 84.94 309 SER A N 1
ATOM 2350 C CA . SER A 1 309 ? 6.334 16.248 0.534 1.00 84.94 309 SER A CA 1
ATOM 2351 C C . SER A 1 309 ? 5.314 17.275 -0.002 1.00 84.94 309 SER A C 1
ATOM 2353 O O . SER A 1 309 ? 5.701 18.232 -0.675 1.00 84.94 309 SER A O 1
ATOM 2355 N N . GLY A 1 310 ? 4.015 17.110 0.290 1.00 86.69 310 GLY A N 1
ATOM 2356 C CA . GLY A 1 310 ? 2.978 18.065 -0.134 1.00 86.69 310 GLY A CA 1
ATOM 2357 C C . GLY A 1 310 ? 2.607 17.960 -1.616 1.00 86.69 310 GLY A C 1
ATOM 2358 O O . GLY A 1 310 ? 2.317 18.978 -2.245 1.00 86.69 310 GLY A O 1
ATOM 2359 N N . LYS A 1 311 ? 2.723 16.763 -2.210 1.00 89.31 311 LYS A N 1
ATOM 2360 C CA . LYS A 1 311 ? 2.502 16.508 -3.643 1.00 89.31 311 LYS A CA 1
ATOM 2361 C C . LYS A 1 311 ? 1.457 15.414 -3.838 1.00 89.31 311 LYS A C 1
ATOM 2363 O O . LYS A 1 311 ? 1.766 14.237 -3.713 1.00 89.31 311 LYS A O 1
ATOM 2368 N N . GLU A 1 312 ? 0.237 15.845 -4.118 1.00 93.75 312 GLU A N 1
ATOM 2369 C CA . GLU A 1 312 ? -0.983 15.037 -4.227 1.00 93.75 312 GLU A CA 1
ATOM 2370 C C . GLU A 1 312 ? -1.200 14.497 -5.660 1.00 93.75 312 GLU A C 1
ATOM 2372 O O . GLU A 1 312 ? -0.367 14.690 -6.554 1.00 93.75 312 GLU A O 1
ATOM 2377 N N . HIS A 1 313 ? -2.346 13.852 -5.899 1.00 96.75 313 HIS A N 1
ATOM 2378 C CA . HIS A 1 313 ? -2.795 13.361 -7.207 1.00 96.75 313 HIS A CA 1
ATOM 2379 C C . HIS A 1 313 ? -4.044 14.134 -7.704 1.00 96.75 313 HIS A C 1
ATOM 2381 O O . HIS A 1 313 ? -5.114 13.541 -7.865 1.00 96.75 313 HIS A O 1
ATOM 2387 N N . PRO A 1 314 ? -3.953 15.461 -7.947 1.00 96.25 314 PRO A N 1
ATOM 2388 C CA . PRO A 1 314 ? -5.114 16.352 -8.090 1.00 96.25 314 PRO A CA 1
ATOM 2389 C C . PRO A 1 314 ? -6.002 16.095 -9.316 1.00 96.25 314 PRO A C 1
ATOM 2391 O O . PRO A 1 314 ? -7.122 16.602 -9.357 1.00 96.25 314 PRO A O 1
ATOM 2394 N N . GLU A 1 315 ? -5.535 15.341 -10.314 1.00 98.00 315 GLU A N 1
ATOM 2395 C CA . GLU A 1 315 ? -6.296 15.009 -11.530 1.00 98.00 315 GLU A CA 1
ATOM 2396 C C . GLU A 1 315 ? -6.802 13.559 -11.578 1.00 98.00 315 GLU A C 1
ATOM 2398 O O . GLU A 1 315 ? -7.574 13.217 -12.473 1.00 98.00 315 GLU A O 1
ATOM 2403 N N . LEU A 1 316 ? -6.414 12.707 -10.623 1.00 98.69 316 LEU A N 1
ATOM 2404 C CA . LEU A 1 316 ? -6.655 11.267 -10.708 1.00 98.69 316 LEU A CA 1
ATOM 2405 C C . LEU A 1 316 ? -8.129 10.922 -10.465 1.00 98.69 316 LEU A C 1
ATOM 2407 O O . LEU A 1 316 ? -8.662 11.165 -9.387 1.00 98.69 316 LEU A O 1
ATOM 2411 N N . THR A 1 317 ? -8.768 10.307 -11.461 1.00 98.62 317 THR A N 1
ATOM 2412 C CA . THR A 1 317 ? -10.187 9.894 -11.434 1.00 98.62 317 THR A CA 1
ATOM 2413 C C . THR A 1 317 ? -10.383 8.379 -11.388 1.00 98.62 317 THR A C 1
ATOM 2415 O O . THR A 1 317 ? -11.389 7.906 -10.853 1.00 98.62 317 THR A O 1
ATOM 2418 N N . LEU A 1 318 ? -9.420 7.613 -11.911 1.00 98.62 318 LEU A N 1
ATOM 2419 C CA . LEU A 1 318 ? -9.510 6.164 -12.095 1.00 98.62 318 LEU A CA 1
ATOM 2420 C C . LEU A 1 318 ? -8.195 5.463 -11.731 1.00 98.62 318 LEU A C 1
ATOM 2422 O O . LEU A 1 318 ? -7.129 5.841 -12.217 1.00 98.62 318 LEU A O 1
ATOM 2426 N N . ILE A 1 319 ? -8.298 4.380 -10.959 1.00 98.75 319 ILE A N 1
ATOM 2427 C CA . ILE A 1 319 ? -7.249 3.362 -10.808 1.00 98.75 319 ILE A CA 1
ATOM 2428 C C . ILE A 1 319 ? -7.782 2.054 -11.409 1.00 98.75 319 ILE A C 1
ATOM 2430 O O . ILE A 1 319 ? -8.803 1.535 -10.954 1.00 98.75 319 ILE A O 1
ATOM 2434 N N . ASN A 1 320 ? -7.111 1.525 -12.434 1.00 98.56 320 ASN A N 1
ATOM 2435 C CA . ASN A 1 320 ? -7.539 0.352 -13.192 1.00 98.56 320 ASN A CA 1
ATOM 2436 C C . ASN A 1 320 ? -6.492 -0.771 -13.136 1.00 98.56 320 ASN A C 1
ATOM 2438 O O . ASN A 1 320 ? -5.471 -0.711 -13.819 1.00 98.56 320 ASN A O 1
ATOM 2442 N N . LEU A 1 321 ? -6.762 -1.800 -12.323 1.00 98.56 321 LEU A N 1
ATOM 2443 C CA . LEU A 1 321 ? -5.889 -2.964 -12.114 1.00 98.56 321 LEU A CA 1
ATOM 2444 C C . LEU A 1 321 ? -6.690 -4.274 -12.335 1.00 98.56 321 LEU A C 1
ATOM 2446 O O . LEU A 1 321 ? -6.880 -5.059 -11.402 1.00 98.56 321 LEU A O 1
ATOM 2450 N N . PRO A 1 322 ? -7.234 -4.508 -13.549 1.00 98.38 322 PRO A N 1
ATOM 2451 C CA . PRO A 1 322 ? -8.252 -5.534 -13.807 1.00 98.38 322 PRO A CA 1
ATOM 2452 C C . PRO A 1 322 ? -7.750 -6.978 -13.654 1.00 98.38 322 PRO A C 1
ATOM 2454 O O . PRO A 1 322 ? -8.551 -7.877 -13.396 1.00 98.38 322 PRO A O 1
ATOM 2457 N N . GLU A 1 323 ? -6.444 -7.205 -13.796 1.00 98.44 323 GLU A N 1
ATOM 2458 C CA . GLU A 1 323 ? -5.817 -8.528 -13.701 1.00 98.44 323 GLU A CA 1
ATOM 2459 C C . GLU A 1 323 ? -5.175 -8.817 -12.332 1.00 98.44 323 GLU A C 1
ATOM 2461 O O . GLU A 1 323 ? -4.688 -9.928 -12.124 1.00 98.44 323 GLU A O 1
ATOM 2466 N N . LEU A 1 324 ? -5.196 -7.870 -11.382 1.00 98.31 324 LEU A N 1
ATOM 2467 C CA . LEU A 1 324 ? -4.480 -8.008 -10.109 1.00 98.31 324 LEU A CA 1
ATOM 2468 C C . LEU A 1 324 ? -5.135 -9.076 -9.229 1.00 98.31 324 LEU A C 1
ATOM 2470 O O . LEU A 1 324 ? -6.205 -8.853 -8.670 1.00 98.31 324 LEU A O 1
ATOM 2474 N N . THR A 1 325 ? -4.469 -10.221 -9.075 1.00 97.00 325 THR A N 1
ATOM 2475 C CA . THR A 1 325 ? -4.923 -11.341 -8.237 1.00 97.00 325 THR A CA 1
ATOM 2476 C C . THR A 1 325 ? -4.265 -11.354 -6.862 1.00 97.00 325 THR A C 1
ATOM 2478 O O . THR A 1 325 ? -4.887 -11.788 -5.894 1.00 97.00 325 THR A O 1
ATOM 2481 N N . SER A 1 326 ? -3.026 -10.859 -6.754 1.00 95.25 326 SER A N 1
ATOM 2482 C CA . SER A 1 326 ? -2.208 -10.951 -5.541 1.00 95.25 326 SER A CA 1
ATOM 2483 C C . SER A 1 326 ? -1.634 -9.600 -5.114 1.00 95.25 326 SER A C 1
ATOM 2485 O O . SER A 1 326 ? -0.715 -9.081 -5.749 1.00 95.25 326 SER A O 1
ATOM 2487 N N . CYS A 1 327 ? -2.075 -9.107 -3.958 1.00 96.94 327 CYS A N 1
ATOM 2488 C CA . CYS A 1 327 ? -1.382 -8.096 -3.158 1.00 96.94 327 CYS A CA 1
ATOM 2489 C C . CYS A 1 327 ? -1.593 -8.392 -1.660 1.00 96.94 327 CYS A C 1
ATOM 2491 O O . CYS A 1 327 ? -2.474 -9.183 -1.332 1.00 96.94 327 CYS A O 1
ATOM 2493 N N . LYS A 1 328 ? -0.805 -7.811 -0.742 1.00 95.62 328 LYS A N 1
ATOM 2494 C CA . LYS A 1 328 ? -1.046 -7.934 0.716 1.00 95.62 328 LYS A CA 1
ATOM 2495 C C . LYS A 1 328 ? -1.624 -6.657 1.313 1.00 95.62 328 LYS A C 1
ATOM 2497 O O . LYS A 1 328 ? -2.462 -6.725 2.208 1.00 95.62 328 LYS A O 1
ATOM 2502 N N . GLU A 1 329 ? -1.204 -5.500 0.817 1.00 97.44 329 GLU A N 1
ATOM 2503 C CA . GLU A 1 329 ? -1.637 -4.199 1.322 1.00 97.44 329 GLU A CA 1
ATOM 2504 C C . GLU A 1 329 ? -1.956 -3.236 0.171 1.00 97.44 329 GLU A C 1
ATOM 2506 O O . GLU A 1 329 ? -1.143 -3.055 -0.733 1.00 97.44 329 GLU A O 1
ATOM 2511 N N . VAL A 1 330 ? -3.106 -2.566 0.225 1.00 98.50 330 VAL A N 1
ATOM 2512 C CA . VAL A 1 330 ? -3.452 -1.467 -0.691 1.00 98.50 330 VAL A CA 1
ATOM 2513 C C . VAL A 1 330 ? -3.595 -0.182 0.118 1.00 98.50 330 VAL A C 1
ATOM 2515 O O . VAL A 1 330 ? -4.383 -0.133 1.060 1.00 98.50 330 VAL A O 1
ATOM 2518 N N . SER A 1 331 ? -2.840 0.847 -0.261 1.00 98.38 331 SER A N 1
ATOM 2519 C CA . SER A 1 331 ? -2.813 2.167 0.374 1.00 98.38 331 SER A CA 1
ATOM 2520 C C . SER A 1 331 ? -3.010 3.241 -0.694 1.00 98.38 331 SER A C 1
ATOM 2522 O O . SER A 1 331 ? -2.086 3.530 -1.451 1.00 98.38 331 SER A O 1
ATOM 2524 N N . ILE A 1 332 ? -4.212 3.813 -0.773 1.00 98.56 332 ILE A N 1
ATOM 2525 C CA . ILE A 1 332 ? -4.603 4.821 -1.771 1.00 98.56 332 ILE A CA 1
ATOM 2526 C C . ILE A 1 332 ? -4.928 6.135 -1.052 1.00 98.56 332 ILE A C 1
ATOM 2528 O O . ILE A 1 332 ? -5.611 6.133 -0.030 1.00 98.56 332 ILE A O 1
ATOM 2532 N N . GLY A 1 333 ? -4.419 7.254 -1.555 1.00 97.56 333 GLY A N 1
ATOM 2533 C CA . GLY A 1 333 ? -4.352 8.495 -0.802 1.00 97.56 333 GLY A CA 1
ATOM 2534 C C . GLY A 1 333 ? -4.292 9.749 -1.663 1.00 97.56 333 GLY A C 1
ATOM 2535 O O . GLY A 1 333 ? -3.657 9.749 -2.716 1.00 97.56 333 GLY A O 1
ATOM 2536 N N . GLU A 1 334 ? -4.859 10.839 -1.142 1.00 97.50 334 GLU A N 1
ATOM 2537 C CA . GLU A 1 334 ? -4.557 12.215 -1.574 1.00 97.50 334 GLU A CA 1
ATOM 2538 C C . GLU A 1 334 ? -4.912 12.443 -3.057 1.00 97.50 334 GLU A C 1
ATOM 2540 O O . GLU A 1 334 ? -4.123 12.949 -3.859 1.00 97.50 334 GLU A O 1
ATOM 2545 N N . ALA A 1 335 ? -6.112 11.987 -3.422 1.00 98.00 335 ALA A N 1
ATOM 2546 C CA . ALA A 1 335 ? -6.625 11.902 -4.783 1.00 98.00 335 ALA A CA 1
ATOM 2547 C C . ALA A 1 335 ? -8.102 12.330 -4.798 1.00 98.00 335 ALA A C 1
ATOM 2549 O O . ALA A 1 335 ? -9.010 11.532 -5.021 1.00 98.00 335 ALA A O 1
ATOM 2550 N N . ASP A 1 336 ? -8.365 13.608 -4.521 1.00 97.19 336 ASP A N 1
ATOM 2551 C CA . ASP A 1 336 ? -9.721 14.107 -4.249 1.00 97.19 336 ASP A CA 1
ATOM 2552 C C . ASP A 1 336 ? -10.725 13.923 -5.400 1.00 97.19 336 ASP A C 1
ATOM 2554 O O . ASP A 1 336 ? -11.934 13.845 -5.162 1.00 97.19 336 ASP A O 1
ATOM 2558 N N . LYS A 1 337 ? -10.241 13.801 -6.644 1.00 98.38 337 LYS A N 1
ATOM 2559 C CA . LYS A 1 337 ? -11.061 13.519 -7.832 1.00 98.38 337 LYS A CA 1
ATOM 2560 C C . LYS A 1 337 ? -11.317 12.025 -8.088 1.00 98.38 337 LYS A C 1
ATOM 2562 O O . LYS A 1 337 ? -12.010 11.722 -9.058 1.00 98.38 337 LYS A O 1
ATOM 2567 N N . LEU A 1 338 ? -10.807 11.113 -7.258 1.00 98.69 338 LEU A N 1
ATOM 2568 C CA . LEU A 1 338 ? -10.885 9.668 -7.482 1.00 98.69 338 LEU A CA 1
ATOM 2569 C C . LEU A 1 338 ? -12.331 9.166 -7.371 1.00 98.69 338 LEU A C 1
ATOM 2571 O O . LEU A 1 338 ? -12.952 9.239 -6.314 1.00 98.69 338 LEU A O 1
ATOM 2575 N N . GLU A 1 339 ? -12.862 8.628 -8.468 1.00 98.06 339 GLU A N 1
ATOM 2576 C CA . GLU A 1 339 ? -14.258 8.192 -8.587 1.00 98.06 339 GLU A CA 1
ATOM 2577 C C . GLU A 1 339 ? -14.396 6.666 -8.721 1.00 98.06 339 GLU A C 1
ATOM 2579 O O . GLU A 1 339 ? -15.475 6.124 -8.481 1.00 98.06 339 GLU A O 1
ATOM 2584 N N . THR A 1 340 ? -13.348 5.935 -9.124 1.00 98.06 340 THR A N 1
ATOM 2585 C CA . THR A 1 340 ? -13.407 4.471 -9.316 1.00 98.06 340 THR A CA 1
ATOM 2586 C C . THR A 1 340 ? -12.043 3.793 -9.120 1.00 98.06 340 THR A C 1
ATOM 2588 O O . THR A 1 340 ? -11.013 4.280 -9.585 1.00 98.06 340 THR A O 1
ATOM 2591 N N . ILE A 1 341 ? -12.055 2.637 -8.444 1.00 98.56 341 ILE A N 1
ATOM 2592 C CA . ILE A 1 341 ? -10.895 1.768 -8.198 1.00 98.56 341 ILE A CA 1
ATOM 2593 C C . ILE A 1 341 ? -11.292 0.336 -8.594 1.00 98.56 341 ILE A C 1
ATOM 2595 O O . ILE A 1 341 ? -12.098 -0.295 -7.904 1.00 98.56 341 ILE A O 1
ATOM 2599 N N . ASN A 1 342 ? -10.736 -0.175 -9.694 1.00 98.19 342 ASN A N 1
ATOM 2600 C CA . ASN A 1 342 ? -11.051 -1.502 -10.231 1.00 98.19 342 ASN A CA 1
ATOM 2601 C C . ASN A 1 342 ? -10.041 -2.550 -9.739 1.00 98.19 342 ASN A C 1
ATOM 2603 O O . ASN A 1 342 ? -8.893 -2.552 -10.183 1.00 98.19 342 ASN A O 1
ATOM 2607 N N . LEU A 1 343 ? -10.497 -3.464 -8.872 1.00 97.81 343 LEU A N 1
ATOM 2608 C CA . LEU A 1 343 ? -9.734 -4.603 -8.325 1.00 97.81 343 LEU A CA 1
ATOM 2609 C C . LEU A 1 343 ? -10.478 -5.960 -8.491 1.00 97.81 343 LEU A C 1
ATOM 2611 O O . LEU A 1 343 ? -10.528 -6.749 -7.548 1.00 97.81 343 LEU A O 1
ATOM 2615 N N . PRO A 1 344 ? -11.107 -6.260 -9.649 1.00 97.75 344 PRO A N 1
ATOM 2616 C CA . PRO A 1 344 ? -12.135 -7.303 -9.773 1.00 97.75 344 PRO A CA 1
ATOM 2617 C C . PRO A 1 344 ? -11.652 -8.749 -9.568 1.00 97.75 344 PRO A C 1
ATOM 2619 O O . PRO A 1 344 ? -12.487 -9.628 -9.368 1.00 97.75 344 PRO A O 1
ATOM 2622 N N . LYS A 1 345 ? -10.340 -9.015 -9.639 1.00 97.62 345 LYS A N 1
ATOM 2623 C CA . LYS A 1 345 ? -9.750 -10.361 -9.489 1.00 97.62 345 LYS A CA 1
ATOM 2624 C C . LYS A 1 345 ? -8.929 -10.553 -8.211 1.00 97.62 345 LYS A C 1
ATOM 2626 O O . LYS A 1 345 ? -8.412 -11.648 -7.990 1.00 97.62 345 LYS A O 1
ATOM 2631 N N . LEU A 1 346 ? -8.811 -9.522 -7.376 1.00 96.31 346 LEU A N 1
ATOM 2632 C CA . LEU A 1 346 ? -8.032 -9.578 -6.143 1.00 96.31 346 LEU A CA 1
ATOM 2633 C C . LEU A 1 346 ? -8.778 -10.445 -5.120 1.00 96.31 346 LEU A C 1
ATOM 2635 O O . LEU A 1 346 ? -9.965 -10.228 -4.892 1.00 96.31 346 LEU A O 1
ATOM 2639 N N . SER A 1 347 ? -8.105 -11.435 -4.523 1.00 89.25 347 SER A N 1
ATOM 2640 C CA . SER A 1 347 ? -8.763 -12.446 -3.674 1.00 89.25 347 SER A CA 1
ATOM 2641 C C . SER A 1 347 ? -8.687 -12.169 -2.171 1.00 89.25 347 SER A C 1
ATOM 2643 O O . SER A 1 347 ? -9.626 -12.455 -1.428 1.00 89.25 347 SER A O 1
ATOM 2645 N N . THR A 1 348 ? -7.558 -11.645 -1.696 1.00 81.12 348 THR A N 1
ATOM 2646 C CA . THR A 1 348 ? -7.238 -11.519 -0.265 1.00 81.12 348 THR A CA 1
ATOM 2647 C C . THR A 1 348 ? -6.241 -10.391 -0.036 1.00 81.12 348 THR A C 1
ATOM 2649 O O . THR A 1 348 ? -5.266 -10.298 -0.777 1.00 81.12 348 THR A O 1
ATOM 2652 N N . LEU A 1 349 ? -6.438 -9.605 1.022 1.00 93.12 349 LEU A N 1
ATOM 2653 C CA . LEU A 1 349 ? -5.487 -8.614 1.539 1.00 93.12 349 LEU A CA 1
ATOM 2654 C C . LEU A 1 349 ? -5.324 -8.792 3.058 1.00 93.12 349 LEU A C 1
ATOM 2656 O O . LEU A 1 349 ? -6.244 -9.238 3.734 1.00 93.12 349 LEU A O 1
ATOM 2660 N N . SER A 1 350 ? -4.204 -8.351 3.624 1.00 95.81 350 SER A N 1
ATOM 2661 C CA . SER A 1 350 ? -4.093 -8.092 5.069 1.00 95.81 350 SER A CA 1
ATOM 2662 C C . SER A 1 350 ? -4.539 -6.668 5.426 1.00 95.81 350 SER A C 1
ATOM 2664 O O . SER A 1 350 ? -4.999 -6.434 6.543 1.00 95.81 350 SER A O 1
ATOM 2666 N N . SER A 1 351 ? -4.457 -5.703 4.500 1.00 97.69 351 SER A N 1
ATOM 2667 C CA . SER A 1 351 ? -4.904 -4.321 4.738 1.00 97.69 351 SER A CA 1
ATOM 2668 C C . SER A 1 351 ? -5.418 -3.622 3.475 1.00 97.69 351 SER A C 1
ATOM 2670 O O . SER A 1 351 ? -4.770 -3.664 2.429 1.00 97.69 351 SER A O 1
ATOM 2672 N N . PHE A 1 352 ? -6.544 -2.916 3.596 1.00 98.31 352 PHE A N 1
ATOM 2673 C CA . PHE A 1 352 ? -7.021 -1.934 2.617 1.00 98.31 352 PHE A CA 1
ATOM 2674 C C . PHE A 1 352 ? -7.166 -0.561 3.289 1.00 98.31 352 PHE A C 1
ATOM 2676 O O . PHE A 1 352 ? -7.861 -0.422 4.294 1.00 98.31 352 PHE A O 1
ATOM 2683 N N . SER A 1 353 ? -6.527 0.469 2.744 1.00 98.56 353 SER A N 1
ATOM 2684 C CA . SER A 1 353 ? -6.538 1.827 3.286 1.00 98.56 353 SER A CA 1
ATOM 2685 C C . SER A 1 353 ? -6.842 2.832 2.184 1.00 98.56 353 SER A C 1
ATOM 2687 O O . SER A 1 353 ? -6.117 2.887 1.191 1.00 98.56 353 SER A O 1
ATOM 2689 N N . ILE A 1 354 ? -7.862 3.665 2.395 1.00 98.50 354 ILE A N 1
ATOM 2690 C CA . ILE A 1 354 ? -8.138 4.842 1.570 1.00 98.50 354 ILE A CA 1
ATOM 2691 C C . ILE A 1 354 ? -8.146 6.119 2.423 1.00 98.50 354 ILE A C 1
ATOM 2693 O O . ILE A 1 354 ? -8.738 6.145 3.507 1.00 98.50 354 ILE A O 1
ATOM 2697 N N . SER A 1 355 ? -7.467 7.168 1.954 1.00 98.12 355 SER A N 1
ATOM 2698 C CA . SER A 1 355 ? -7.370 8.465 2.636 1.00 98.12 355 SER A CA 1
ATOM 2699 C C . SER A 1 355 ? -7.536 9.660 1.691 1.00 98.12 355 SER A C 1
ATOM 2701 O O . SER A 1 355 ? -7.013 9.626 0.584 1.00 98.12 355 SER A O 1
ATOM 2703 N N . SER A 1 356 ? -8.196 10.739 2.119 1.00 97.62 356 SER A N 1
ATOM 2704 C CA . SER A 1 356 ? -8.270 12.013 1.367 1.00 97.62 356 SER A CA 1
ATOM 2705 C C . SER A 1 356 ? -8.659 11.827 -0.109 1.00 97.62 356 SER A C 1
ATOM 2707 O O . SER A 1 356 ? -7.902 12.128 -1.035 1.00 97.62 356 SER A O 1
ATOM 2709 N N . CYS A 1 357 ? -9.814 11.203 -0.325 1.00 97.75 357 CYS A N 1
ATOM 2710 C CA . CYS A 1 357 ? -10.365 10.931 -1.649 1.00 97.75 357 CYS A CA 1
ATOM 2711 C C . CYS A 1 357 ? -11.805 11.457 -1.680 1.00 97.75 357 CYS A C 1
ATOM 2713 O O . CYS A 1 357 ? -12.753 10.674 -1.633 1.00 97.75 357 CYS A O 1
ATOM 2715 N N . ALA A 1 358 ? -11.982 12.785 -1.679 1.00 96.94 358 ALA A N 1
ATOM 2716 C CA . ALA A 1 358 ? -13.270 13.437 -1.430 1.00 96.94 358 ALA A CA 1
ATOM 2717 C C . ALA A 1 358 ? -14.440 12.911 -2.274 1.00 96.94 358 ALA A C 1
ATOM 2719 O O . ALA A 1 358 ? -15.539 12.769 -1.736 1.00 96.94 358 ALA A O 1
ATOM 2720 N N . LYS A 1 359 ? -14.225 12.597 -3.560 1.00 97.81 359 LYS A N 1
ATOM 2721 C CA . LYS A 1 359 ? -15.252 12.033 -4.458 1.00 97.81 359 LYS A CA 1
ATOM 2722 C C . LYS A 1 359 ? -15.489 10.523 -4.334 1.00 97.81 359 LYS A C 1
ATOM 2724 O O . LYS A 1 359 ? -16.498 10.035 -4.852 1.00 97.81 359 LYS A O 1
ATOM 2729 N N . PHE A 1 360 ? -14.596 9.767 -3.699 1.00 98.19 360 PHE A N 1
ATOM 2730 C CA . PHE A 1 360 ? -14.694 8.311 -3.724 1.00 98.19 360 PHE A CA 1
ATOM 2731 C C . PHE A 1 360 ? -15.884 7.831 -2.887 1.00 98.19 360 PHE A C 1
ATOM 2733 O O . PHE A 1 360 ? -15.973 8.100 -1.692 1.00 98.19 360 PHE A O 1
ATOM 2740 N N . SER A 1 361 ? -16.797 7.109 -3.533 1.00 96.69 361 SER A N 1
ATOM 2741 C CA . SER A 1 361 ? -18.063 6.630 -2.954 1.00 96.69 361 SER A CA 1
ATOM 2742 C C . SER A 1 361 ? -18.254 5.115 -3.075 1.00 96.69 361 SER A C 1
ATOM 2744 O O . SER A 1 361 ? -18.964 4.509 -2.276 1.00 96.69 361 SER A O 1
ATOM 2746 N N . LYS A 1 362 ? -17.579 4.474 -4.033 1.00 96.94 362 LYS A N 1
ATOM 2747 C CA . LYS A 1 362 ? -17.786 3.073 -4.436 1.00 96.94 362 LYS A CA 1
ATOM 2748 C C . LYS A 1 362 ? -17.093 2.037 -3.541 1.00 96.94 362 LYS A C 1
ATOM 2750 O O . LYS A 1 362 ? -16.650 1.000 -4.030 1.00 96.94 362 LYS A O 1
ATOM 2755 N N . LEU A 1 363 ? -16.974 2.294 -2.235 1.00 97.44 363 LEU A N 1
ATOM 2756 C CA . LEU A 1 363 ? -16.187 1.441 -1.333 1.00 97.44 363 LEU A CA 1
ATOM 2757 C C . LEU A 1 363 ? -16.631 -0.025 -1.398 1.00 97.44 363 LEU A C 1
ATOM 2759 O O . LEU A 1 363 ? -15.798 -0.893 -1.649 1.00 97.44 363 LEU A O 1
ATOM 2763 N N . ASN A 1 364 ? -17.935 -0.276 -1.255 1.00 97.25 364 ASN A N 1
ATOM 2764 C CA . ASN A 1 364 ? -18.510 -1.623 -1.265 1.00 97.25 364 ASN A CA 1
ATOM 2765 C C . ASN A 1 364 ? -18.336 -2.346 -2.616 1.00 97.25 364 ASN A C 1
ATOM 2767 O O . ASN A 1 364 ? -18.134 -3.556 -2.615 1.00 97.25 364 ASN A O 1
ATOM 2771 N N . GLU A 1 365 ? -18.345 -1.634 -3.753 1.00 97.00 365 GLU A N 1
ATOM 2772 C CA . GLU A 1 365 ? -18.031 -2.218 -5.070 1.00 97.00 365 GLU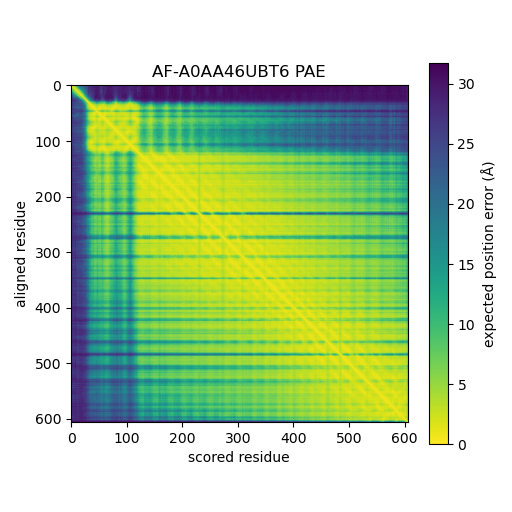 A CA 1
ATOM 2773 C C . GLU A 1 365 ? -16.553 -2.637 -5.141 1.00 97.00 365 GLU A C 1
ATOM 2775 O O . GLU A 1 365 ? -16.241 -3.775 -5.489 1.00 97.00 365 GLU A O 1
ATOM 2780 N N . THR A 1 366 ? -15.638 -1.735 -4.763 1.00 97.06 366 THR A N 1
ATOM 2781 C CA . THR A 1 366 ? -14.187 -1.969 -4.814 1.00 97.06 366 THR A CA 1
ATOM 2782 C C . THR A 1 366 ? -13.741 -3.103 -3.886 1.00 97.06 366 THR A C 1
ATOM 2784 O O . THR A 1 366 ? -12.867 -3.874 -4.276 1.00 97.06 366 THR A O 1
ATOM 2787 N N . ILE A 1 367 ? -14.327 -3.239 -2.687 1.00 96.19 367 ILE A N 1
ATOM 2788 C CA . ILE A 1 367 ? -13.966 -4.300 -1.722 1.00 96.19 367 ILE A CA 1
ATOM 2789 C C . ILE A 1 367 ? -14.780 -5.590 -1.887 1.00 96.19 367 ILE A C 1
ATOM 2791 O O . ILE A 1 367 ? -14.523 -6.561 -1.175 1.00 96.19 367 ILE A O 1
ATOM 2795 N N . ALA A 1 368 ? -15.768 -5.642 -2.787 1.00 95.19 368 ALA A N 1
ATOM 2796 C CA . ALA A 1 368 ? -16.590 -6.838 -2.988 1.00 95.19 368 ALA A CA 1
ATOM 2797 C C . ALA A 1 368 ? -15.767 -8.125 -3.251 1.00 95.19 368 ALA A C 1
ATOM 2799 O O . ALA A 1 368 ? -16.067 -9.118 -2.580 1.00 95.19 368 ALA A O 1
ATOM 2800 N N . PRO A 1 369 ? -14.722 -8.138 -4.113 1.00 94.50 369 PRO A N 1
ATOM 2801 C CA . PRO A 1 369 ? -14.054 -9.380 -4.530 1.00 94.50 369 PRO A CA 1
ATOM 2802 C C . PRO A 1 369 ? -13.222 -10.092 -3.450 1.00 94.50 369 PRO A C 1
ATOM 2804 O O . PRO A 1 369 ? -13.122 -11.317 -3.480 1.00 94.50 369 PRO A O 1
ATOM 2807 N N . PHE A 1 370 ? -12.644 -9.355 -2.493 1.00 93.44 370 PHE A N 1
ATOM 2808 C CA . PHE A 1 370 ? -11.653 -9.876 -1.538 1.00 93.44 370 PHE A CA 1
ATOM 2809 C C . PHE A 1 370 ? -12.100 -9.812 -0.076 1.00 93.44 370 PHE A C 1
ATOM 2811 O O . PHE A 1 370 ? -12.947 -9.005 0.303 1.00 93.44 370 PHE A O 1
ATOM 2818 N N . ASN A 1 371 ? -11.488 -10.638 0.774 1.00 93.50 371 ASN A N 1
ATOM 2819 C CA . ASN A 1 371 ? -11.548 -10.473 2.231 1.00 93.50 371 ASN A CA 1
ATOM 2820 C C . ASN A 1 371 ? -10.306 -9.710 2.732 1.00 93.50 371 ASN A C 1
ATOM 2822 O O . ASN A 1 371 ? -9.246 -9.798 2.101 1.00 93.50 371 ASN A O 1
ATOM 2826 N N . MET A 1 372 ? -10.417 -8.986 3.852 1.00 95.38 372 MET A N 1
ATOM 2827 C CA . MET A 1 372 ? -9.262 -8.334 4.478 1.00 95.38 372 MET A CA 1
ATOM 2828 C C . MET A 1 372 ? -9.328 -8.238 6.000 1.00 95.38 372 MET A C 1
ATOM 2830 O O . MET A 1 372 ? -10.371 -7.942 6.575 1.00 95.38 372 MET A O 1
ATOM 2834 N N . GLU A 1 373 ? -8.174 -8.422 6.646 1.00 96.88 373 GLU A N 1
ATOM 2835 C CA . GLU A 1 373 ? -8.043 -8.335 8.106 1.00 96.88 373 GLU A CA 1
ATOM 2836 C C . GLU A 1 373 ? -8.215 -6.899 8.631 1.00 96.88 373 GLU A C 1
ATOM 2838 O O . GLU A 1 373 ? -8.727 -6.698 9.731 1.00 96.88 373 GLU A O 1
ATOM 2843 N N . ASN A 1 374 ? -7.775 -5.892 7.871 1.00 98.19 374 ASN A N 1
ATOM 2844 C CA . ASN A 1 374 ? -7.780 -4.491 8.290 1.00 98.19 374 ASN A CA 1
ATOM 2845 C C . ASN A 1 374 ? -8.389 -3.597 7.203 1.00 98.19 374 ASN A C 1
ATOM 2847 O O . ASN A 1 374 ? -8.035 -3.722 6.028 1.00 98.19 374 ASN A O 1
ATOM 2851 N N . ILE A 1 375 ? -9.237 -2.644 7.599 1.00 98.31 375 ILE A N 1
ATOM 2852 C CA . ILE A 1 375 ? -9.719 -1.569 6.722 1.00 98.31 375 ILE A CA 1
ATOM 2853 C C . ILE A 1 375 ? -9.551 -0.188 7.368 1.00 98.31 375 ILE A C 1
ATOM 2855 O O . ILE A 1 375 ? -9.820 -0.004 8.559 1.00 98.31 375 ILE A O 1
ATOM 2859 N N . LYS A 1 376 ? -9.127 0.799 6.572 1.00 98.62 376 LYS A N 1
ATOM 2860 C CA . LYS A 1 376 ? -9.069 2.216 6.954 1.00 98.62 376 LYS A CA 1
ATOM 2861 C C . LYS A 1 376 ? -9.770 3.090 5.912 1.00 98.62 376 LYS A C 1
ATOM 2863 O O . LYS A 1 376 ? -9.482 2.966 4.724 1.00 98.62 376 LYS A O 1
ATOM 2868 N N . VAL A 1 377 ? -10.648 3.984 6.362 1.00 98.00 377 VAL A N 1
ATOM 2869 C CA . VAL A 1 377 ? -11.334 4.989 5.530 1.00 98.00 377 VAL A CA 1
ATOM 2870 C C . VAL A 1 377 ? -11.202 6.342 6.222 1.00 98.00 377 VAL A C 1
ATOM 2872 O O . VAL A 1 377 ? -11.827 6.582 7.256 1.00 98.00 377 VAL A O 1
ATOM 2875 N N . LEU A 1 378 ? -10.340 7.206 5.690 1.00 97.88 378 LEU A N 1
ATOM 2876 C CA . LEU A 1 378 ? -9.910 8.444 6.344 1.00 97.88 378 LEU A CA 1
ATOM 2877 C C . LEU A 1 378 ? -10.215 9.646 5.435 1.00 97.88 378 LEU A C 1
ATOM 2879 O O . LEU A 1 378 ? -9.819 9.651 4.278 1.00 97.88 378 LEU A O 1
ATOM 2883 N N . HIS A 1 379 ? -10.897 10.681 5.916 1.00 96.56 379 HIS A N 1
ATOM 2884 C CA . HIS A 1 379 ? -11.201 11.897 5.143 1.00 96.56 379 HIS A CA 1
ATOM 2885 C C . HIS A 1 379 ? -11.848 11.612 3.767 1.00 96.56 379 HIS A C 1
ATOM 2887 O O . HIS A 1 379 ? -11.503 12.228 2.762 1.00 96.56 379 HIS A O 1
ATOM 2893 N N . CYS A 1 380 ? -12.774 10.648 3.713 1.00 96.62 380 CYS A N 1
ATOM 2894 C CA . CYS A 1 380 ? -13.492 10.249 2.496 1.00 96.62 380 CYS A CA 1
ATOM 2895 C C . CYS A 1 380 ? -15.001 10.545 2.647 1.00 96.62 380 CYS A C 1
ATOM 2897 O O . CYS A 1 380 ? -15.787 9.619 2.853 1.00 96.62 380 CYS A O 1
ATOM 2899 N N . PRO A 1 381 ? -15.429 11.824 2.592 1.00 95.56 381 PRO A N 1
ATOM 2900 C CA . PRO A 1 381 ? -16.807 12.241 2.875 1.00 95.56 381 PRO A CA 1
ATOM 2901 C C . PRO A 1 381 ? -17.868 11.707 1.901 1.00 95.56 381 PRO A C 1
ATOM 2903 O O . PRO A 1 381 ? -19.041 11.715 2.254 1.00 95.56 381 PRO A O 1
ATOM 2906 N N . SER A 1 382 ? -17.499 11.228 0.706 1.00 96.69 382 SER A N 1
ATOM 2907 C CA . SER A 1 382 ? -18.450 10.565 -0.206 1.00 96.69 382 SER A CA 1
ATOM 2908 C C . SER A 1 382 ? -18.675 9.076 0.106 1.00 96.69 382 SER A C 1
ATOM 2910 O O . SER A 1 382 ? -19.534 8.453 -0.518 1.00 96.69 382 SER A O 1
ATOM 2912 N N . VAL A 1 383 ? -17.956 8.493 1.077 1.00 96.19 383 VAL A N 1
ATOM 2913 C CA . VAL A 1 383 ? -18.232 7.140 1.582 1.00 96.19 383 VAL A CA 1
ATOM 2914 C C . VAL A 1 383 ? -19.308 7.219 2.665 1.00 96.19 383 VAL A C 1
ATOM 2916 O O . VAL A 1 383 ? -19.061 7.683 3.780 1.00 96.19 383 VAL A O 1
ATOM 2919 N N . THR A 1 384 ? -20.499 6.726 2.332 1.00 95.69 384 THR A N 1
ATOM 2920 C CA . THR A 1 384 ? -21.688 6.698 3.202 1.00 95.69 384 THR A CA 1
ATOM 2921 C C . THR A 1 384 ? -21.929 5.344 3.874 1.00 95.69 384 THR A C 1
ATOM 2923 O O . THR A 1 384 ? -22.720 5.257 4.811 1.00 95.69 384 THR A O 1
ATOM 2926 N N . GLU A 1 385 ? -21.253 4.282 3.432 1.00 97.12 385 GLU A N 1
ATOM 2927 C CA . GLU A 1 385 ? -21.463 2.924 3.933 1.00 97.12 385 GLU A CA 1
ATOM 2928 C C . GLU A 1 385 ? -20.189 2.074 3.839 1.00 97.12 385 GLU A C 1
ATOM 2930 O O . GLU A 1 385 ? -19.394 2.218 2.908 1.00 97.12 385 GLU A O 1
ATOM 2935 N N . LEU A 1 386 ? -20.037 1.152 4.790 1.00 97.81 386 LEU A N 1
ATOM 2936 C CA . LEU A 1 386 ? -19.155 -0.009 4.709 1.00 97.81 386 LEU A CA 1
ATOM 2937 C C . LEU A 1 386 ? -19.978 -1.266 5.011 1.00 97.81 386 LEU A C 1
ATOM 2939 O O . LEU A 1 386 ? -20.458 -1.429 6.133 1.00 97.81 386 LEU A O 1
ATOM 2943 N N . ASP A 1 387 ? -20.111 -2.159 4.029 1.00 97.62 387 ASP A N 1
ATOM 2944 C CA . ASP A 1 387 ? -20.698 -3.485 4.230 1.00 97.62 387 ASP A CA 1
ATOM 2945 C C . ASP A 1 387 ? -19.612 -4.536 4.495 1.00 97.62 387 ASP A C 1
ATOM 2947 O O . ASP A 1 387 ? -18.950 -5.056 3.593 1.00 97.62 387 ASP A O 1
ATOM 2951 N N . ALA A 1 388 ? -19.436 -4.843 5.780 1.00 96.88 388 ALA A N 1
ATOM 2952 C CA . ALA A 1 388 ? -18.572 -5.902 6.274 1.00 96.88 388 ALA A CA 1
ATOM 2953 C C . ALA A 1 388 ? -19.345 -7.191 6.630 1.00 96.88 388 ALA A C 1
ATOM 2955 O O . ALA A 1 388 ? -18.748 -8.123 7.171 1.00 96.88 388 ALA A O 1
ATOM 2956 N N . SER A 1 389 ? -20.648 -7.301 6.333 1.00 96.25 389 SER A N 1
ATOM 2957 C CA . SER A 1 389 ? -21.483 -8.447 6.738 1.00 96.25 389 SER A CA 1
ATOM 2958 C C . SER A 1 389 ? -21.018 -9.787 6.155 1.00 96.25 389 SER A C 1
ATOM 2960 O O . SER A 1 389 ? -21.278 -10.832 6.748 1.00 96.25 389 SER A O 1
ATOM 2962 N N . GLN A 1 390 ? -20.284 -9.771 5.037 1.00 94.44 390 GLN A N 1
ATOM 2963 C CA . GLN A 1 390 ? -19.667 -10.953 4.413 1.00 94.44 390 GLN A CA 1
ATOM 2964 C C . GLN A 1 390 ? -18.124 -10.941 4.477 1.00 94.44 390 GLN A C 1
ATOM 2966 O O . GLN A 1 390 ? -17.468 -11.600 3.673 1.00 94.44 390 GLN A O 1
ATOM 2971 N N . LYS A 1 391 ? -17.530 -10.185 5.413 1.00 94.50 391 LYS A N 1
ATOM 2972 C CA . LYS A 1 391 ? -16.072 -10.022 5.585 1.00 94.50 391 LYS A CA 1
ATOM 2973 C C . LYS A 1 391 ? -15.622 -10.470 6.980 1.00 94.50 391 LYS A C 1
ATOM 2975 O O . LYS A 1 391 ? -16.440 -10.562 7.893 1.00 94.50 391 LYS A O 1
ATOM 2980 N N . ASP A 1 392 ? -14.339 -10.759 7.163 1.00 92.00 392 ASP A N 1
ATOM 2981 C CA . ASP A 1 392 ? -13.748 -11.212 8.434 1.00 92.00 392 ASP A CA 1
ATOM 2982 C C . ASP A 1 392 ? -12.665 -10.222 8.877 1.00 92.00 392 ASP A C 1
ATOM 2984 O O . ASP A 1 392 ? -11.466 -10.479 8.790 1.00 92.00 392 ASP A O 1
ATOM 2988 N N . ILE A 1 393 ? -13.124 -9.037 9.291 1.00 96.00 393 ILE A N 1
ATOM 2989 C CA . ILE A 1 393 ? -12.264 -7.882 9.560 1.00 96.00 393 ILE A CA 1
ATOM 2990 C C . ILE A 1 393 ? -11.898 -7.824 11.050 1.00 96.00 393 ILE A C 1
ATOM 2992 O O . ILE A 1 393 ? -12.760 -7.637 11.913 1.00 96.00 393 ILE A O 1
ATOM 2996 N N . ASN A 1 394 ? -10.600 -7.928 11.338 1.00 97.50 394 ASN A N 1
ATOM 2997 C CA . ASN A 1 394 ? -10.002 -7.815 12.670 1.00 97.50 394 ASN A CA 1
ATOM 2998 C C . ASN A 1 394 ? -9.959 -6.360 13.173 1.00 97.50 394 ASN A C 1
ATOM 3000 O O . ASN A 1 394 ? -10.056 -6.130 14.381 1.00 97.50 394 ASN A O 1
ATOM 3004 N N . SER A 1 395 ? -9.810 -5.380 12.272 1.00 98.38 395 SER A N 1
ATOM 3005 C CA . SER A 1 395 ? -9.727 -3.954 12.618 1.00 98.38 395 SER A CA 1
ATOM 3006 C C . SER A 1 395 ? -10.358 -3.034 11.566 1.00 98.38 395 SER A C 1
ATOM 3008 O O . SER A 1 395 ? -10.015 -3.084 10.384 1.00 98.38 395 SER A O 1
ATOM 3010 N N . ILE A 1 396 ? -11.257 -2.157 12.009 1.00 98.62 396 ILE A N 1
ATOM 3011 C CA . ILE A 1 396 ? -11.951 -1.144 11.209 1.00 98.62 396 ILE A CA 1
ATOM 3012 C C . ILE A 1 396 ? -11.592 0.232 11.774 1.00 98.62 396 ILE A C 1
ATOM 3014 O O . ILE A 1 396 ? -11.861 0.508 12.944 1.00 98.62 396 ILE A O 1
ATOM 3018 N N . SER A 1 397 ? -11.026 1.114 10.949 1.00 98.38 397 SER A N 1
ATOM 3019 C CA . SER A 1 397 ? -10.745 2.506 11.318 1.00 98.38 397 SER A CA 1
ATOM 3020 C C . SER A 1 397 ? -11.438 3.479 10.368 1.00 98.38 397 SER A C 1
ATOM 3022 O O . SER A 1 397 ? -11.150 3.500 9.173 1.00 98.38 397 SER A O 1
ATOM 3024 N N . ILE A 1 398 ? -12.347 4.292 10.903 1.00 97.88 398 ILE A N 1
ATOM 3025 C CA . ILE A 1 398 ? -13.090 5.316 10.162 1.00 97.88 398 ILE A CA 1
ATOM 3026 C C . ILE A 1 398 ? -12.761 6.679 10.772 1.00 97.88 398 ILE A C 1
ATOM 3028 O O . ILE A 1 398 ? -12.907 6.864 11.979 1.00 97.88 398 ILE A O 1
ATOM 3032 N N . LEU A 1 399 ? -12.328 7.633 9.952 1.00 96.50 399 LEU A N 1
ATOM 3033 C CA . LEU A 1 399 ? -12.003 9.003 10.358 1.00 96.50 399 LEU A CA 1
ATOM 3034 C C . LEU A 1 399 ? -12.638 9.972 9.366 1.00 96.50 399 LEU A C 1
ATOM 3036 O O . LEU A 1 399 ? -12.248 9.981 8.206 1.00 96.50 399 LEU A O 1
ATOM 3040 N N . ASN A 1 400 ? -13.578 10.806 9.809 1.00 91.50 400 ASN A N 1
ATOM 3041 C CA . ASN A 1 400 ? -14.195 11.862 8.995 1.00 91.50 400 ASN A CA 1
ATOM 3042 C C . ASN A 1 400 ? -14.691 11.367 7.611 1.00 91.50 400 ASN A C 1
ATOM 3044 O O . ASN A 1 400 ? -14.387 11.964 6.576 1.00 91.50 400 ASN A O 1
ATOM 3048 N N . ALA A 1 401 ? -15.432 10.253 7.610 1.00 88.12 401 ALA A N 1
ATOM 3049 C CA . ALA A 1 401 ? -16.307 9.839 6.506 1.00 88.12 401 ALA A CA 1
ATOM 3050 C C . ALA A 1 401 ? -17.612 10.675 6.509 1.00 88.12 401 ALA A C 1
ATOM 3052 O O . ALA A 1 401 ? -17.675 11.700 7.195 1.00 88.12 401 ALA A O 1
ATOM 3053 N N . ASP A 1 402 ? -18.651 10.270 5.767 1.00 91.44 402 ASP A N 1
ATOM 3054 C CA . ASP A 1 402 ? -19.934 10.988 5.794 1.00 91.44 402 ASP A CA 1
ATOM 3055 C C . ASP A 1 402 ? -20.553 11.066 7.208 1.00 91.44 402 ASP A C 1
ATOM 3057 O O . ASP A 1 402 ? -20.441 10.155 8.030 1.00 91.44 402 ASP A O 1
ATOM 3061 N N . ASN A 1 403 ? -21.299 12.141 7.463 1.00 87.00 403 ASN A N 1
ATOM 3062 C CA . ASN A 1 403 ? -22.046 12.358 8.702 1.00 87.00 403 ASN A CA 1
ATOM 3063 C C . ASN A 1 403 ? -23.170 11.329 8.938 1.00 87.00 403 ASN A C 1
ATOM 3065 O O . ASN A 1 403 ? -23.668 11.223 10.057 1.00 87.00 403 ASN A O 1
ATOM 3069 N N . ASN A 1 404 ? -23.590 10.570 7.922 1.00 90.25 404 ASN A N 1
ATOM 3070 C CA . ASN A 1 404 ? -24.554 9.481 8.057 1.00 90.25 404 ASN A CA 1
ATOM 3071 C C . ASN A 1 404 ? -23.937 8.086 7.930 1.00 90.25 404 ASN A C 1
ATOM 3073 O O . ASN A 1 404 ? -24.719 7.139 7.887 1.00 90.25 404 ASN A O 1
ATOM 3077 N N . PHE A 1 405 ? -22.603 7.965 7.909 1.00 95.38 405 PHE A N 1
ATOM 3078 C CA . PHE A 1 405 ? -21.884 6.711 7.675 1.00 95.38 405 PHE A CA 1
ATOM 3079 C C . PHE A 1 405 ? -22.450 5.518 8.467 1.00 95.38 405 PHE A C 1
ATOM 3081 O O . PHE A 1 405 ? -22.552 5.567 9.699 1.00 95.38 405 PHE A O 1
ATOM 3088 N N . ILE A 1 406 ? -22.777 4.439 7.749 1.00 96.88 406 ILE A N 1
ATOM 3089 C CA . ILE A 1 406 ? -23.291 3.183 8.309 1.00 96.88 406 ILE A CA 1
ATOM 3090 C C . ILE A 1 406 ? -22.237 2.079 8.179 1.00 96.88 406 ILE A C 1
ATOM 3092 O O . ILE A 1 406 ? -21.743 1.798 7.087 1.00 96.88 406 ILE A O 1
ATOM 3096 N N . LEU A 1 407 ? -21.940 1.404 9.289 1.00 97.81 407 LEU A N 1
ATOM 3097 C CA . LEU A 1 407 ? -21.203 0.143 9.305 1.00 97.81 407 LEU A CA 1
ATOM 3098 C C . LEU A 1 407 ? -22.190 -1.032 9.398 1.00 97.81 407 LEU A C 1
ATOM 3100 O O . LEU A 1 407 ? -22.759 -1.290 10.461 1.00 97.81 407 LEU A O 1
ATOM 3104 N N . 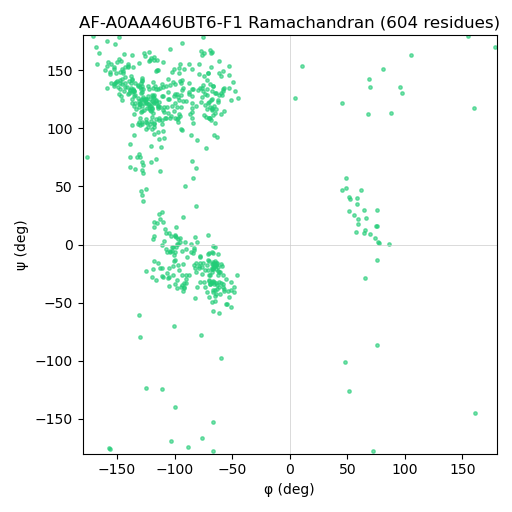LYS A 1 408 ? -22.361 -1.776 8.304 1.00 98.12 408 LYS A N 1
ATOM 3105 C CA . LYS A 1 408 ? -23.046 -3.078 8.306 1.00 98.12 408 LYS A CA 1
ATOM 3106 C C . LYS A 1 408 ? -22.037 -4.176 8.626 1.00 98.12 408 LYS A C 1
ATOM 3108 O O . LYS A 1 408 ? -20.904 -4.140 8.146 1.00 98.12 408 LYS A O 1
ATOM 3113 N N . GLY A 1 409 ? -22.422 -5.151 9.443 1.00 97.50 409 GLY A N 1
ATOM 3114 C CA . GLY A 1 409 ? -21.518 -6.229 9.840 1.00 97.50 409 GLY A CA 1
ATOM 3115 C C . GLY A 1 409 ? -22.214 -7.510 10.279 1.00 97.50 409 GLY A C 1
ATOM 3116 O O . GLY A 1 409 ? -23.434 -7.654 10.196 1.00 97.50 409 GLY A O 1
ATOM 3117 N N . LYS A 1 410 ? -21.397 -8.468 10.716 1.00 96.81 410 LYS A N 1
ATOM 3118 C CA . LYS A 1 410 ? -21.831 -9.691 11.401 1.00 96.81 410 LYS A CA 1
ATOM 3119 C C . LYS A 1 410 ? -22.194 -9.354 12.855 1.00 96.81 410 LYS A C 1
ATOM 3121 O O . LYS A 1 410 ? -21.753 -8.338 13.384 1.00 96.81 410 LYS A O 1
ATOM 3126 N N . LYS A 1 411 ? -22.932 -10.242 13.533 1.00 97.19 411 LYS A N 1
ATOM 3127 C CA . LYS A 1 411 ? -23.279 -10.107 14.966 1.00 97.19 411 LYS A CA 1
ATOM 3128 C C . LYS A 1 411 ? -22.064 -9.768 15.841 1.00 97.19 411 LYS A C 1
ATOM 3130 O O . LYS A 1 411 ? -22.167 -8.947 16.751 1.00 97.19 411 LYS A O 1
ATOM 3135 N N . GLU A 1 412 ? -20.941 -10.413 15.548 1.00 97.88 412 GLU A N 1
ATOM 3136 C CA . GLU A 1 412 ? -19.644 -10.236 16.195 1.00 97.88 412 GLU A CA 1
ATOM 3137 C C . GLU A 1 412 ? -18.634 -9.733 15.159 1.00 97.88 412 GLU A C 1
ATOM 3139 O O . GLU A 1 412 ? -18.476 -10.343 14.101 1.00 97.88 412 GLU A O 1
ATOM 3144 N N . MET A 1 413 ? -17.973 -8.615 15.466 1.00 97.94 413 MET A N 1
ATOM 3145 C CA . MET A 1 413 ? -16.968 -7.955 14.626 1.00 97.94 413 MET A CA 1
ATOM 3146 C C . MET A 1 413 ? -15.667 -7.719 15.407 1.00 97.94 413 MET A C 1
ATOM 3148 O O . MET A 1 413 ? -15.646 -7.778 16.638 1.00 97.94 413 MET A O 1
ATOM 3152 N N . GLY A 1 414 ? -14.582 -7.419 14.685 1.00 98.06 414 GLY A N 1
ATOM 3153 C CA . GLY A 1 414 ? -13.282 -7.062 15.253 1.00 98.06 414 GLY A CA 1
ATOM 3154 C C . GLY A 1 414 ? -13.263 -5.731 16.019 1.00 98.06 414 GLY A C 1
ATOM 3155 O O . GLY A 1 414 ? -14.253 -5.289 16.604 1.00 98.06 414 GLY A O 1
ATOM 3156 N N . SER A 1 415 ? -12.100 -5.085 16.060 1.00 98.50 415 SER A N 1
ATOM 3157 C CA . SER A 1 415 ? -11.950 -3.772 16.696 1.00 98.50 415 SER A CA 1
ATOM 3158 C C . SER A 1 415 ? -12.519 -2.675 15.800 1.00 98.50 415 SER A C 1
ATOM 3160 O O . SER A 1 415 ? -12.208 -2.639 14.612 1.00 98.50 415 SER A O 1
ATOM 3162 N N . TYR A 1 416 ? -13.298 -1.751 16.361 1.00 98.31 416 TYR A N 1
ATOM 3163 C CA . TYR A 1 416 ? -13.823 -0.591 15.645 1.00 98.31 416 TYR A CA 1
ATOM 3164 C C . TYR A 1 416 ? -13.331 0.707 16.290 1.00 98.31 416 TYR A C 1
ATOM 3166 O O . TYR A 1 416 ? -13.634 1.005 17.445 1.00 98.31 416 TYR A O 1
ATOM 3174 N N . ALA A 1 417 ? -12.555 1.479 15.533 1.00 98.25 417 ALA A N 1
ATOM 3175 C CA . ALA A 1 417 ? -12.143 2.830 15.876 1.00 98.25 417 ALA A CA 1
ATOM 3176 C C . ALA A 1 417 ? -12.858 3.822 14.952 1.00 98.25 417 ALA A C 1
ATOM 3178 O O . ALA A 1 417 ? -12.605 3.851 13.747 1.00 98.25 417 ALA A O 1
ATOM 3179 N N . PHE A 1 418 ? -13.732 4.647 15.517 1.00 97.00 418 PHE A N 1
ATOM 3180 C CA . PHE A 1 418 ? -14.454 5.688 14.797 1.00 97.00 418 PHE A CA 1
ATOM 3181 C C . PHE A 1 418 ? -14.039 7.076 15.295 1.00 97.00 418 PHE A C 1
ATOM 3183 O O . PHE A 1 418 ? -13.996 7.330 16.498 1.00 97.00 418 PHE A O 1
ATOM 3190 N N . THR A 1 419 ? -13.772 7.993 14.369 1.00 95.44 419 THR A N 1
ATOM 3191 C CA . THR A 1 419 ? -13.574 9.419 14.641 1.00 95.44 419 THR A CA 1
ATOM 3192 C C . THR A 1 419 ? -14.452 10.258 13.718 1.00 95.44 419 THR A C 1
ATOM 3194 O O . THR A 1 419 ? -14.346 10.134 12.498 1.00 95.44 419 THR A O 1
ATOM 3197 N N . GLY A 1 420 ? -15.300 11.128 14.271 1.00 90.62 420 GLY A N 1
ATOM 3198 C CA . GLY A 1 420 ? -16.193 11.949 13.449 1.00 90.62 420 GLY A CA 1
ATOM 3199 C C . GLY A 1 420 ? -17.133 12.879 14.217 1.00 90.62 420 GLY A C 1
ATOM 3200 O O . GLY A 1 420 ? -17.260 12.810 15.441 1.00 90.62 420 GLY A O 1
ATOM 3201 N N . TYR A 1 421 ? -17.793 13.762 13.460 1.00 87.25 421 TYR A N 1
ATOM 3202 C CA . TYR A 1 421 ? -18.712 14.801 13.952 1.00 87.25 421 TYR A CA 1
ATOM 3203 C C . TYR A 1 421 ? -20.107 14.282 14.333 1.00 87.25 421 TYR A C 1
ATOM 3205 O O . TYR A 1 421 ? -20.851 14.986 15.011 1.00 87.25 421 TYR A O 1
ATOM 3213 N N . GLN A 1 422 ? -20.457 13.071 13.902 1.00 88.88 422 GLN A N 1
ATOM 3214 C CA . GLN A 1 422 ? -21.674 12.343 14.270 1.00 88.88 422 GLN A CA 1
ATOM 3215 C C . GLN A 1 422 ? -21.294 11.001 14.899 1.00 88.88 422 GLN A C 1
ATOM 3217 O O . GLN A 1 422 ? -20.144 10.582 14.800 1.00 88.88 422 GLN A O 1
ATOM 3222 N N . LEU A 1 423 ? -22.238 10.332 15.560 1.00 88.81 423 LEU A N 1
ATOM 3223 C CA . LEU A 1 423 ? -21.995 9.015 16.155 1.00 88.81 423 LEU A CA 1
ATOM 3224 C C . LEU A 1 423 ? -22.047 7.905 15.090 1.00 88.81 423 LEU A C 1
ATOM 3226 O O . LEU A 1 423 ? -22.827 8.021 14.140 1.00 88.81 423 LEU A O 1
ATOM 3230 N N . PRO A 1 424 ? -21.246 6.831 15.231 1.00 84.50 424 PRO A N 1
ATOM 3231 C CA . PRO A 1 424 ? -21.259 5.722 14.285 1.00 84.50 424 PRO A CA 1
ATOM 3232 C C . PRO A 1 424 ? -22.613 5.007 14.306 1.00 84.50 424 PRO A C 1
ATOM 3234 O O . PRO A 1 424 ? -23.095 4.618 15.370 1.00 84.50 424 PRO A O 1
ATOM 3237 N N . LYS A 1 425 ? -23.204 4.792 13.127 1.00 93.88 425 LYS A N 1
ATOM 3238 C CA . LYS A 1 425 ? -24.396 3.950 12.964 1.00 93.88 425 LYS A CA 1
ATOM 3239 C C . LYS A 1 425 ? -23.954 2.531 12.621 1.00 93.88 425 LYS A C 1
ATOM 3241 O O . LYS A 1 425 ? -23.085 2.347 11.769 1.00 93.88 425 LYS A O 1
ATOM 3246 N N . THR A 1 426 ? -24.553 1.534 13.264 1.00 96.25 426 THR A N 1
ATOM 3247 C CA . THR A 1 426 ? -24.200 0.119 13.082 1.00 96.25 426 THR A CA 1
ATOM 3248 C C . THR A 1 426 ? -25.432 -0.729 12.802 1.00 96.25 426 THR A C 1
ATOM 3250 O O . THR A 1 426 ? -26.420 -0.627 13.522 1.00 96.25 426 THR A O 1
ATOM 3253 N N . GLU A 1 427 ? -25.355 -1.611 11.808 1.00 97.44 427 GLU A N 1
ATOM 3254 C CA . GLU A 1 427 ? -26.429 -2.539 11.439 1.00 97.44 427 GLU A CA 1
ATOM 3255 C C . GLU A 1 427 ? -25.932 -3.992 11.489 1.00 97.44 427 GLU A C 1
ATOM 3257 O O . GLU A 1 427 ? -24.829 -4.306 11.040 1.00 97.44 427 GLU A O 1
ATOM 3262 N N . GLY A 1 428 ? -26.743 -4.895 12.050 1.00 97.19 428 GLY A N 1
ATOM 3263 C CA . GLY A 1 428 ? -26.432 -6.330 12.170 1.00 97.19 428 GLY A CA 1
ATOM 3264 C C . GLY A 1 428 ? -25.422 -6.707 13.267 1.00 97.19 428 GLY A C 1
ATOM 3265 O O . GLY A 1 428 ? -25.336 -7.880 13.629 1.00 97.19 428 GLY A O 1
ATOM 3266 N N . ILE A 1 429 ? -24.704 -5.732 13.830 1.00 98.25 429 ILE A N 1
ATOM 3267 C CA . ILE A 1 429 ? -23.667 -5.916 14.854 1.00 98.25 429 ILE A CA 1
ATOM 3268 C C . ILE A 1 429 ? -24.269 -5.759 16.256 1.00 98.25 429 ILE A C 1
ATOM 3270 O O . ILE A 1 429 ? -24.950 -4.775 16.524 1.00 98.25 429 ILE A O 1
ATOM 3274 N N . SER A 1 430 ? -23.964 -6.684 17.173 1.00 97.81 430 SER A N 1
ATOM 3275 C CA . SER A 1 430 ? -24.229 -6.522 18.615 1.00 97.81 430 SER A CA 1
ATOM 3276 C C . SER A 1 430 ? -22.961 -6.525 19.471 1.00 97.81 430 SER A C 1
ATOM 3278 O O . SER A 1 430 ? -23.022 -6.186 20.654 1.00 97.81 430 SER A O 1
ATOM 3280 N N . THR A 1 431 ? -21.833 -6.960 18.904 1.00 98.44 431 THR A N 1
ATOM 3281 C CA . THR A 1 431 ? -20.603 -7.261 19.637 1.00 98.44 431 THR A CA 1
ATOM 3282 C C . THR A 1 431 ? -19.367 -6.793 18.869 1.00 98.44 431 THR A C 1
ATOM 3284 O O . THR A 1 431 ? -19.185 -7.165 17.711 1.00 98.44 431 THR A O 1
ATOM 3287 N N . PHE A 1 432 ? -18.481 -6.048 19.534 1.00 98.62 432 PHE A N 1
ATOM 3288 C CA . PHE A 1 432 ? -17.158 -5.669 19.015 1.00 98.62 432 PHE A CA 1
ATOM 3289 C C . PHE A 1 432 ? -16.023 -6.271 19.853 1.00 98.62 432 PHE A C 1
ATOM 3291 O O . PHE A 1 432 ? -16.145 -6.411 21.073 1.00 98.62 432 PHE A O 1
ATOM 3298 N N . ALA A 1 433 ? -14.879 -6.551 19.223 1.00 98.38 433 ALA A N 1
ATOM 3299 C CA . ALA A 1 433 ? -13.675 -6.977 19.937 1.00 98.38 433 ALA A CA 1
ATOM 3300 C C . ALA A 1 433 ? -13.076 -5.843 20.791 1.00 98.38 433 ALA A C 1
ATOM 3302 O O . ALA A 1 433 ? -12.530 -6.083 21.866 1.00 98.38 433 ALA A O 1
ATOM 3303 N N . SER A 1 434 ? -13.190 -4.597 20.328 1.00 98.62 434 SER A N 1
ATOM 3304 C CA . SER A 1 434 ? -12.932 -3.349 21.066 1.00 98.62 434 SER A CA 1
ATOM 3305 C C . SER A 1 434 ? -13.643 -2.198 20.347 1.00 98.62 434 SER A C 1
ATOM 3307 O O . SER A 1 434 ? -13.803 -2.253 19.128 1.00 98.62 434 SER A O 1
ATOM 3309 N N . LEU A 1 435 ? -14.066 -1.165 21.075 1.00 98.38 435 LEU A N 1
ATOM 3310 C CA . LEU A 1 435 ? -14.781 -0.009 20.527 1.00 98.38 435 LEU A CA 1
ATOM 3311 C C . LEU A 1 435 ? -14.139 1.290 21.025 1.00 98.38 435 LEU A C 1
ATOM 3313 O O . LEU A 1 435 ? -14.144 1.567 22.222 1.00 98.38 435 LEU A O 1
ATOM 3317 N N . THR A 1 436 ? -13.622 2.098 20.099 1.00 97.50 436 THR A N 1
ATOM 3318 C CA . THR A 1 436 ? -13.081 3.436 20.371 1.00 97.50 436 THR A CA 1
ATOM 3319 C C . THR A 1 436 ? -13.871 4.472 19.586 1.00 97.50 436 THR A C 1
ATOM 3321 O O . THR A 1 436 ? -13.926 4.398 18.360 1.00 97.50 436 THR A O 1
ATOM 3324 N N . VAL A 1 437 ? -14.445 5.458 20.277 1.00 96.00 437 VAL A N 1
ATOM 3325 C CA . VAL A 1 437 ? -15.168 6.576 19.652 1.00 96.00 437 VAL A CA 1
ATOM 3326 C C . VAL A 1 437 ? -14.537 7.904 20.056 1.00 96.00 437 VAL A C 1
ATOM 3328 O O . VAL A 1 437 ? -14.522 8.262 21.235 1.00 96.00 437 VAL A O 1
ATOM 3331 N N . THR A 1 438 ? -14.047 8.641 19.060 1.00 95.19 438 THR A N 1
ATOM 3332 C CA . THR A 1 438 ? -13.429 9.964 19.207 1.00 95.19 438 THR A CA 1
ATOM 3333 C C . THR A 1 438 ? -14.307 11.019 18.536 1.00 95.19 438 THR A C 1
ATOM 3335 O O . THR A 1 438 ? -14.610 10.913 17.349 1.00 95.19 438 THR A O 1
ATOM 3338 N N . THR A 1 439 ? -14.755 12.044 19.262 1.00 92.69 439 THR A N 1
ATOM 3339 C CA . THR A 1 439 ? -15.777 12.966 18.728 1.00 92.69 439 THR A CA 1
ATOM 3340 C C . THR A 1 439 ? -15.705 14.384 19.319 1.00 92.69 439 THR A C 1
ATOM 3342 O O . THR A 1 439 ? -15.267 14.549 20.458 1.00 92.69 439 THR A O 1
ATOM 3345 N N . PRO A 1 440 ? -16.124 15.431 18.577 1.00 92.12 440 PRO A N 1
ATOM 3346 C CA . PRO A 1 440 ? -16.347 16.773 19.117 1.00 92.12 440 PRO A CA 1
ATOM 3347 C C . PRO A 1 440 ? -17.703 16.929 19.831 1.00 92.12 440 PRO A C 1
ATOM 3349 O O . PRO A 1 440 ? -18.033 18.028 20.274 1.00 92.12 440 PRO A O 1
ATOM 3352 N N . LEU A 1 441 ? -18.508 15.866 19.939 1.00 92.12 441 LEU A N 1
ATOM 3353 C CA . LEU A 1 441 ? -19.766 15.881 20.687 1.00 92.12 441 LEU A CA 1
ATOM 3354 C C . LEU A 1 441 ? -19.512 15.843 22.203 1.00 92.12 441 LEU A C 1
ATOM 3356 O O . LEU A 1 441 ? -18.697 15.063 22.693 1.00 92.12 441 LEU A O 1
ATOM 3360 N N . THR A 1 442 ? -20.253 16.654 22.965 1.00 93.31 442 THR A N 1
ATOM 3361 C CA . THR A 1 442 ? -20.186 16.656 24.439 1.00 93.31 442 THR A CA 1
ATOM 3362 C C . THR A 1 442 ? -20.960 15.500 25.074 1.00 93.31 442 THR A C 1
ATOM 3364 O O . THR A 1 442 ? -20.705 15.146 26.222 1.00 93.31 442 THR A O 1
ATOM 3367 N N . ASN A 1 443 ? -21.901 14.895 24.350 1.00 93.88 443 ASN A N 1
ATOM 3368 C CA . ASN A 1 443 ? -22.771 13.829 24.838 1.00 93.88 443 ASN A CA 1
ATOM 3369 C C . ASN A 1 443 ? -22.840 12.718 23.778 1.00 93.88 443 ASN A C 1
ATOM 3371 O O . ASN A 1 443 ? -23.020 13.007 22.594 1.00 93.88 443 ASN A O 1
ATOM 3375 N N . VAL A 1 444 ? -22.666 11.463 24.198 1.00 95.06 444 VAL A N 1
ATOM 3376 C CA . VAL A 1 444 ? -22.566 10.286 23.319 1.00 95.06 444 VAL A CA 1
ATOM 3377 C C . VAL A 1 444 ? -23.564 9.220 23.762 1.00 95.06 444 VAL A C 1
ATOM 3379 O O . VAL A 1 444 ? -23.531 8.796 24.915 1.00 95.06 444 VAL A O 1
ATOM 3382 N N . GLU A 1 445 ? -24.399 8.734 22.845 1.00 95.94 445 GLU A N 1
ATOM 3383 C CA . GLU A 1 445 ? -25.281 7.584 23.070 1.00 95.94 445 GLU A CA 1
ATOM 3384 C C . GLU A 1 445 ? -25.159 6.581 21.918 1.00 95.94 445 GLU A C 1
ATOM 3386 O O . GLU A 1 445 ? -25.349 6.945 20.760 1.00 95.94 445 GLU A O 1
ATOM 3391 N N . ILE A 1 446 ? -24.820 5.328 22.233 1.00 95.81 446 ILE A N 1
ATOM 3392 C CA . ILE A 1 446 ? -24.684 4.243 21.248 1.00 95.81 446 ILE A CA 1
ATOM 3393 C C . ILE A 1 446 ? -25.631 3.100 21.661 1.00 95.81 446 ILE A C 1
ATOM 3395 O O . ILE A 1 446 ? -25.310 2.371 22.607 1.00 95.81 446 ILE A O 1
ATOM 3399 N N . PRO A 1 447 ? -26.810 2.968 21.022 1.00 95.38 447 PRO A N 1
ATOM 3400 C CA . PRO A 1 447 ? -27.757 1.880 21.274 1.00 95.38 447 PRO A CA 1
ATOM 3401 C C . PRO A 1 447 ? -27.285 0.557 20.647 1.00 95.38 447 PRO A C 1
ATOM 3403 O O . PRO A 1 447 ? -26.234 0.507 20.007 1.00 95.38 447 PRO A O 1
ATOM 3406 N N . ASP A 1 448 ? -28.069 -0.509 20.844 1.00 96.06 448 ASP A N 1
ATOM 3407 C CA . ASP A 1 448 ? -27.994 -1.825 20.173 1.00 96.06 448 ASP A CA 1
ATOM 3408 C C . ASP A 1 448 ? -26.731 -2.684 20.426 1.00 96.06 448 ASP A C 1
ATOM 3410 O O . ASP A 1 448 ? -26.809 -3.917 20.440 1.00 96.06 448 ASP A O 1
ATOM 3414 N N . ILE A 1 449 ? -25.576 -2.075 20.708 1.00 98.19 449 ILE A N 1
ATOM 3415 C CA . ILE A 1 449 ? -24.330 -2.768 21.049 1.00 98.19 449 ILE A CA 1
ATOM 3416 C C . ILE A 1 449 ? -24.408 -3.328 22.476 1.00 98.19 449 ILE A C 1
ATOM 3418 O O . ILE A 1 449 ? -24.376 -2.600 23.469 1.00 98.19 449 ILE A O 1
ATOM 3422 N N . LYS A 1 450 ? -24.458 -4.659 22.562 1.00 98.50 450 LYS A N 1
ATOM 3423 C CA . LYS A 1 450 ? -24.595 -5.447 23.795 1.00 98.50 450 LYS A CA 1
ATOM 3424 C C . LYS A 1 450 ? -23.268 -5.822 24.438 1.00 98.50 450 LYS A C 1
ATOM 3426 O O . LYS A 1 450 ? -23.224 -6.056 25.646 1.00 98.50 450 LYS A O 1
ATOM 3431 N N . GLN A 1 451 ? -22.192 -5.917 23.660 1.00 98.69 451 GLN A N 1
ATOM 3432 C CA . GLN A 1 451 ? -20.915 -6.418 24.160 1.00 98.69 451 GLN A CA 1
ATOM 3433 C C . GLN A 1 451 ? -19.707 -5.744 23.510 1.00 98.69 451 GLN A C 1
ATOM 3435 O O . GLN A 1 451 ? -19.641 -5.579 22.294 1.00 98.69 451 GLN A O 1
ATOM 3440 N N . VAL A 1 452 ? -18.701 -5.436 24.327 1.00 98.75 452 VAL A N 1
ATOM 3441 C CA . VAL A 1 452 ? -17.364 -5.049 23.858 1.00 98.75 452 VAL A CA 1
ATOM 3442 C C . VAL A 1 452 ? -16.337 -5.894 24.607 1.00 98.75 452 VAL A C 1
ATOM 3444 O O . VAL A 1 452 ? -16.100 -5.663 25.787 1.00 98.75 452 VAL A O 1
ATOM 3447 N N . THR A 1 453 ? -15.767 -6.927 23.979 1.00 98.38 453 THR A N 1
ATOM 3448 C CA . THR A 1 453 ? -15.004 -7.964 24.715 1.00 98.38 453 THR A CA 1
ATOM 3449 C C . THR A 1 453 ? -13.665 -7.473 25.271 1.00 98.38 453 THR A C 1
ATOM 3451 O O . THR A 1 453 ? -13.164 -8.038 26.240 1.00 98.38 453 THR A O 1
ATOM 3454 N N . GLY A 1 454 ? -13.081 -6.448 24.648 1.00 98.19 454 GLY A N 1
ATOM 3455 C CA . GLY A 1 454 ? -11.827 -5.802 25.029 1.00 98.19 454 GLY A CA 1
ATOM 3456 C C . GLY A 1 454 ? -12.046 -4.386 25.563 1.00 98.19 454 GLY A C 1
ATOM 3457 O O . GLY A 1 454 ? -12.776 -4.191 26.533 1.00 98.19 454 GLY A O 1
ATOM 3458 N N . GLU A 1 455 ? -11.388 -3.400 24.956 1.00 98.38 455 GLU A N 1
ATOM 3459 C CA . GLU A 1 455 ? -11.430 -2.000 25.389 1.00 98.38 455 GLU A CA 1
ATOM 3460 C C . GLU A 1 455 ? -12.712 -1.299 24.921 1.00 98.38 455 GLU A C 1
ATOM 3462 O O . GLU A 1 455 ? -13.049 -1.350 23.736 1.00 98.38 455 GLU A O 1
ATOM 3467 N N . LEU A 1 456 ? -13.377 -0.576 25.827 1.00 98.25 456 LEU A N 1
ATOM 3468 C CA . LEU A 1 456 ? -14.385 0.431 25.490 1.00 98.25 456 LEU A CA 1
ATOM 3469 C C . LEU A 1 456 ? -13.850 1.832 25.823 1.00 98.25 456 LEU A C 1
ATOM 3471 O O . LEU A 1 456 ? -13.765 2.220 26.990 1.00 98.25 456 LEU A O 1
ATOM 3475 N N . SER A 1 457 ? -13.509 2.602 24.788 1.00 96.38 457 SER A N 1
ATOM 3476 C CA . SER A 1 457 ? -12.873 3.917 24.897 1.00 96.38 457 SER A CA 1
ATOM 3477 C C . SER A 1 457 ? -13.740 5.023 24.291 1.00 96.38 457 SER A C 1
ATOM 3479 O O . SER A 1 457 ? -14.238 4.907 23.172 1.00 96.38 457 SER A O 1
ATOM 3481 N N . PHE A 1 458 ? -13.875 6.137 25.012 1.00 94.81 458 PHE A N 1
ATOM 3482 C CA . PHE A 1 458 ? -14.528 7.351 24.518 1.00 94.81 458 PHE A CA 1
ATOM 3483 C C . PHE A 1 458 ? -13.614 8.552 24.734 1.00 94.81 458 PHE A C 1
ATOM 3485 O O . PHE A 1 458 ? -13.195 8.810 25.868 1.00 94.81 458 PHE A O 1
ATOM 3492 N N . GLN A 1 459 ? -13.336 9.283 23.660 1.00 92.31 459 GLN A N 1
ATOM 3493 C CA . GLN A 1 459 ? -12.358 10.365 23.609 1.00 92.31 459 GLN A CA 1
ATOM 3494 C C . GLN A 1 459 ? -13.015 11.620 23.022 1.00 92.31 459 GLN A C 1
ATOM 3496 O O . GLN A 1 459 ? -13.801 11.533 22.078 1.00 92.31 459 GLN A O 1
ATOM 3501 N N . SER A 1 460 ? -12.696 12.796 23.558 1.00 90.19 460 SER A N 1
ATOM 3502 C CA . SER A 1 460 ? -13.073 14.059 22.925 1.00 90.19 460 SER A CA 1
ATOM 3503 C C . SER A 1 460 ? -11.968 14.559 21.997 1.00 90.19 460 SER A C 1
ATOM 3505 O O . SER A 1 460 ? -10.782 14.301 22.215 1.00 90.19 460 SER A O 1
ATOM 3507 N N . THR A 1 461 ? -12.342 15.299 20.954 1.00 88.31 461 THR A N 1
ATOM 3508 C CA . THR A 1 461 ? -11.373 16.091 20.183 1.00 88.31 461 THR A CA 1
ATOM 3509 C C . THR A 1 461 ? -10.824 17.251 21.021 1.00 88.31 461 THR A C 1
ATOM 3511 O O . THR A 1 461 ? -11.410 17.640 22.034 1.00 88.31 461 THR A O 1
ATOM 3514 N N . ALA A 1 462 ? -9.718 17.855 20.576 1.00 86.94 462 ALA A N 1
ATOM 3515 C CA . ALA A 1 462 ? -9.126 19.017 21.240 1.00 86.94 462 ALA A CA 1
ATOM 3516 C C . ALA A 1 462 ? -10.162 20.125 21.530 1.00 86.94 462 ALA A C 1
ATOM 3518 O O . ALA A 1 462 ? -11.022 20.422 20.701 1.00 86.94 462 ALA A O 1
ATOM 3519 N N . ASN A 1 463 ? -10.042 20.746 22.708 1.00 86.50 463 ASN A N 1
ATOM 3520 C CA . ASN A 1 463 ? -10.922 21.801 23.232 1.00 86.50 463 ASN A CA 1
ATOM 3521 C C . ASN A 1 463 ? -12.389 21.397 23.509 1.00 86.50 463 ASN A C 1
ATOM 3523 O O . ASN A 1 463 ? -13.197 22.271 23.817 1.00 86.50 463 ASN A O 1
ATOM 3527 N N . VAL A 1 464 ? -12.735 20.104 23.463 1.00 88.12 464 VAL A N 1
ATOM 3528 C CA . VAL A 1 464 ? -14.062 19.591 23.849 1.00 88.12 464 VAL A CA 1
ATOM 3529 C C . VAL A 1 464 ? -13.970 18.783 25.146 1.00 88.12 464 VAL A C 1
ATOM 3531 O O . VAL A 1 464 ? -13.100 17.924 25.297 1.00 88.12 464 VAL A O 1
ATOM 3534 N N . THR A 1 465 ? -14.907 19.017 26.066 1.00 89.19 465 THR A N 1
ATOM 3535 C CA . THR A 1 465 ? -15.121 18.181 27.258 1.00 89.19 465 THR A CA 1
ATOM 3536 C C . THR A 1 465 ? -16.254 17.198 26.987 1.00 89.19 465 THR A C 1
ATOM 3538 O O . THR A 1 465 ? -17.353 17.609 26.620 1.00 89.19 465 THR A O 1
ATOM 3541 N N . LEU A 1 466 ? -16.008 15.905 27.195 1.00 90.50 466 LEU A N 1
ATOM 3542 C CA . LEU A 1 466 ? -17.034 14.869 27.083 1.00 90.50 466 LEU A CA 1
ATOM 3543 C C . LEU A 1 466 ? -17.825 14.773 28.402 1.00 90.50 466 LEU A C 1
ATOM 3545 O O . LEU A 1 466 ? -17.328 14.253 29.401 1.00 90.50 466 LEU A O 1
ATOM 3549 N N . GLU A 1 467 ? -19.045 15.305 28.403 1.00 93.00 467 GLU A N 1
ATOM 3550 C CA . GLU A 1 467 ? -19.944 15.418 29.557 1.00 93.00 467 GLU A CA 1
ATOM 3551 C C . GLU A 1 467 ? -20.690 14.115 29.858 1.00 93.00 467 GLU A C 1
ATOM 3553 O O . GLU A 1 467 ? -20.889 13.790 31.032 1.00 93.00 467 GLU A O 1
ATOM 3558 N N . SER A 1 468 ? -21.091 13.354 28.830 1.00 94.56 468 SER A N 1
ATOM 3559 C CA . SER A 1 468 ? -21.741 12.051 29.013 1.00 94.56 468 SER A CA 1
ATOM 3560 C C . SER A 1 468 ? -21.410 11.004 27.947 1.00 94.56 468 SER A C 1
ATOM 3562 O O . SER A 1 468 ? -21.150 11.317 26.785 1.00 94.56 468 SER A O 1
ATOM 3564 N N . VAL A 1 469 ? -21.453 9.740 28.373 1.00 96.38 469 VAL A N 1
ATOM 3565 C CA . VAL A 1 469 ? -21.467 8.533 27.539 1.00 96.38 469 VAL A CA 1
ATOM 3566 C C . VAL A 1 469 ? -22.582 7.601 28.018 1.00 96.38 469 VAL A C 1
ATOM 3568 O O . VAL A 1 469 ? -22.755 7.390 29.221 1.00 96.38 469 VAL A O 1
ATOM 3571 N N . SER A 1 470 ? -23.331 7.034 27.081 1.00 97.25 470 SER A N 1
ATOM 3572 C CA . SER A 1 470 ? -24.451 6.127 27.323 1.00 97.25 470 SER A CA 1
ATOM 3573 C C . SER A 1 470 ? -24.394 4.969 26.330 1.00 97.25 470 SER A C 1
ATOM 3575 O O . SER A 1 470 ? -24.174 5.177 25.136 1.00 97.25 470 SER A O 1
ATOM 3577 N N . MET A 1 471 ? -24.595 3.748 26.817 1.00 97.88 471 MET A N 1
ATOM 3578 C CA . MET A 1 471 ? -24.909 2.594 25.971 1.00 97.88 471 MET A CA 1
ATOM 3579 C C . MET A 1 471 ? -26.055 1.837 26.650 1.00 97.88 471 MET A C 1
ATOM 3581 O O . MET A 1 471 ? -25.803 1.054 27.574 1.00 97.88 471 MET A O 1
ATOM 3585 N N . PRO A 1 472 ? -27.322 2.105 26.277 1.00 97.94 472 PRO A N 1
ATOM 3586 C CA . PRO A 1 472 ? -28.487 1.581 26.991 1.00 97.94 472 PRO A CA 1
ATOM 3587 C C . PRO A 1 472 ? -28.624 0.056 26.888 1.00 97.94 472 PRO A C 1
ATOM 3589 O O . PRO A 1 472 ? -29.268 -0.551 27.746 1.00 97.94 472 PRO A O 1
ATOM 3592 N N . ASP A 1 473 ? -28.005 -0.557 25.878 1.00 98.25 473 ASP A N 1
ATOM 3593 C CA . ASP A 1 473 ? -28.065 -1.993 25.590 1.00 98.25 473 ASP A CA 1
ATOM 3594 C C . ASP A 1 473 ? -26.824 -2.787 26.011 1.00 98.25 473 ASP A C 1
ATOM 3596 O O . ASP A 1 473 ? -26.856 -4.014 25.953 1.00 98.25 473 ASP A O 1
ATOM 3600 N N . LEU A 1 474 ? -25.765 -2.121 26.487 1.00 98.69 474 LEU A N 1
ATOM 3601 C CA . LEU A 1 474 ? -24.506 -2.770 26.852 1.00 98.69 474 LEU A CA 1
ATOM 3602 C C . LEU A 1 474 ? -24.692 -3.686 28.072 1.00 98.69 474 LEU A C 1
ATOM 3604 O O . LEU A 1 474 ? -24.894 -3.223 29.193 1.00 98.69 474 LEU A O 1
ATOM 3608 N N . GLU A 1 475 ? -24.589 -4.993 27.845 1.00 98.62 475 GLU A N 1
ATOM 3609 C CA . GLU A 1 475 ? -24.724 -6.057 28.842 1.00 98.62 475 GLU A CA 1
ATOM 3610 C C . GLU A 1 475 ? -23.365 -6.460 29.433 1.00 98.62 475 GLU A C 1
ATOM 3612 O O . GLU A 1 475 ? -23.287 -6.760 30.629 1.00 98.62 475 GLU A O 1
ATOM 3617 N N . THR A 1 476 ? -22.284 -6.442 28.637 1.00 98.69 476 THR A N 1
ATOM 3618 C CA . THR A 1 476 ? -20.929 -6.831 29.086 1.00 98.69 476 THR A CA 1
ATOM 3619 C C . THR A 1 476 ? -19.797 -6.017 28.437 1.00 98.69 476 THR A C 1
ATOM 3621 O O . THR A 1 476 ? -19.890 -5.619 27.276 1.00 98.69 476 THR A O 1
ATOM 3624 N N . VAL A 1 477 ? -18.696 -5.796 29.166 1.00 98.69 477 VAL A N 1
ATOM 3625 C CA . VAL A 1 477 ? -17.481 -5.121 28.657 1.00 98.69 477 VAL A CA 1
ATOM 3626 C C . VAL A 1 477 ? -16.198 -5.787 29.175 1.00 98.69 477 VAL A C 1
ATOM 3628 O O . VAL A 1 477 ? -16.213 -6.376 30.252 1.00 98.69 477 VAL A O 1
ATOM 3631 N N . GLY A 1 478 ? -15.084 -5.700 28.446 1.00 98.44 478 GLY A N 1
ATOM 3632 C CA . GLY A 1 478 ? -13.768 -6.162 28.898 1.00 98.44 478 GLY A CA 1
ATOM 3633 C C . GLY A 1 478 ? -13.117 -5.200 29.892 1.00 98.44 478 GLY A C 1
ATOM 3634 O O . GLY A 1 478 ? -13.117 -5.434 31.104 1.00 98.44 478 GLY A O 1
ATOM 3635 N N . ASN A 1 479 ? -12.562 -4.106 29.374 1.00 98.44 479 ASN A N 1
ATOM 3636 C CA . ASN A 1 479 ? -11.984 -3.007 30.143 1.00 98.44 479 ASN A CA 1
ATOM 3637 C C . ASN A 1 479 ? -12.761 -1.708 29.877 1.00 98.44 479 ASN A C 1
ATOM 3639 O O . ASN A 1 479 ? -13.079 -1.392 28.729 1.00 98.44 479 ASN A O 1
ATOM 3643 N N . PHE A 1 480 ? -13.049 -0.951 30.937 1.00 97.69 480 PHE A N 1
ATOM 3644 C CA . PHE A 1 480 ? -13.677 0.366 30.838 1.00 97.69 480 PHE A CA 1
ATOM 3645 C C . PHE A 1 480 ? -13.073 1.367 31.828 1.00 97.69 480 PHE A C 1
ATOM 3647 O O . PHE A 1 480 ? -12.799 1.042 32.986 1.00 97.69 480 PHE A O 1
ATOM 3654 N N . ASN A 1 481 ? -12.916 2.610 31.369 1.00 94.31 481 ASN A N 1
ATOM 3655 C CA . ASN A 1 481 ? -12.351 3.725 32.121 1.00 94.31 481 ASN A CA 1
ATOM 3656 C C . ASN A 1 481 ? -13.319 4.925 32.105 1.00 94.31 481 ASN A C 1
ATOM 3658 O O . ASN A 1 481 ? -13.653 5.455 31.040 1.00 94.31 481 ASN A O 1
ATOM 3662 N N . THR A 1 482 ? -13.745 5.397 33.282 1.00 90.81 482 THR A N 1
ATOM 3663 C CA . THR A 1 482 ? -14.660 6.553 33.393 1.00 90.81 482 THR A CA 1
ATOM 3664 C C . THR A 1 482 ? -14.044 7.871 32.919 1.00 90.81 482 THR A C 1
ATOM 3666 O O . THR A 1 482 ? -14.774 8.815 32.626 1.00 90.81 482 THR A O 1
ATOM 3669 N N . GLY A 1 483 ? -12.717 7.968 32.830 1.00 85.06 483 GLY A N 1
ATOM 3670 C CA . GLY A 1 483 ? -12.006 9.238 32.696 1.00 85.06 483 GLY A CA 1
ATOM 3671 C C . GLY A 1 483 ? -12.017 10.047 33.998 1.00 85.06 483 GLY A C 1
ATOM 3672 O O . GLY A 1 483 ? -12.534 9.600 35.020 1.00 85.06 483 GLY A O 1
ATOM 3673 N N . ASN A 1 484 ? -11.430 11.246 33.955 1.00 74.56 484 ASN A N 1
ATOM 3674 C CA . ASN A 1 484 ? -11.080 12.023 35.154 1.00 74.56 484 ASN A CA 1
ATOM 3675 C C . ASN A 1 484 ? -12.077 13.152 35.484 1.00 74.56 484 ASN A C 1
ATOM 3677 O O . ASN A 1 484 ? -11.966 13.792 36.531 1.00 74.56 484 ASN A O 1
ATOM 3681 N N . ASP A 1 485 ? -13.020 13.433 34.583 1.00 72.00 485 ASP A N 1
ATOM 3682 C CA . ASP A 1 485 ? -13.720 14.721 34.522 1.00 72.00 485 ASP A CA 1
ATOM 3683 C C . ASP A 1 485 ? -15.107 14.771 35.175 1.00 72.00 485 ASP A C 1
ATOM 3685 O O . ASP A 1 485 ? -15.763 15.811 35.094 1.00 72.00 485 ASP A O 1
ATOM 3689 N N . ASN A 1 486 ? -15.517 13.694 35.853 1.00 76.12 486 ASN A N 1
ATOM 3690 C CA . ASN A 1 486 ? -16.891 13.408 36.302 1.00 76.12 486 ASN A CA 1
ATOM 3691 C C . ASN A 1 486 ? -17.889 13.211 35.138 1.00 76.12 486 ASN A C 1
ATOM 3693 O O . ASN A 1 486 ? -19.080 13.496 35.271 1.00 76.12 486 ASN A O 1
ATOM 3697 N N . LYS A 1 487 ? -17.398 12.709 33.996 1.00 87.25 487 LYS A N 1
ATOM 3698 C CA . LYS A 1 487 ? -18.202 12.312 32.829 1.00 87.25 487 LYS A CA 1
ATOM 3699 C C . LYS A 1 487 ? -19.337 11.375 33.257 1.00 87.25 487 LYS A C 1
ATOM 3701 O O . LYS A 1 487 ? -19.080 10.324 33.849 1.00 87.25 487 LYS A O 1
ATOM 3706 N N . ARG A 1 488 ? -20.583 11.729 32.933 1.00 93.88 488 ARG A N 1
ATOM 3707 C CA . ARG A 1 488 ? -21.755 10.877 33.178 1.00 93.88 488 ARG A CA 1
ATOM 3708 C C . ARG A 1 488 ? -21.599 9.575 32.390 1.00 93.88 488 ARG A C 1
ATOM 3710 O O . ARG A 1 488 ? -21.333 9.617 31.195 1.00 93.88 488 ARG A O 1
ATOM 3717 N N . CYS A 1 489 ? -21.752 8.434 33.047 1.00 96.56 489 CYS A N 1
ATOM 3718 C CA . CYS A 1 489 ? -21.581 7.110 32.449 1.00 96.56 489 CYS A CA 1
ATOM 3719 C C . CYS A 1 489 ? -22.864 6.303 32.662 1.00 96.56 489 CYS A C 1
ATOM 3721 O O . CYS A 1 489 ? -23.130 5.867 33.783 1.00 96.56 489 CYS A O 1
ATOM 3723 N N . ASN A 1 490 ? -23.675 6.132 31.617 1.00 97.50 490 ASN A N 1
ATOM 3724 C CA . ASN A 1 490 ? -24.994 5.509 31.708 1.00 97.50 490 ASN A CA 1
ATOM 3725 C C . ASN A 1 490 ? -25.036 4.128 31.034 1.00 97.50 490 ASN A C 1
ATOM 3727 O O . ASN A 1 490 ? -25.230 4.021 29.825 1.00 97.50 490 ASN A O 1
ATOM 3731 N N . PHE A 1 491 ? -24.890 3.069 31.836 1.00 98.00 491 PHE A N 1
ATOM 3732 C CA . PHE A 1 491 ? -24.840 1.681 31.365 1.00 98.00 491 PHE A CA 1
ATOM 3733 C C . PHE A 1 491 ? -25.853 0.801 32.130 1.00 98.00 491 PHE A C 1
ATOM 3735 O O . PHE A 1 491 ? -25.470 -0.112 32.865 1.00 98.00 491 PHE A O 1
ATOM 3742 N N . PRO A 1 492 ? -27.170 1.072 32.001 1.00 97.69 492 PRO A N 1
ATOM 3743 C CA . PRO A 1 492 ? -28.213 0.508 32.868 1.00 97.69 492 PRO A CA 1
ATOM 3744 C C . PRO A 1 492 ? -28.341 -1.023 32.815 1.00 97.69 492 PRO A C 1
ATOM 3746 O O . PRO A 1 492 ? -28.857 -1.618 33.766 1.00 97.69 492 PRO A O 1
ATOM 3749 N N . LYS A 1 493 ? -27.889 -1.664 31.729 1.00 98.50 493 LYS A N 1
ATOM 3750 C CA . LYS A 1 493 ? -27.936 -3.123 31.532 1.00 98.50 493 LYS A CA 1
ATOM 3751 C C . LYS A 1 493 ? -26.603 -3.834 31.791 1.00 98.50 493 LYS A C 1
ATOM 3753 O O . LYS A 1 493 ? -26.580 -5.059 31.730 1.00 98.50 493 LYS A O 1
ATOM 3758 N N . LEU A 1 494 ? -25.524 -3.119 32.123 1.00 98.75 494 LEU A N 1
ATOM 3759 C CA . LEU A 1 494 ? -24.203 -3.732 32.276 1.00 98.75 494 LEU A CA 1
ATOM 3760 C C . LEU A 1 494 ? -24.189 -4.668 33.490 1.00 98.75 494 LEU A C 1
ATOM 3762 O O . LEU A 1 494 ? -24.344 -4.208 34.617 1.00 98.75 494 LEU A O 1
ATOM 3766 N N . THR A 1 495 ? -23.992 -5.968 33.256 1.00 98.69 495 THR A N 1
ATOM 3767 C CA . THR A 1 495 ? -23.975 -7.024 34.288 1.00 98.69 495 THR A CA 1
ATOM 3768 C C . THR A 1 495 ? -22.578 -7.567 34.581 1.00 98.69 495 THR A C 1
ATOM 3770 O O . THR A 1 495 ? -22.339 -8.059 35.688 1.00 98.69 495 THR A O 1
ATOM 3773 N N . LYS A 1 496 ? -21.638 -7.460 33.630 1.00 98.69 496 LYS A N 1
ATOM 3774 C CA . LYS A 1 496 ? -20.270 -7.975 33.780 1.00 98.69 496 LYS A CA 1
ATOM 3775 C C . LYS A 1 496 ? -19.207 -7.066 33.169 1.00 98.69 496 LYS A C 1
ATOM 3777 O O . LYS A 1 496 ? -19.325 -6.647 32.019 1.00 98.69 496 LYS A O 1
ATOM 3782 N N . VAL A 1 497 ? -18.119 -6.873 33.915 1.00 98.75 497 VAL A N 1
ATOM 3783 C CA . VAL A 1 497 ? -16.846 -6.335 33.418 1.00 98.75 497 VAL A CA 1
ATOM 3784 C C . VAL A 1 497 ? -15.781 -7.436 33.508 1.00 98.75 497 VAL A C 1
ATOM 3786 O O . VAL A 1 497 ? -15.392 -7.824 34.607 1.00 98.75 497 VAL A O 1
ATOM 3789 N N . SER A 1 498 ? -15.331 -7.997 32.383 1.00 98.38 498 SER A N 1
ATOM 3790 C CA . SER A 1 498 ? -14.523 -9.229 32.374 1.00 98.38 498 SER A CA 1
ATOM 3791 C C . SER A 1 498 ? -13.015 -9.046 32.548 1.00 98.38 498 SER A C 1
ATOM 3793 O O . SER A 1 498 ? -12.326 -10.052 32.679 1.00 98.38 498 SER A O 1
ATOM 3795 N N . THR A 1 499 ? -12.504 -7.810 32.570 1.00 98.44 499 THR A N 1
ATOM 3796 C CA . THR A 1 499 ? -11.070 -7.532 32.768 1.00 98.44 499 THR A CA 1
ATOM 3797 C C . THR A 1 499 ? -10.838 -6.473 33.844 1.00 98.44 499 THR A C 1
ATOM 3799 O O . THR A 1 499 ? -10.195 -6.758 34.852 1.00 98.44 499 THR A O 1
ATOM 3802 N N . ARG A 1 500 ? -11.351 -5.245 33.672 1.00 98.56 500 ARG A N 1
ATOM 3803 C CA . ARG A 1 500 ? -11.147 -4.156 34.647 1.00 98.56 500 ARG A CA 1
ATOM 3804 C C . ARG A 1 500 ? -12.197 -3.055 34.522 1.00 98.56 500 ARG A C 1
ATOM 3806 O O . ARG A 1 500 ? -12.478 -2.577 33.428 1.00 98.56 500 ARG A O 1
ATOM 3813 N N . LEU A 1 501 ? -12.738 -2.621 35.658 1.00 98.38 501 LEU A N 1
ATOM 3814 C CA . LEU A 1 501 ? -13.520 -1.390 35.763 1.00 98.38 501 LEU A CA 1
ATOM 3815 C C . LEU A 1 501 ? -12.681 -0.360 36.513 1.00 98.38 501 LEU A C 1
ATOM 3817 O O . LEU A 1 501 ? -12.466 -0.507 37.715 1.00 98.38 501 LEU A O 1
ATOM 3821 N N . TYR A 1 502 ? -12.207 0.666 35.807 1.00 97.44 502 TYR A N 1
ATOM 3822 C CA . TYR A 1 502 ? -11.459 1.770 36.401 1.00 97.44 502 TYR A CA 1
ATOM 3823 C C . TYR A 1 502 ? -12.348 3.011 36.541 1.00 97.44 502 TYR A C 1
ATOM 3825 O O . TYR A 1 502 ? -12.727 3.643 35.551 1.00 97.44 502 TYR A O 1
ATOM 3833 N N . ILE A 1 503 ? -12.670 3.360 37.787 1.00 95.75 503 ILE A N 1
ATOM 3834 C CA . ILE A 1 503 ? -13.442 4.551 38.154 1.00 95.75 503 ILE A CA 1
ATOM 3835 C C . ILE A 1 503 ? -12.488 5.569 38.775 1.00 95.75 503 ILE A C 1
ATOM 3837 O O . ILE A 1 503 ? -11.908 5.312 39.830 1.00 95.75 503 ILE A O 1
ATOM 3841 N N . ASN A 1 504 ? -12.351 6.739 38.154 1.00 92.56 504 ASN A N 1
ATOM 3842 C CA . ASN A 1 504 ? -11.585 7.855 38.705 1.00 92.56 504 ASN A CA 1
ATOM 3843 C C . ASN A 1 504 ? -12.483 9.070 38.949 1.00 92.56 504 ASN A C 1
ATOM 3845 O O . ASN A 1 504 ? -13.195 9.527 38.058 1.00 92.56 504 ASN A O 1
ATOM 3849 N N . ILE A 1 505 ? -12.412 9.613 40.159 1.00 90.44 505 ILE A N 1
ATOM 3850 C CA . ILE A 1 505 ? -13.140 10.802 40.588 1.00 90.44 505 ILE A CA 1
ATOM 3851 C C . ILE A 1 505 ? -12.106 11.905 40.800 1.00 90.44 505 ILE A C 1
ATOM 3853 O O . ILE A 1 505 ? -11.614 12.115 41.907 1.00 90.44 505 ILE A O 1
ATOM 3857 N N . GLY A 1 506 ? -11.724 12.590 39.719 1.00 84.31 506 GLY A N 1
ATOM 3858 C CA . GLY A 1 506 ? -10.693 13.629 39.779 1.00 84.31 506 GLY A CA 1
ATOM 3859 C C . GLY A 1 506 ? -11.145 14.881 40.537 1.00 84.31 506 GLY A C 1
ATOM 3860 O O . GLY A 1 506 ? -10.348 15.521 41.229 1.00 84.31 506 GLY A O 1
ATOM 3861 N N . LYS A 1 507 ? -12.434 15.226 40.446 1.00 87.81 507 LYS A N 1
ATOM 3862 C CA . LYS A 1 507 ? -13.025 16.456 40.996 1.00 87.81 507 LYS A CA 1
ATOM 3863 C C . LYS A 1 507 ? -13.931 16.133 42.188 1.00 87.81 507 LYS A C 1
ATOM 3865 O O . LYS A 1 507 ? -14.445 15.026 42.306 1.00 87.81 507 LYS A O 1
ATOM 3870 N N . VAL A 1 508 ? -14.155 17.113 43.059 1.00 90.75 508 VAL A N 1
ATOM 3871 C CA . VAL A 1 508 ? -15.023 16.956 44.239 1.00 90.75 508 VAL A CA 1
ATOM 3872 C C . VAL A 1 508 ? -16.482 16.749 43.813 1.00 90.75 508 VAL A C 1
ATOM 3874 O O . VAL A 1 508 ? -16.969 17.455 42.931 1.00 90.75 508 VAL A O 1
ATOM 3877 N N . VAL A 1 509 ? -17.176 15.803 44.454 1.00 89.75 509 VAL A N 1
ATOM 3878 C CA . VAL A 1 509 ? -18.614 15.522 44.274 1.00 89.75 509 VAL A CA 1
ATOM 3879 C C . VAL A 1 509 ? -19.327 15.282 45.609 1.00 89.75 509 VAL A C 1
ATOM 3881 O O . VAL A 1 509 ? -18.697 15.022 46.636 1.00 89.75 509 VAL A O 1
ATOM 3884 N N . THR A 1 510 ? -20.656 15.367 45.583 1.00 86.38 510 THR A N 1
ATOM 3885 C CA . THR A 1 510 ? -21.564 15.035 46.693 1.00 86.38 510 THR A CA 1
ATOM 3886 C C . THR A 1 510 ? -22.007 13.575 46.693 1.00 86.38 510 THR A C 1
ATOM 3888 O O . THR A 1 510 ? -22.290 13.019 47.747 1.00 86.38 510 THR A O 1
ATOM 3891 N N . ASP A 1 511 ? -22.074 12.963 45.513 1.00 90.25 511 ASP A N 1
ATOM 3892 C CA . ASP A 1 511 ? -22.660 11.650 45.262 1.00 90.25 511 ASP A CA 1
ATOM 3893 C C . ASP A 1 511 ? -22.100 11.057 43.955 1.00 90.25 511 ASP A C 1
ATOM 3895 O O . ASP A 1 511 ? -21.349 11.714 43.228 1.00 90.25 511 ASP A O 1
ATOM 3899 N N . LEU A 1 512 ? -22.467 9.808 43.652 1.00 92.50 512 LEU A N 1
ATOM 3900 C CA . LEU A 1 512 ? -22.035 9.087 42.448 1.00 92.50 512 LEU A CA 1
ATOM 3901 C C . LEU A 1 512 ? -23.168 8.870 41.428 1.00 92.50 512 LEU A C 1
ATOM 3903 O O . LEU A 1 512 ? -23.042 8.019 40.554 1.00 92.50 512 LEU A O 1
ATOM 3907 N N . SER A 1 513 ? -24.268 9.634 41.496 1.00 91.62 513 SER A N 1
ATOM 3908 C CA . SER A 1 513 ? -25.449 9.448 40.627 1.00 91.62 513 SER A CA 1
ATOM 3909 C C . SER A 1 513 ? -25.183 9.668 39.132 1.00 91.62 513 SER A C 1
ATOM 3911 O O . SER A 1 513 ? -25.967 9.234 38.289 1.00 91.62 513 SER A O 1
ATOM 3913 N N . TYR A 1 514 ? -24.062 10.310 38.790 1.00 92.50 514 TYR A N 1
ATOM 3914 C CA . TYR A 1 514 ? -23.578 10.453 37.418 1.00 92.50 514 TYR A CA 1
ATOM 3915 C C . TYR A 1 514 ? -23.041 9.139 36.820 1.00 92.50 514 TYR A C 1
ATOM 3917 O O . TYR A 1 514 ? -22.863 9.061 35.605 1.00 92.50 514 TYR A O 1
ATOM 3925 N N . LEU A 1 515 ? -22.810 8.106 37.636 1.00 95.94 515 LEU A N 1
ATOM 3926 C CA . LEU A 1 515 ? -22.392 6.770 37.217 1.00 95.94 515 LEU A CA 1
ATOM 3927 C C . LEU A 1 515 ? -23.545 5.778 37.440 1.00 95.94 515 LEU A C 1
ATOM 3929 O O . LEU A 1 515 ? -23.943 5.509 38.572 1.00 95.94 515 LEU A O 1
ATOM 3933 N N . ASN A 1 516 ? -24.076 5.199 36.365 1.00 96.81 516 ASN A N 1
ATOM 3934 C CA . ASN A 1 516 ? -25.133 4.193 36.427 1.00 96.81 516 ASN A CA 1
ATOM 3935 C C . ASN A 1 516 ? -24.584 2.811 36.053 1.00 96.81 516 ASN A C 1
ATOM 3937 O O . ASN A 1 516 ? -24.595 2.420 34.886 1.00 96.81 516 ASN A O 1
ATOM 3941 N N . PHE A 1 517 ? -24.143 2.079 37.079 1.00 97.19 517 PHE A N 1
ATOM 3942 C CA . PHE A 1 517 ? -23.713 0.679 37.013 1.00 97.19 517 PHE A CA 1
ATOM 3943 C C . PHE A 1 517 ? -24.659 -0.243 37.810 1.00 97.19 517 PHE A C 1
ATOM 3945 O O . PHE A 1 517 ? -24.263 -1.304 38.285 1.00 97.19 517 PHE A O 1
ATOM 3952 N N . LYS A 1 518 ? -25.935 0.142 37.978 1.00 95.88 518 LYS A N 1
ATOM 3953 C CA . LYS A 1 518 ? -26.867 -0.489 38.938 1.00 95.88 518 LYS A CA 1
ATOM 3954 C C . LYS A 1 518 ? -27.281 -1.934 38.621 1.00 95.88 518 LYS A C 1
ATOM 3956 O O . LYS A 1 518 ? -27.956 -2.570 39.431 1.00 95.88 518 LYS A O 1
ATOM 3961 N N . SER A 1 519 ? -26.886 -2.458 37.463 1.00 98.31 519 SER A N 1
ATOM 3962 C CA . SER A 1 519 ? -27.066 -3.866 37.089 1.00 98.31 519 SER A CA 1
ATOM 3963 C C . SER A 1 519 ? -25.800 -4.714 37.223 1.00 98.31 519 SER A C 1
ATOM 3965 O O . SER A 1 519 ? -25.879 -5.915 36.985 1.00 98.31 519 SER A O 1
ATOM 3967 N N . LEU A 1 520 ? -24.665 -4.126 37.616 1.00 98.56 520 LEU A N 1
ATOM 3968 C CA . LEU A 1 520 ? -23.359 -4.778 37.591 1.00 98.56 520 LEU A CA 1
ATOM 3969 C C . LEU A 1 520 ? -23.251 -5.840 38.688 1.00 98.56 520 LEU A C 1
ATOM 3971 O O . LEU A 1 520 ? -23.299 -5.524 39.875 1.00 98.56 520 LEU A O 1
ATOM 3975 N N . GLU A 1 521 ? -23.098 -7.099 38.276 1.00 98.44 521 GLU A N 1
ATOM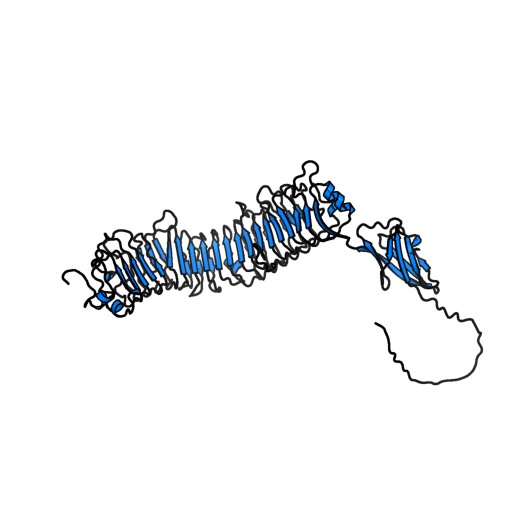 3976 C CA . GLU A 1 521 ? -23.063 -8.255 39.175 1.00 98.44 521 GLU A CA 1
ATOM 3977 C C . GLU A 1 521 ? -21.652 -8.823 39.361 1.00 98.44 521 GLU A C 1
ATOM 3979 O O . GLU A 1 521 ? -21.350 -9.389 40.411 1.00 98.44 521 GLU A O 1
ATOM 3984 N N . SER A 1 522 ? -20.773 -8.656 38.367 1.00 98.38 522 SER A N 1
ATOM 3985 C CA . SER A 1 522 ? -19.404 -9.182 38.398 1.00 98.38 522 SER A CA 1
ATOM 3986 C C . SER A 1 522 ? -18.388 -8.244 37.741 1.00 98.38 522 SER A C 1
ATOM 3988 O O . SER A 1 522 ? -18.645 -7.666 36.685 1.00 98.38 522 SER A O 1
ATOM 3990 N N . VAL A 1 523 ? -17.213 -8.113 38.356 1.00 98.31 523 VAL A N 1
ATOM 3991 C CA . VAL A 1 523 ? -16.068 -7.355 37.828 1.00 98.31 523 VAL A CA 1
ATOM 3992 C C . VAL A 1 523 ? -14.808 -8.179 38.064 1.00 98.31 523 VAL A C 1
ATOM 3994 O O . VAL A 1 523 ? -14.601 -8.628 39.177 1.00 98.31 523 VAL A O 1
ATOM 3997 N N . GLU A 1 524 ? -13.942 -8.387 37.077 1.00 98.31 524 GLU A N 1
ATOM 3998 C CA . GLU A 1 524 ? -12.687 -9.121 37.322 1.00 98.31 524 GLU A CA 1
ATOM 3999 C C . GLU A 1 524 ? -11.754 -8.323 38.258 1.00 98.31 524 GLU A C 1
ATOM 4001 O O . GLU A 1 524 ? -11.434 -8.764 39.365 1.00 98.31 524 GLU A O 1
ATOM 4006 N N . PHE A 1 525 ? -11.410 -7.089 37.873 1.00 98.56 525 PHE A N 1
ATOM 4007 C CA . PHE A 1 525 ? -10.700 -6.130 38.724 1.00 98.56 525 PHE A CA 1
ATOM 4008 C C . PHE A 1 525 ? -11.468 -4.806 38.851 1.00 98.56 525 PHE A C 1
ATOM 4010 O O . PHE A 1 525 ? -11.516 -4.007 37.914 1.00 98.56 525 PHE A O 1
ATOM 4017 N N . LEU A 1 526 ? -12.049 -4.553 40.026 1.00 98.56 526 LEU A N 1
ATOM 4018 C CA . LEU A 1 526 ? -12.622 -3.254 40.379 1.00 98.56 526 LEU A CA 1
ATOM 4019 C C . LEU A 1 526 ? -11.519 -2.340 40.926 1.00 98.56 526 LEU A C 1
ATOM 4021 O O . LEU A 1 526 ? -10.937 -2.622 41.974 1.00 98.56 526 LEU A O 1
ATOM 4025 N N . GLU A 1 527 ? -11.246 -1.225 40.250 1.00 98.19 527 GLU A N 1
ATOM 4026 C CA . GLU A 1 527 ? -10.298 -0.212 40.715 1.00 98.19 527 GLU A CA 1
ATOM 4027 C C . GLU A 1 527 ? -10.960 1.167 40.782 1.00 98.19 527 GLU A C 1
ATOM 4029 O O . GLU A 1 527 ? -11.455 1.694 39.789 1.00 98.19 527 GLU A O 1
ATOM 4034 N N . MET A 1 528 ? -10.957 1.761 41.974 1.00 96.50 528 MET A N 1
ATOM 4035 C CA . MET A 1 528 ? -11.614 3.028 42.273 1.00 96.50 528 MET A CA 1
ATOM 4036 C C . MET A 1 528 ? -10.628 4.008 42.907 1.00 96.50 528 MET A C 1
ATOM 4038 O O . MET A 1 528 ? -10.010 3.722 43.937 1.00 96.50 528 MET A O 1
ATOM 4042 N N . TYR A 1 529 ? -10.509 5.192 42.313 1.00 94.62 529 TYR A N 1
ATOM 4043 C CA . TYR A 1 529 ? -9.657 6.277 42.785 1.00 94.62 529 TYR A CA 1
ATOM 4044 C C . TYR A 1 529 ? -10.516 7.514 43.072 1.00 94.62 529 TYR A C 1
ATOM 4046 O O . TYR A 1 529 ? -11.158 8.059 42.179 1.00 94.62 529 TYR A O 1
ATOM 4054 N N . GLY A 1 530 ? -10.583 7.911 44.341 1.00 91.75 530 GLY A N 1
ATOM 4055 C CA . GLY A 1 530 ? -11.387 9.032 44.819 1.00 91.75 530 GLY A CA 1
ATOM 4056 C C . GLY A 1 530 ? -10.614 10.350 44.891 1.00 91.75 530 GLY A C 1
ATOM 4057 O O . GLY A 1 530 ? -9.389 10.396 44.765 1.00 91.75 530 GLY A O 1
ATOM 4058 N N . ASN A 1 531 ? -11.331 11.430 45.198 1.00 91.06 531 ASN A N 1
ATOM 4059 C CA . ASN A 1 531 ? -10.745 12.702 45.614 1.00 91.06 531 ASN A CA 1
ATOM 4060 C C . ASN A 1 531 ? -10.955 12.883 47.130 1.00 91.06 531 ASN A C 1
ATOM 4062 O O . ASN A 1 531 ? -12.075 12.739 47.621 1.00 91.06 531 ASN A O 1
ATOM 4066 N N . ARG A 1 532 ? -9.890 13.235 47.865 1.00 91.06 532 ARG A N 1
ATOM 4067 C CA . ARG A 1 532 ? -9.856 13.313 49.345 1.00 91.06 532 ARG A CA 1
ATOM 4068 C C . ARG A 1 532 ? -10.807 14.338 49.981 1.00 91.06 532 ARG A C 1
ATOM 4070 O O . ARG A 1 532 ? -10.920 14.372 51.203 1.00 91.06 532 ARG A O 1
ATOM 4077 N N . ASN A 1 533 ? -11.455 15.176 49.178 1.00 90.69 533 ASN A N 1
ATOM 4078 C CA . ASN A 1 533 ? -12.407 16.188 49.637 1.00 90.69 533 ASN A CA 1
ATOM 4079 C C . ASN A 1 533 ? -13.871 15.775 49.355 1.00 90.69 533 ASN A C 1
ATOM 4081 O O . ASN A 1 533 ? -14.774 16.597 49.475 1.00 90.69 533 ASN A O 1
ATOM 4085 N N . THR A 1 534 ? -14.102 14.525 48.936 1.00 88.56 534 THR A N 1
ATOM 4086 C CA . THR A 1 534 ? -15.398 14.001 48.468 1.00 88.56 534 THR A CA 1
ATOM 4087 C C . THR A 1 534 ? -16.119 13.241 49.578 1.00 88.56 534 THR A C 1
ATOM 4089 O O . THR A 1 534 ? -15.549 12.317 50.158 1.00 88.56 534 THR A O 1
ATOM 4092 N N . ASN A 1 535 ? -17.388 13.562 49.834 1.00 90.88 535 ASN A N 1
ATOM 4093 C CA . ASN A 1 535 ? -18.155 12.988 50.945 1.00 90.88 535 ASN A CA 1
ATOM 4094 C C . ASN A 1 535 ? -18.939 11.710 50.569 1.00 90.88 535 ASN A C 1
ATOM 4096 O O . ASN A 1 535 ? -20.139 11.621 50.816 1.00 90.88 535 ASN A O 1
ATOM 4100 N N . ILE A 1 536 ? -18.280 10.724 49.949 1.00 93.75 536 ILE A N 1
ATOM 4101 C CA . ILE A 1 536 ? -18.898 9.414 49.672 1.00 93.75 536 ILE A CA 1
ATOM 4102 C C . ILE A 1 536 ? -18.709 8.499 50.882 1.00 93.75 536 ILE A C 1
ATOM 4104 O O . ILE A 1 536 ? -17.585 8.089 51.162 1.00 93.75 536 ILE A O 1
ATOM 4108 N N . THR A 1 537 ? -19.799 8.160 51.569 1.00 92.81 537 THR A N 1
ATOM 4109 C CA . THR A 1 537 ? -19.782 7.356 52.806 1.00 92.81 537 THR A CA 1
ATOM 4110 C C . THR A 1 537 ? -20.045 5.862 52.600 1.00 92.81 537 THR A C 1
ATOM 4112 O O . THR A 1 537 ? -19.624 5.059 53.434 1.00 92.81 537 THR A O 1
ATOM 4115 N N . SER A 1 538 ? -20.684 5.484 51.486 1.00 92.38 538 SER A N 1
ATOM 4116 C CA . SER A 1 538 ? -20.961 4.104 51.057 1.00 92.38 538 SER A CA 1
ATOM 4117 C C . SER A 1 538 ? -20.952 4.001 49.525 1.00 92.38 538 SER A C 1
ATOM 4119 O O . SER A 1 538 ? -21.128 5.002 48.828 1.00 92.38 538 SER A O 1
ATOM 4121 N N . LEU A 1 539 ? -20.767 2.790 48.989 1.00 94.81 539 LEU A N 1
ATOM 4122 C CA . LEU A 1 539 ? -20.805 2.493 47.546 1.00 94.81 539 LEU A CA 1
ATOM 4123 C C . LEU A 1 539 ? -22.037 1.675 47.109 1.00 94.81 539 LEU A C 1
ATOM 4125 O O . LEU A 1 539 ? -22.171 1.347 45.927 1.00 94.81 539 LEU A O 1
ATOM 4129 N N . LYS A 1 540 ? -22.961 1.377 48.033 1.00 92.31 540 LYS A N 1
ATOM 4130 C CA . LYS A 1 540 ? -24.157 0.549 47.779 1.00 92.31 540 LYS A CA 1
ATOM 4131 C C . LYS A 1 540 ? -25.051 1.083 46.658 1.00 92.31 540 LYS A C 1
ATOM 4133 O O . LYS A 1 540 ? -25.500 0.296 45.837 1.00 92.31 540 LYS A O 1
ATOM 4138 N N . ASP A 1 541 ? -25.259 2.397 46.561 1.00 92.00 541 ASP A N 1
ATOM 4139 C CA . ASP A 1 541 ? -26.118 2.990 45.520 1.00 92.00 541 ASP A CA 1
ATOM 4140 C C . ASP A 1 541 ? -25.519 2.934 44.104 1.00 92.00 541 ASP A C 1
ATOM 4142 O O . ASP A 1 541 ? -26.256 3.015 43.115 1.00 92.00 541 ASP A O 1
ATOM 4146 N N . LEU A 1 542 ? -24.192 2.797 44.000 1.00 95.00 542 LEU A N 1
ATOM 4147 C CA . LEU A 1 542 ? -23.465 2.674 42.735 1.00 95.00 542 LEU A CA 1
ATOM 4148 C C . LEU A 1 542 ? -23.488 1.230 42.216 1.00 95.00 542 LEU A C 1
ATOM 4150 O O . LEU A 1 542 ? -23.732 1.002 41.031 1.00 95.00 542 LEU A O 1
ATOM 4154 N N . LEU A 1 543 ? -23.220 0.274 43.112 1.00 97.00 543 LEU A N 1
ATOM 4155 C CA . LEU A 1 543 ? -22.980 -1.141 42.807 1.00 97.00 543 LEU A CA 1
ATOM 4156 C C . LEU A 1 543 ? -23.928 -2.098 43.578 1.00 97.00 543 LEU A C 1
ATOM 4158 O O . LEU A 1 543 ? -23.462 -3.098 44.123 1.00 97.00 543 LEU A O 1
ATOM 4162 N N . PRO A 1 544 ? -25.257 -1.858 43.621 1.00 96.31 544 PRO A N 1
ATOM 4163 C CA . PRO A 1 544 ? -26.200 -2.562 44.506 1.00 96.31 544 PRO A CA 1
ATOM 4164 C C . PRO A 1 544 ? -26.397 -4.058 44.210 1.00 96.31 544 PRO A C 1
ATOM 4166 O O . PRO A 1 544 ? -27.098 -4.734 44.959 1.00 96.31 544 PRO A O 1
ATOM 4169 N N . LYS A 1 545 ? -25.838 -4.575 43.107 1.00 97.81 545 LYS A N 1
ATOM 4170 C CA . LYS A 1 545 ? -25.939 -5.985 42.697 1.00 97.81 545 LYS A CA 1
ATOM 4171 C C . LYS A 1 545 ? -24.595 -6.711 42.620 1.00 97.81 545 LYS A C 1
ATOM 4173 O O . LYS A 1 545 ? -24.587 -7.858 42.179 1.00 97.81 545 LYS A O 1
ATOM 4178 N N . LEU A 1 546 ? -23.479 -6.080 43.000 1.00 98.19 546 LEU A N 1
ATOM 4179 C CA . LEU A 1 546 ? -22.156 -6.690 42.863 1.00 98.19 546 LEU A CA 1
ATOM 4180 C C . LEU A 1 546 ? -22.034 -7.912 43.789 1.00 98.19 546 LEU A C 1
ATOM 4182 O O . LEU A 1 546 ? -22.139 -7.778 45.003 1.00 98.19 546 LEU A O 1
ATOM 4186 N N . LYS A 1 547 ? -21.803 -9.093 43.207 1.00 96.38 547 LYS A N 1
ATOM 4187 C CA . LYS A 1 547 ? -21.717 -10.392 43.906 1.00 96.38 547 LYS A CA 1
ATOM 4188 C C . LYS A 1 547 ? -20.308 -10.980 43.910 1.00 96.38 547 LYS A C 1
ATOM 4190 O O . LYS A 1 547 ? -20.021 -11.868 44.702 1.00 96.38 547 LYS A O 1
ATOM 4195 N N . SER A 1 548 ? -19.440 -10.540 42.999 1.00 97.50 548 SER A N 1
ATOM 4196 C CA . SER A 1 548 ? -18.106 -11.123 42.827 1.00 97.50 548 SER A CA 1
ATOM 4197 C C . SER A 1 548 ? -17.105 -10.120 42.263 1.00 97.50 548 SER A C 1
ATOM 4199 O O . SER A 1 548 ? -17.404 -9.442 41.275 1.00 97.50 548 SER A O 1
ATOM 4201 N N . SER A 1 549 ? -15.898 -10.104 42.832 1.00 97.88 549 SER A N 1
ATOM 4202 C CA . SER A 1 549 ? -14.730 -9.441 42.254 1.00 97.88 549 SER A CA 1
ATOM 4203 C C . SER A 1 549 ? -13.465 -10.225 42.589 1.00 97.88 549 SER A C 1
ATOM 4205 O O . SER A 1 549 ? -13.211 -10.462 43.766 1.00 97.88 549 SER A O 1
ATOM 4207 N N . ASN A 1 550 ? -12.668 -10.627 41.591 1.00 97.56 550 ASN A N 1
ATOM 4208 C CA . ASN A 1 550 ? -11.407 -11.343 41.846 1.00 97.56 550 ASN A CA 1
ATOM 4209 C C . ASN A 1 550 ? -10.359 -10.407 42.469 1.00 97.56 550 ASN A C 1
ATOM 4211 O O . ASN A 1 550 ? -9.546 -10.818 43.294 1.00 97.56 550 ASN A O 1
ATOM 4215 N N . ARG A 1 551 ? -10.409 -9.118 42.113 1.00 98.44 551 ARG A N 1
ATOM 4216 C CA . ARG A 1 551 ? -9.564 -8.075 42.696 1.00 98.44 551 ARG A CA 1
ATOM 4217 C C . ARG A 1 551 ? -10.347 -6.798 42.983 1.00 98.44 551 ARG A C 1
ATOM 4219 O O . ARG A 1 551 ? -11.177 -6.386 42.175 1.00 98.44 551 ARG A O 1
ATOM 4226 N N . ILE A 1 552 ? -10.048 -6.148 44.106 1.00 98.56 552 ILE A N 1
ATOM 4227 C CA . ILE A 1 552 ? -10.601 -4.855 44.529 1.00 98.56 552 ILE A CA 1
ATOM 4228 C C . ILE A 1 552 ? -9.448 -3.923 44.911 1.00 98.56 552 ILE A C 1
ATOM 4230 O O . ILE A 1 552 ? -8.587 -4.264 45.725 1.00 98.56 552 ILE A O 1
ATOM 4234 N N . SER A 1 553 ? -9.448 -2.701 44.378 1.00 98.50 553 SER A N 1
ATOM 4235 C CA . SER A 1 553 ? -8.602 -1.624 44.885 1.00 98.50 553 SER A CA 1
ATOM 4236 C C . SER A 1 553 ? -9.369 -0.314 45.014 1.00 98.50 553 SER A C 1
ATOM 4238 O O . SER A 1 553 ? -9.834 0.226 44.019 1.00 98.50 553 SER A O 1
ATOM 4240 N N . ILE A 1 554 ? -9.466 0.221 46.232 1.00 97.94 554 ILE A N 1
ATOM 4241 C CA . ILE A 1 554 ? -10.186 1.464 46.539 1.00 97.94 554 ILE A CA 1
ATOM 4242 C C . ILE A 1 554 ? -9.219 2.421 47.239 1.00 97.94 554 ILE A C 1
ATOM 4244 O O . ILE A 1 554 ? -8.554 2.054 48.213 1.00 97.94 554 ILE A O 1
ATOM 4248 N N . ARG A 1 555 ? -9.074 3.640 46.707 1.00 96.88 555 ARG A N 1
ATOM 4249 C CA . ARG A 1 555 ? -8.055 4.602 47.158 1.00 96.88 555 ARG A CA 1
ATOM 4250 C C . ARG A 1 555 ? -8.605 6.020 47.266 1.00 96.88 555 ARG A C 1
ATOM 4252 O O . ARG A 1 555 ? -9.378 6.438 46.417 1.00 96.88 555 ARG A O 1
ATOM 4259 N N . LEU A 1 556 ? -8.126 6.778 48.255 1.00 94.69 556 LEU A N 1
ATOM 4260 C CA . LEU A 1 556 ? -8.419 8.211 48.474 1.00 94.69 556 LEU A CA 1
ATOM 4261 C C . LEU A 1 556 ? -9.882 8.577 48.823 1.00 94.69 556 LEU A C 1
ATOM 4263 O O . LEU A 1 556 ? -10.216 9.763 48.830 1.00 94.69 556 LEU A O 1
ATOM 4267 N N . PHE A 1 557 ? -10.744 7.612 49.155 1.00 94.62 557 PHE A N 1
ATOM 4268 C CA . PHE A 1 557 ? -12.111 7.874 49.627 1.00 94.62 557 PHE A CA 1
ATOM 4269 C C . PHE A 1 557 ? -12.133 8.135 51.143 1.00 94.62 557 PHE A C 1
ATOM 4271 O O . PHE A 1 557 ? -12.565 7.304 51.936 1.00 94.62 557 PHE A O 1
ATOM 4278 N N . THR A 1 558 ? -11.630 9.292 51.561 1.00 94.19 558 THR A N 1
ATOM 4279 C CA . THR A 1 558 ? -11.459 9.709 52.972 1.00 94.19 558 THR A CA 1
ATOM 4280 C C . THR A 1 558 ? -12.743 9.766 53.808 1.00 94.19 558 THR A C 1
ATOM 4282 O O . THR A 1 558 ? -12.650 9.767 55.031 1.00 94.19 558 THR A O 1
ATOM 4285 N N . ALA A 1 559 ? -13.923 9.791 53.183 1.00 94.19 559 ALA A N 1
ATOM 4286 C CA . ALA A 1 559 ? -15.222 9.704 53.858 1.00 94.19 559 ALA A CA 1
ATOM 4287 C C . ALA A 1 559 ? -15.851 8.294 53.827 1.00 94.19 559 ALA A C 1
ATOM 4289 O O . ALA A 1 559 ? -16.881 8.081 54.460 1.00 94.19 559 ALA A O 1
ATOM 4290 N N . LEU A 1 560 ? -15.259 7.332 53.105 1.00 95.94 560 LEU A N 1
ATOM 4291 C CA . LEU A 1 560 ? -15.813 5.988 52.927 1.00 95.94 560 LEU A CA 1
ATOM 4292 C C . LEU A 1 560 ? -15.406 5.088 54.094 1.00 95.94 560 LEU A C 1
ATOM 4294 O O . LEU A 1 560 ? -14.224 4.768 54.258 1.00 95.94 560 LEU A O 1
ATOM 4298 N N . TYR A 1 561 ? -16.411 4.678 54.863 1.00 95.31 561 TYR A N 1
ATOM 4299 C CA . TYR A 1 561 ? -16.296 3.763 56.000 1.00 95.31 561 TYR A CA 1
ATOM 4300 C C . TYR A 1 561 ? -17.130 2.483 55.813 1.00 95.31 561 TYR A C 1
ATOM 4302 O O . TYR A 1 561 ? -16.762 1.431 56.335 1.00 95.31 561 TYR A O 1
ATOM 4310 N N . ASP A 1 562 ? -18.224 2.543 55.045 1.00 95.81 562 ASP A N 1
ATOM 4311 C CA . ASP A 1 562 ? -19.072 1.387 54.753 1.00 95.81 562 ASP A CA 1
ATOM 4312 C C . ASP A 1 562 ? -18.543 0.582 53.552 1.00 95.81 562 ASP A C 1
ATOM 4314 O O . ASP A 1 562 ? -18.859 0.871 52.395 1.00 95.81 562 ASP A O 1
ATOM 4318 N N . PHE A 1 563 ? -17.755 -0.458 53.839 1.00 96.69 563 PHE A N 1
ATOM 4319 C CA . PHE A 1 563 ? -17.270 -1.432 52.854 1.00 96.69 563 PHE A CA 1
ATOM 4320 C C . PHE A 1 563 ? -18.116 -2.715 52.814 1.00 96.69 563 PHE A C 1
ATOM 4322 O O . PHE A 1 563 ? -17.777 -3.630 52.066 1.00 96.69 563 PHE A O 1
ATOM 4329 N N . SER A 1 564 ? -19.227 -2.795 53.561 1.00 95.38 564 SER A N 1
ATOM 4330 C CA . SER A 1 564 ? -20.002 -4.037 53.759 1.00 95.38 564 SER A CA 1
ATOM 4331 C C . SER A 1 564 ? -20.510 -4.691 52.467 1.00 95.38 564 SER A C 1
ATOM 4333 O O . SER A 1 564 ? -20.621 -5.911 52.407 1.00 95.38 564 SER A O 1
ATOM 4335 N N . LEU A 1 565 ? -20.713 -3.907 51.399 1.00 96.12 565 LEU A N 1
ATOM 4336 C CA . LEU A 1 565 ? -20.986 -4.400 50.039 1.00 96.12 565 LEU A CA 1
ATOM 4337 C C . LEU A 1 565 ? -19.967 -5.455 49.562 1.00 96.12 565 LEU A C 1
ATOM 4339 O O . LEU A 1 565 ? -20.304 -6.337 48.780 1.00 96.12 565 LEU A O 1
ATOM 4343 N N . PHE A 1 566 ? -18.717 -5.353 50.008 1.00 97.44 566 PHE A N 1
ATOM 4344 C CA . PHE A 1 566 ? -17.625 -6.223 49.592 1.00 97.44 566 PHE A CA 1
ATOM 4345 C C . PHE A 1 566 ? -17.319 -7.339 50.601 1.00 97.44 566 PHE A C 1
ATOM 4347 O O . PHE A 1 566 ? -16.309 -8.011 50.419 1.00 97.44 566 PHE A O 1
ATOM 4354 N N . LYS A 1 567 ? -18.123 -7.544 51.660 1.00 95.75 567 LYS A N 1
ATOM 4355 C CA . LYS A 1 567 ? -17.802 -8.513 52.728 1.00 95.75 567 LYS A CA 1
ATOM 4356 C C . LYS A 1 567 ? -17.712 -9.945 52.201 1.00 95.75 567 LYS A C 1
ATOM 4358 O O . LYS A 1 567 ? -16.632 -10.527 52.242 1.00 95.75 567 LYS A O 1
ATOM 4363 N N . ASP A 1 568 ? -18.788 -10.448 51.602 1.00 95.44 568 ASP A N 1
ATOM 4364 C CA . ASP A 1 568 ? -18.849 -11.794 51.011 1.00 95.44 568 ASP A CA 1
ATOM 4365 C C . ASP A 1 568 ? -17.771 -11.998 49.925 1.00 95.44 568 ASP A C 1
ATOM 4367 O O . ASP A 1 568 ? -17.202 -13.079 49.774 1.00 95.44 568 ASP A O 1
ATOM 4371 N N . ILE A 1 569 ? -17.451 -10.926 49.187 1.00 97.44 569 ILE A N 1
ATOM 4372 C CA . ILE A 1 569 ? -16.422 -10.918 48.139 1.00 97.44 569 ILE A CA 1
ATOM 4373 C C . ILE A 1 569 ? -15.019 -11.031 48.752 1.00 97.44 569 ILE A C 1
ATOM 4375 O O . ILE A 1 569 ? -14.200 -11.811 48.271 1.00 97.44 569 ILE A O 1
ATOM 4379 N N . ALA A 1 570 ? -14.738 -10.276 49.816 1.00 97.06 570 ALA A N 1
ATOM 4380 C CA . ALA A 1 570 ? -13.470 -10.322 50.533 1.00 97.06 570 ALA A CA 1
ATOM 4381 C C . ALA A 1 570 ? -13.276 -11.671 51.235 1.00 97.06 570 ALA A C 1
ATOM 4383 O O . ALA A 1 570 ? -12.188 -12.237 51.167 1.00 97.06 570 ALA A O 1
ATOM 4384 N N . ASP A 1 571 ? -14.324 -12.234 51.841 1.00 96.25 571 ASP A N 1
ATOM 4385 C CA . ASP A 1 571 ? -14.279 -13.546 52.495 1.00 96.25 571 ASP A CA 1
ATOM 4386 C C . ASP A 1 571 ? -13.844 -14.660 51.531 1.00 96.25 571 ASP A C 1
ATOM 4388 O O . ASP A 1 571 ? -13.048 -15.523 51.920 1.00 96.25 571 ASP A O 1
ATOM 4392 N N . ALA A 1 572 ? -14.269 -14.581 50.265 1.00 96.00 572 ALA A N 1
ATOM 4393 C CA . ALA A 1 572 ? -13.896 -15.503 49.192 1.00 96.00 572 ALA A CA 1
ATOM 4394 C C . ALA A 1 572 ? -12.469 -15.315 48.624 1.00 96.00 572 ALA A C 1
ATOM 4396 O O . ALA A 1 572 ? -11.968 -16.219 47.955 1.00 96.00 572 ALA A O 1
ATOM 4397 N N . MET A 1 573 ? -11.790 -14.187 48.877 1.00 97.44 573 MET A N 1
ATOM 4398 C CA . MET A 1 573 ? -10.401 -13.967 48.435 1.00 97.44 573 MET A CA 1
ATOM 4399 C C . MET A 1 573 ? -9.411 -14.838 49.224 1.00 97.44 573 MET A C 1
ATOM 4401 O O . MET A 1 573 ? -9.598 -15.092 50.414 1.00 97.44 573 MET A O 1
ATOM 4405 N N . THR A 1 574 ? -8.318 -15.267 48.596 1.00 95.56 574 THR A N 1
ATOM 4406 C CA . THR A 1 574 ? -7.282 -16.124 49.203 1.00 95.56 574 THR A CA 1
ATOM 4407 C C . THR A 1 574 ? -5.923 -15.443 49.357 1.00 95.56 574 THR A C 1
ATOM 4409 O O . THR A 1 574 ? -5.094 -15.935 50.118 1.00 95.56 574 THR A O 1
ATOM 4412 N N . GLU A 1 575 ? -5.683 -14.318 48.678 1.00 96.06 575 GLU A N 1
ATOM 4413 C CA . GLU A 1 575 ? -4.412 -13.589 48.700 1.00 96.06 575 GLU A CA 1
ATOM 4414 C C . GLU A 1 575 ? -4.592 -12.099 49.026 1.00 96.06 575 GLU A C 1
ATOM 4416 O O . GLU A 1 575 ? -5.459 -11.430 48.464 1.00 96.06 575 GLU A O 1
ATOM 4421 N N . ASP A 1 576 ? -3.671 -11.517 49.803 1.00 94.06 576 ASP A N 1
ATOM 4422 C CA . ASP A 1 576 ? -3.587 -10.055 49.996 1.00 94.06 576 ASP A CA 1
ATOM 4423 C C . ASP A 1 576 ? -3.371 -9.280 48.675 1.00 94.06 576 ASP A C 1
ATOM 4425 O O . ASP A 1 576 ? -3.634 -8.080 48.595 1.00 94.06 576 ASP A O 1
ATOM 4429 N N . SER A 1 577 ? -2.915 -9.951 47.609 1.00 95.75 577 SER A N 1
ATOM 4430 C CA . SER A 1 577 ? -2.759 -9.385 46.259 1.00 95.75 577 SER A CA 1
ATOM 4431 C C . SER A 1 577 ? -4.094 -8.923 45.638 1.00 95.75 577 SER A C 1
ATOM 4433 O O . SER A 1 577 ? -4.115 -8.009 44.792 1.00 95.75 577 SER A O 1
ATOM 4435 N N . GLN A 1 578 ? -5.198 -9.536 46.086 1.00 97.88 578 GLN A N 1
ATOM 4436 C CA . GLN A 1 578 ? -6.562 -9.321 45.611 1.00 97.88 578 GLN A CA 1
ATOM 4437 C C . GLN A 1 578 ? -7.225 -8.086 46.243 1.00 97.88 578 GLN A C 1
ATOM 4439 O O . GLN A 1 578 ? -8.159 -7.542 45.656 1.00 97.88 578 GLN A O 1
ATOM 4444 N N . TRP A 1 579 ? -6.735 -7.592 47.387 1.00 98.31 579 TRP A N 1
ATOM 4445 C CA . TRP A 1 579 ? -7.403 -6.545 48.169 1.00 98.31 579 TRP A CA 1
ATOM 4446 C C . TRP A 1 579 ? -6.480 -5.369 48.513 1.00 98.31 579 TRP A C 1
ATOM 4448 O O . TRP A 1 579 ? -5.486 -5.504 49.224 1.00 98.31 579 TRP A O 1
ATOM 4458 N N . TYR A 1 580 ? -6.834 -4.167 48.054 1.00 98.19 580 TYR A N 1
ATOM 4459 C CA . TYR A 1 580 ? -6.062 -2.952 48.328 1.00 98.19 580 TYR A CA 1
ATOM 4460 C C . TYR A 1 580 ? -6.975 -1.764 48.652 1.00 98.19 580 TYR A C 1
ATOM 4462 O O . TYR A 1 580 ? -7.305 -0.967 47.770 1.00 98.19 580 TYR A O 1
ATOM 4470 N N . VAL A 1 581 ? -7.350 -1.616 49.926 1.00 97.88 581 VAL A N 1
ATOM 4471 C CA . VAL A 1 581 ? -8.118 -0.469 50.441 1.00 97.88 581 VAL A CA 1
ATOM 4472 C C . VAL A 1 581 ? -7.211 0.428 51.288 1.00 97.88 581 VAL A C 1
ATOM 4474 O O . VAL A 1 581 ? -6.785 0.046 52.378 1.00 97.88 581 VAL A O 1
ATOM 4477 N N . ARG A 1 582 ? -6.872 1.623 50.778 1.00 96.50 582 ARG A N 1
ATOM 4478 C CA . ARG A 1 582 ? -5.938 2.566 51.434 1.00 96.50 582 ARG A CA 1
ATOM 4479 C C . ARG A 1 582 ? -6.337 4.030 51.273 1.00 96.50 582 ARG A C 1
ATOM 4481 O O . ARG A 1 582 ? -6.923 4.424 50.269 1.00 96.50 582 ARG A O 1
ATOM 4488 N N . ASN A 1 583 ? -5.930 4.862 52.227 1.00 95.25 583 ASN A N 1
ATOM 4489 C CA . ASN A 1 583 ? -6.278 6.282 52.324 1.00 95.25 583 ASN A CA 1
ATOM 4490 C C . ASN A 1 583 ? -7.801 6.523 52.243 1.00 95.25 583 ASN A C 1
ATOM 4492 O O . ASN A 1 583 ? -8.244 7.454 51.570 1.00 95.25 583 ASN A O 1
ATOM 4496 N N . CYS A 1 584 ? -8.584 5.643 52.872 1.00 95.62 584 CYS A N 1
ATOM 4497 C CA . CYS A 1 584 ? -10.034 5.790 53.023 1.00 95.62 584 CYS A CA 1
ATOM 4498 C C . CYS A 1 584 ? -10.380 6.253 54.453 1.00 95.62 584 CYS A C 1
ATOM 4500 O O . CYS A 1 584 ? -9.462 6.629 55.183 1.00 95.62 584 CYS A O 1
ATOM 4502 N N . GLY A 1 585 ? -11.653 6.242 54.865 1.00 93.69 585 GLY A N 1
ATOM 4503 C CA . GLY A 1 585 ? -12.079 6.681 56.205 1.00 93.69 585 GLY A CA 1
ATOM 4504 C C . GLY A 1 585 ? -11.285 6.041 57.358 1.00 93.69 585 GLY A C 1
ATOM 4505 O O . GLY A 1 585 ? -10.645 6.766 58.118 1.00 93.69 585 GLY A O 1
ATOM 4506 N N . PRO A 1 586 ? -11.186 4.698 57.435 1.00 93.25 586 PRO A N 1
ATOM 4507 C CA . PRO A 1 586 ? -10.355 3.992 58.424 1.00 93.25 586 PRO A CA 1
ATOM 4508 C C . PRO A 1 586 ? -8.833 4.097 58.193 1.00 93.25 586 PRO A C 1
ATOM 4510 O O . PRO A 1 586 ? -8.050 3.361 58.792 1.00 93.25 586 PRO A O 1
ATOM 4513 N N . GLY A 1 587 ? -8.373 4.931 57.257 1.00 93.62 587 GLY A N 1
ATOM 4514 C CA . GLY A 1 587 ? -6.995 4.927 56.776 1.00 93.62 587 GLY A CA 1
ATOM 4515 C C . GLY A 1 587 ? -6.729 3.751 55.833 1.00 93.62 587 GLY A C 1
ATOM 4516 O O . GLY A 1 587 ? -6.817 3.912 54.617 1.00 93.62 587 GLY A O 1
ATOM 4517 N N . THR A 1 588 ? -6.376 2.580 56.363 1.00 96.00 588 THR A N 1
ATOM 4518 C CA . THR A 1 588 ? -6.102 1.351 55.589 1.00 96.00 588 THR A CA 1
ATOM 4519 C C . THR A 1 588 ? -6.887 0.187 56.176 1.00 96.00 588 THR A C 1
ATOM 4521 O O . THR A 1 588 ? -6.880 0.011 57.388 1.00 96.00 588 THR A O 1
ATOM 4524 N N . VAL A 1 589 ? -7.512 -0.615 55.310 1.00 96.69 589 VAL A N 1
ATOM 4525 C CA . VAL A 1 589 ? -8.216 -1.851 55.683 1.00 96.69 589 VAL A CA 1
ATOM 4526 C C . VAL A 1 589 ? -7.530 -3.010 54.963 1.00 96.69 589 VAL A C 1
ATOM 4528 O O . VAL A 1 589 ? -7.554 -3.075 53.732 1.00 96.69 589 VAL A O 1
ATOM 4531 N N . THR A 1 590 ? -6.874 -3.903 55.705 1.00 97.19 590 THR A N 1
ATOM 4532 C CA . THR A 1 590 ? -6.276 -5.130 55.148 1.00 97.19 590 THR A CA 1
ATOM 4533 C C . THR A 1 590 ? -7.350 -6.167 54.816 1.00 97.19 590 THR A C 1
ATOM 4535 O O . THR A 1 590 ? -8.486 -6.062 55.282 1.00 97.19 590 THR A O 1
ATOM 4538 N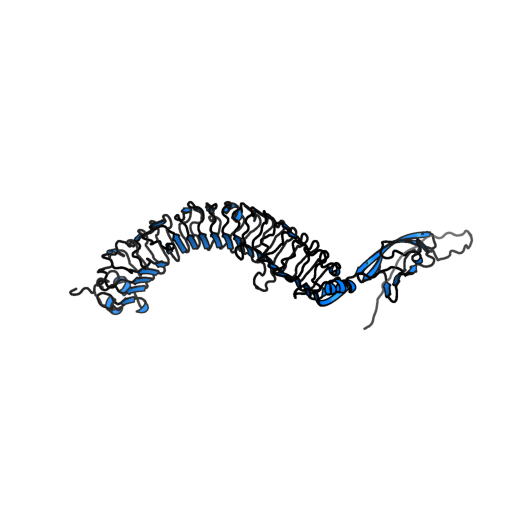 N . LEU A 1 591 ? -7.000 -7.192 54.030 1.00 97.62 591 LEU A N 1
ATOM 4539 C CA . LEU A 1 591 ? -7.924 -8.293 53.751 1.00 97.62 591 LEU A CA 1
ATOM 4540 C C . LEU A 1 591 ? -8.320 -9.014 55.047 1.00 97.62 591 LEU A C 1
ATOM 4542 O O . LEU A 1 591 ? -9.497 -9.273 55.271 1.00 97.62 591 LEU A O 1
ATOM 4546 N N . GLN A 1 592 ? -7.351 -9.255 55.935 1.00 96.69 592 GLN A N 1
ATOM 4547 C CA . GLN A 1 592 ? -7.591 -9.822 57.262 1.00 96.69 592 GLN A CA 1
ATOM 4548 C C . GLN A 1 592 ? -8.612 -8.997 58.067 1.00 96.69 592 GLN A C 1
ATOM 4550 O O . GLN A 1 592 ? -9.614 -9.551 58.507 1.00 96.69 592 GLN A O 1
ATOM 4555 N N . GLN A 1 593 ? -8.429 -7.675 58.176 1.00 96.31 593 GLN A N 1
ATOM 4556 C CA . GLN A 1 593 ? -9.370 -6.799 58.891 1.00 96.31 593 GLN A CA 1
ATOM 4557 C C . GLN A 1 593 ? -10.776 -6.812 58.271 1.00 96.31 593 GLN A C 1
ATOM 4559 O O . GLN A 1 593 ? -11.768 -6.752 58.995 1.00 96.31 593 GLN A O 1
ATOM 4564 N N . MET A 1 594 ? -10.874 -6.906 56.940 1.00 97.31 594 MET A N 1
ATOM 4565 C CA . MET A 1 594 ? -12.159 -7.015 56.245 1.00 97.31 594 MET A CA 1
ATOM 4566 C C . MET A 1 594 ? -12.875 -8.337 56.560 1.00 97.31 594 MET A C 1
ATOM 4568 O O . MET A 1 594 ? -14.091 -8.335 56.741 1.00 97.31 594 MET A O 1
ATOM 4572 N N . LYS A 1 595 ? -12.132 -9.448 56.660 1.00 96.06 595 LYS A N 1
ATOM 4573 C CA . LYS A 1 595 ? -12.671 -10.774 57.004 1.00 96.06 595 LYS A CA 1
ATOM 4574 C C . LYS A 1 595 ? -13.083 -10.898 58.470 1.00 96.06 595 LYS A C 1
ATOM 4576 O O . LYS A 1 595 ? -14.114 -11.501 58.756 1.00 96.06 595 LYS A O 1
ATOM 4581 N N . GLU A 1 596 ? -12.279 -10.339 59.375 1.00 95.56 596 GLU A N 1
ATOM 4582 C C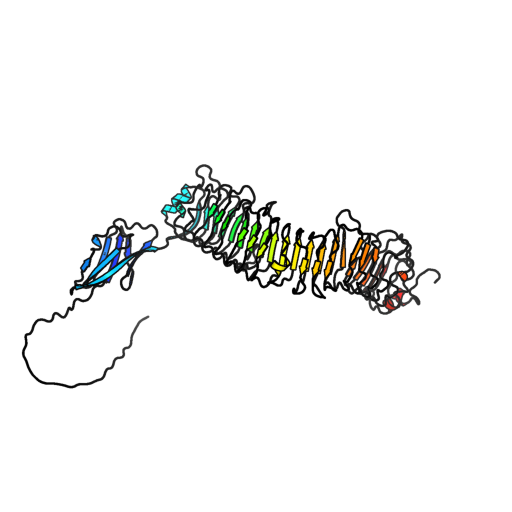A . GLU A 1 596 ? -12.479 -10.381 60.832 1.00 95.56 596 GLU A CA 1
ATOM 4583 C C . GLU A 1 596 ? -13.616 -9.466 61.320 1.00 95.56 596 GLU A C 1
ATOM 4585 O O . GLU A 1 596 ? -14.173 -9.703 62.388 1.00 95.56 596 GLU A O 1
ATOM 4590 N N . SER A 1 597 ? -13.987 -8.437 60.550 1.00 94.19 597 SER A N 1
ATOM 4591 C CA . SER A 1 597 ? -15.169 -7.610 60.825 1.00 94.19 597 SER A CA 1
ATOM 4592 C C . SER A 1 597 ? -16.461 -8.421 60.665 1.00 94.19 597 SER A C 1
ATOM 4594 O O . SER A 1 597 ? -16.630 -9.112 59.667 1.00 94.19 597 SER A O 1
ATOM 4596 N N . GLU A 1 598 ? -17.424 -8.293 61.583 1.00 90.81 598 GLU A N 1
ATOM 4597 C CA . GLU A 1 598 ? -18.731 -8.961 61.436 1.00 90.81 598 GLU A CA 1
ATOM 4598 C C . GLU A 1 598 ? -19.552 -8.407 60.259 1.00 90.81 598 GLU A C 1
ATOM 4600 O O . GLU A 1 598 ? -20.320 -9.137 59.636 1.00 90.81 598 GLU A O 1
ATOM 4605 N N . THR A 1 599 ? -19.392 -7.118 59.936 1.00 92.12 599 THR A N 1
ATOM 4606 C CA . THR A 1 599 ? -20.243 -6.410 58.963 1.00 92.12 599 THR A CA 1
ATOM 4607 C C . THR A 1 599 ? -19.489 -5.867 57.752 1.00 92.12 599 THR A C 1
ATOM 4609 O O . THR A 1 599 ? -20.110 -5.572 56.735 1.00 92.12 599 THR A O 1
ATOM 4612 N N . GLY A 1 600 ? -18.169 -5.671 57.838 1.00 92.88 600 GLY A N 1
ATOM 4613 C CA . GLY A 1 600 ? -17.399 -4.919 56.842 1.00 92.88 600 GLY A CA 1
ATOM 4614 C C . GLY A 1 600 ? -17.675 -3.405 56.838 1.00 92.88 600 GLY A C 1
ATOM 4615 O O . GLY A 1 600 ? -17.232 -2.704 55.929 1.00 92.88 600 GLY A O 1
ATOM 4616 N N . ASN A 1 601 ? -18.413 -2.877 57.818 1.00 94.06 601 ASN A N 1
ATOM 4617 C CA . ASN A 1 601 ? -18.595 -1.442 58.030 1.00 94.06 601 ASN A CA 1
ATOM 4618 C C . ASN A 1 601 ? -17.664 -0.982 59.159 1.00 94.06 601 ASN A C 1
ATOM 4620 O O . ASN A 1 601 ? -17.674 -1.558 60.240 1.00 94.06 601 ASN A O 1
ATOM 4624 N N . PHE A 1 602 ? -16.868 0.054 58.900 1.00 93.38 602 PHE A N 1
ATOM 4625 C CA . PHE A 1 602 ? -15.859 0.583 59.822 1.00 93.38 602 PHE A CA 1
ATOM 4626 C C . PHE A 1 602 ? -16.184 2.012 60.286 1.00 93.38 602 PHE A C 1
ATOM 4628 O O . PHE A 1 602 ? -15.291 2.748 60.707 1.00 93.38 602 PHE A O 1
ATOM 4635 N N . THR A 1 603 ? -17.443 2.443 60.147 1.00 89.25 603 THR A N 1
ATOM 4636 C CA . THR A 1 603 ? -17.910 3.738 60.669 1.00 89.25 603 THR A CA 1
ATOM 4637 C C . THR A 1 603 ? -17.656 3.785 62.182 1.00 89.25 603 THR A C 1
ATOM 4639 O O . THR A 1 603 ? -17.978 2.803 62.847 1.00 89.25 603 THR A O 1
ATOM 4642 N N . PRO A 1 604 ? -17.094 4.875 62.745 1.00 82.06 604 PRO A N 1
ATOM 4643 C CA . PRO A 1 604 ? -16.964 5.020 64.193 1.00 82.06 604 PRO A CA 1
ATOM 4644 C C . PRO A 1 604 ? -18.303 4.821 64.916 1.00 82.06 604 PRO A C 1
ATOM 4646 O O . PRO A 1 604 ? -19.347 5.206 64.393 1.00 82.06 604 PRO A O 1
ATOM 4649 N N . ASP A 1 605 ? -18.244 4.253 66.121 1.00 68.75 605 ASP A N 1
ATOM 4650 C CA . ASP A 1 605 ? -19.394 3.945 66.988 1.00 68.75 605 ASP A CA 1
ATOM 4651 C C . ASP A 1 605 ? -20.362 2.858 66.456 1.00 68.75 605 ASP A C 1
ATOM 4653 O O . ASP A 1 605 ? -21.517 2.797 66.886 1.00 68.75 605 ASP A O 1
ATOM 4657 N N . ASN A 1 606 ? -19.881 1.980 65.564 1.00 54.66 606 ASN A N 1
ATOM 4658 C CA . ASN A 1 606 ? -20.608 0.848 64.965 1.00 54.66 606 ASN A CA 1
ATOM 4659 C C . ASN A 1 606 ? -19.870 -0.491 65.167 1.00 54.66 606 ASN A C 1
ATOM 4661 O O . ASN A 1 606 ? -18.634 -0.453 65.370 1.00 54.66 606 ASN A O 1
#

pLDDT: mean 92.06, std 13.41, range [30.14, 98.88]

Secondary structure (DSSP, 8-state):
------------------------------S-------EEEEEEEETTEEEEEEEETTEEEEEEETT---TT-EEEEEESTT-EEES-GGG---TTS-EEEEEE-TTS-EEEEEEEEEEE--EEEEEEEE-SHHHHHHHHHTT-SEEEEEEEES-S--SSS-----GGGTT--EESS-EEE-TT---SS-GGGTT--EES-EEEES-SS-SEEE-TT--EESSEEEEE--SS----EEE-TT--EESSEEEEE-TT--EEE-TT--EE---SS--TTTTEEEEES---SEEE-TT--EESSEEEEE-SSS---TT--EEE-TT--B-SEEEEES-TT--EEE-TT--EEEEEEEES-TT---HHHHHSS-EEEEEEEES-TT--EEE-TT---SEEEEES--TT-EEE--SEEEEEEEESSSPPEEES--EEEEEEEEES-SEEE--S--EEEEEEEEEEPTT----EEE-TT--EEEEEE--SS--EEE-TT--EEEEEEEEE--S--S--TTEE-TT--EEEEEEEE--TT----BSTTTSTT--EEEEEEEES-TT--B-GGGHHHHHH---GGGEEEEEETTEEE-HHHHHHSSSSB--TT-

Nearest PDB structures (foldseek):
  3hbz-assembly1_A  TM=7.502E-01  e=1.581E-03  Bacteroides thetaiotaomicron VPI-5482
  8aa2-assembly1_G  TM=4.712E-01  e=1.022E-03  Bacteroides thetaiotaomicron VPI-5482
  2z4t-assembly1_A  TM=1.840E-01  e=1.147E+00  Photobacterium sp. JT-ISH-224

Sequence (606 aa):
MRKVNYWKTLLVVLCTGCIFAACGDDDDENPFTGVDNNFLSFSLESNENVWKATIIDNEITVTVPEGTSLDGAQASYTLSEQATVNPNPSSVTAWGEEQQFTVTSYNGTTRTYKYTVRYSAVSEIGTFILNSQADVDALADHHVTVIEGSLSIATVENTEDPVINLNGLAKITEVMDDITIGQYYKGENLAGLAKLEKVGSISMRNNSSLTEFALPNLLSIRGELFIANPAENNITSIKCPQLTTILKSCYIQAPNLKSLNLNSLESIPGKGDNSNGDGTFSLYGSQLVSLDLPVLKQVGKQFILTQLSGKEHPELTLINLPELTSCKEVSIGEADKLETINLPKLSTLSSFSISSCAKFSKLNETIAPFNMENIKVLHCPSVTELDASQKDINSISILNADNNFILKGKKEMGSYAFTGYQLPKTEGISTFASLTVTTPLTNVEIPDIKQVTGELSFQSTANVTLESVSMPDLETVGNFNTGNDNKRCNFPKLTKVSTRLYINIGKVVTDLSYLNFKSLESVEFLEMYGNRNTNITSLKDLLPKLKSSNRISIRLFTALYDFSLFKDIADAMTEDSQWYVRNCGPGTVTLQQMKESETGNFTPDN